Protein 3DMS (pdb70)

Radius of gyration: 22.32 Å; Cα contacts (8 Å, |Δi|>4): 918; chains: 1; bounding box: 60×63×53 Å

CATH classification: 3.40.718.10

InterPro domains:
  IPR004439 Isocitrate dehydrogenase NADP-dependent, dimeric, prokaryotic [PTHR43504] (3-419)
  IPR004439 Isocitrate dehydrogenase NADP-dependent, dimeric, prokaryotic [TIGR00183] (3-419)
  IPR019818 Isocitrate/isopropylmalate dehydrogenase, conserved site [PS00470] (305-324)
  IPR024084 Isopropylmalate dehydrogenase-like domain [PF00180] (31-412)
  IPR024084 Isopropylmalate dehydrogenase-like domain [SM01329] (30-414)

Secondary structure (DSSP, 8-state):
--S----TTSB--EE-TTS-EE--SSBEEEEE--STTHHHHHHHHHHHHHHHHHHHHTTS---EEEEE--THHHHHHH-TT-SS-HHHHHHHHHT-EEEE---------HHHHHHHHTT--EEEEEE---TT---SSS-GGG--EEEEEE-SSGGGG--EE-TT-HHHHHHHHHHHHTS-----S-GGG--EE-----HHHHHHHHHHHHHHHHHTT-SEEEEEE-TTTSTTTHHHHHHHHHHHHHHHH--EESTTSS-EEEE-TTT--EEEEEEEEHHHHHHHHHH-GGG--EEEE-HHHHHHHHHHHHHHTT-TTT-EEEEE-SS-EEEEE-S---GGGTTSS-S--HHHHHHHHHHHHHTT-HHHHHHHHHHHHHHHHHTEE-HHHHTTSSS-EE--HHHHHHHHHHTT-

Organism: Burkholderia pseudomallei (strain 1710b) (NCBI:txid320372)

Structure (mmCIF, N/CA/C/O backbone):
data_3DMS
#
_entry.id   3DMS
#
_cell.length_a   103.993
_cell.length_b   62.238
_cell.length_c   70.998
_cell.angle_alpha   90.000
_cell.angle_beta   118.520
_cell.angle_gamma   90.000
#
_symmetry.space_group_name_H-M   'C 1 2 1'
#
loop_
_entity.id
_entity.type
_entity.pdbx_description
1 polymer 'Isocitrate dehydrogenase [NADP]'
2 water water
#
loop_
_atom_site.group_PDB
_atom_site.id
_atom_site.type_symbol
_atom_site.label_atom_id
_atom_site.label_alt_id
_atom_site.label_comp_id
_atom_site.label_asym_id
_atom_site.label_entity_id
_atom_site.label_seq_id
_atom_site.pdbx_PDB_ins_code
_atom_site.Cartn_x
_atom_site.Cartn_y
_atom_site.Cartn_z
_atom_site.occupancy
_atom_site.B_iso_or_equiv
_atom_site.auth_seq_id
_atom_site.auth_comp_id
_atom_site.auth_asym_id
_atom_site.auth_atom_id
_atom_site.pdbx_PDB_model_num
ATOM 1 N N . TYR A 1 11 ? 32.489 -0.069 25.611 1.00 40.58 3 TYR A N 1
ATOM 2 C CA . TYR A 1 11 ? 32.084 -0.094 24.176 1.00 40.53 3 TYR A CA 1
ATOM 3 C C . TYR A 1 11 ? 33.301 -0.101 23.255 1.00 40.49 3 TYR A C 1
ATOM 4 O O . TYR A 1 11 ? 34.421 0.193 23.686 1.00 40.68 3 TYR A O 1
ATOM 13 N N . GLN A 1 12 ? 33.072 -0.433 21.985 1.00 40.29 4 GLN A N 1
ATOM 14 C CA . GLN A 1 12 ? 34.132 -0.450 20.977 1.00 40.13 4 GLN A CA 1
ATOM 15 C C . GLN A 1 12 ? 34.697 0.943 20.700 1.00 39.67 4 GLN A C 1
ATOM 16 O O . GLN A 1 12 ? 35.913 1.140 20.732 1.00 39.62 4 GLN A O 1
ATOM 22 N N . HIS A 1 13 ? 33.815 1.905 20.432 1.00 38.98 5 HIS A N 1
ATOM 23 C CA . HIS A 1 13 ? 34.248 3.233 19.992 1.00 38.36 5 HIS A CA 1
ATOM 24 C C . HIS A 1 13 ? 33.490 4.399 20.632 1.00 37.72 5 HIS A C 1
ATOM 25 O O . HIS A 1 13 ? 33.589 5.536 20.164 1.00 37.72 5 HIS A O 1
ATOM 32 N N . ILE A 1 14 ? 32.748 4.113 21.700 1.00 37.00 6 ILE A N 1
ATOM 33 C CA . ILE A 1 14 ? 32.003 5.140 22.433 1.00 36.61 6 ILE A CA 1
ATOM 34 C C . ILE A 1 14 ? 32.687 5.461 23.764 1.00 36.30 6 ILE A C 1
ATOM 35 O O . ILE A 1 14 ? 33.043 4.558 24.520 1.00 36.20 6 ILE A O 1
ATOM 40 N N . LYS A 1 15 ? 32.870 6.752 24.032 1.00 36.11 7 LYS A N 1
ATOM 41 C CA . LYS A 1 15 ? 33.466 7.215 25.284 1.00 36.16 7 LYS A CA 1
ATOM 42 C C . LYS A 1 15 ? 32.395 7.804 26.199 1.00 35.86 7 LYS A C 1
ATOM 43 O O . LYS A 1 15 ? 31.842 8.870 25.916 1.00 35.75 7 LYS A O 1
ATOM 49 N N . VAL A 1 16 ? 32.108 7.098 27.291 1.00 35.67 8 VAL A N 1
ATOM 50 C CA . VAL A 1 16 ? 31.103 7.531 28.264 1.00 35.27 8 VAL A CA 1
ATOM 51 C C . VAL A 1 16 ? 31.681 8.635 29.148 1.00 35.07 8 VAL A C 1
ATOM 52 O O . VAL A 1 16 ? 32.671 8.402 29.845 1.00 35.12 8 VAL A O 1
ATOM 56 N N . PRO A 1 17 ? 31.063 9.837 29.130 1.00 34.68 9 PRO A N 1
ATOM 57 C CA . PRO A 1 17 ? 31.518 10.935 29.985 1.00 34.56 9 PRO A CA 1
ATOM 58 C C . PRO A 1 17 ? 31.375 10.565 31.464 1.00 34.33 9 PRO A C 1
ATOM 59 O O . PRO A 1 17 ? 30.264 10.316 31.937 1.00 34.23 9 PRO A O 1
ATOM 63 N N . GLU A 1 18 ? 32.500 10.512 32.175 1.00 34.22 10 GLU A N 1
ATOM 64 C CA . GLU A 1 18 ? 32.510 10.072 33.578 1.00 33.90 10 GLU A CA 1
ATOM 65 C C . GLU A 1 18 ? 31.964 11.112 34.557 1.00 33.18 10 GLU A C 1
ATOM 66 O O . GLU A 1 18 ? 31.576 10.766 35.678 1.00 33.39 10 GLU A O 1
ATOM 72 N N . GLY A 1 19 ? 31.944 12.377 34.134 1.00 32.29 11 GLY A N 1
ATOM 73 C CA . GLY A 1 19 ? 31.375 13.468 34.931 1.00 31.05 11 GLY A CA 1
ATOM 74 C C . GLY A 1 19 ? 29.875 13.647 34.733 1.00 30.14 11 GLY A C 1
ATOM 75 O O . GLY A 1 19 ? 29.256 14.511 35.358 1.00 30.29 11 GLY A O 1
ATOM 76 N N . GLY A 1 20 ? 29.293 12.832 33.855 1.00 29.08 12 GLY A N 1
ATOM 77 C CA . GLY A 1 20 ? 27.857 12.879 33.587 1.00 27.27 12 GLY A CA 1
ATOM 78 C C . GLY A 1 20 ? 27.080 11.769 34.271 1.00 26.18 12 GLY A C 1
ATOM 79 O O . GLY A 1 20 ? 27.661 10.792 34.755 1.00 25.99 12 GLY A O 1
ATOM 80 N N . ASP A 1 21 ? 25.757 11.925 34.303 1.00 24.68 13 ASP A N 1
ATOM 81 C CA . ASP A 1 21 ? 24.853 10.926 34.865 1.00 23.90 13 ASP A CA 1
ATOM 82 C C . ASP A 1 21 ? 23.898 10.417 33.793 1.00 23.16 13 ASP A C 1
ATOM 83 O O . ASP A 1 21 ? 23.286 11.213 33.076 1.00 22.93 13 ASP A O 1
ATOM 88 N N . LYS A 1 22 ? 23.784 9.095 33.692 1.00 22.56 14 LYS A N 1
ATOM 89 C CA . LYS A 1 22 ? 22.830 8.446 32.792 1.00 21.92 14 LYS A CA 1
ATOM 90 C C . LYS A 1 22 ? 21.398 8.778 33.214 1.00 21.22 14 LYS A C 1
ATOM 91 O O . LYS A 1 22 ? 21.026 8.588 34.377 1.00 20.86 14 LYS A O 1
ATOM 97 N N . ILE A 1 23 ? 20.604 9.276 32.269 1.00 19.93 15 ILE A N 1
ATOM 98 C CA . ILE A 1 23 ? 19.171 9.476 32.497 1.00 18.76 15 ILE A CA 1
ATOM 99 C C . ILE A 1 23 ? 18.492 8.122 32.742 1.00 18.61 15 ILE A C 1
ATOM 100 O O . ILE A 1 23 ? 18.797 7.134 32.073 1.00 18.90 15 ILE A O 1
ATOM 105 N N . THR A 1 24 ? 17.595 8.073 33.726 1.00 18.70 16 THR A N 1
ATOM 106 C CA . THR A 1 24 ? 16.832 6.857 33.997 1.00 18.73 16 THR A CA 1
ATOM 107 C C . THR A 1 24 ? 15.323 7.100 33.893 1.00 18.80 16 THR A C 1
ATOM 108 O O . THR A 1 24 ? 14.844 8.219 34.100 1.00 18.73 16 THR A O 1
ATOM 112 N N . VAL A 1 25 ? 14.598 6.035 33.565 1.00 18.51 17 VAL A N 1
ATOM 113 C CA . VAL A 1 25 ? 13.157 6.084 33.353 1.00 18.38 17 VAL A CA 1
ATOM 114 C C . VAL A 1 25 ? 12.450 5.485 34.567 1.00 18.60 17 VAL A C 1
ATOM 115 O O . VAL A 1 25 ? 12.691 4.332 34.925 1.00 18.85 17 VAL A O 1
ATOM 119 N N . ASN A 1 26 ? 11.593 6.276 35.203 1.00 18.79 18 ASN A N 1
ATOM 120 C CA . ASN A 1 26 ? 10.761 5.791 36.306 1.00 18.99 18 ASN A CA 1
ATOM 121 C C . ASN A 1 26 ? 9.689 4.817 35.817 1.00 18.72 18 ASN A C 1
ATOM 122 O O . ASN A 1 26 ? 9.429 4.717 34.616 1.00 18.35 18 ASN A O 1
ATOM 127 N N . LYS A 1 27 ? 9.066 4.097 36.745 1.00 18.82 19 LYS A N 1
ATOM 128 C CA . LYS A 1 27 ? 8.054 3.112 36.375 1.00 19.35 19 LYS A CA 1
ATOM 129 C C . LYS A 1 27 ? 6.855 3.718 35.637 1.00 19.20 19 LYS A C 1
ATOM 130 O O . LYS A 1 27 ? 6.223 3.036 34.836 1.00 19.91 19 LYS A O 1
ATOM 136 N N . ASP A 1 28 ? 6.564 4.995 35.898 1.00 19.16 20 ASP A N 1
ATOM 137 C CA . ASP A 1 28 ? 5.479 5.707 35.219 1.00 19.08 20 ASP A CA 1
ATOM 138 C C . ASP A 1 28 ? 5.951 6.433 33.945 1.00 18.95 20 ASP A C 1
ATOM 139 O O . ASP A 1 28 ? 5.213 7.237 33.373 1.00 19.04 20 ASP A O 1
ATOM 144 N N . PHE A 1 29 ? 7.175 6.127 33.515 1.00 18.89 21 PHE A N 1
ATOM 145 C CA . PHE A 1 29 ? 7.795 6.696 32.310 1.00 19.08 21 PHE A CA 1
ATOM 146 C C . PHE A 1 29 ? 8.336 8.117 32.453 1.00 19.35 21 PHE A C 1
ATOM 147 O O . PHE A 1 29 ? 8.966 8.640 31.522 1.00 19.32 21 PHE A O 1
ATOM 155 N N . SER A 1 30 ? 8.105 8.745 33.602 1.00 19.11 22 SER A N 1
ATOM 156 C CA . SER A 1 30 ? 8.753 10.029 33.877 1.00 19.53 22 SER A CA 1
ATOM 157 C C . SER A 1 30 ? 10.272 9.816 33.964 1.00 19.56 22 SER A C 1
ATOM 158 O O . SER A 1 30 ? 10.744 8.711 34.229 1.00 19.64 22 SER A O 1
ATOM 161 N N . LEU A 1 31 ? 11.034 10.875 33.720 1.00 19.92 23 LEU A N 1
ATOM 162 C CA . LEU A 1 31 ? 12.488 10.766 33.672 1.00 19.84 23 LEU A CA 1
ATOM 163 C C . LEU A 1 31 ? 13.178 11.299 34.922 1.00 19.90 23 LEU A C 1
ATOM 164 O O . LEU A 1 31 ? 12.735 12.283 35.517 1.00 20.01 23 LEU A O 1
ATOM 169 N N . ASN A 1 32 ? 14.260 10.629 35.309 1.00 19.94 24 ASN A N 1
ATOM 170 C CA . ASN A 1 32 ? 15.183 11.150 36.315 1.00 20.32 24 ASN A CA 1
ATOM 171 C C . ASN A 1 32 ? 16.376 11.775 35.608 1.00 20.08 24 ASN A C 1
ATOM 172 O O . ASN A 1 32 ? 17.253 11.058 35.117 1.00 19.89 24 ASN A O 1
ATOM 177 N N . VAL A 1 33 ? 16.386 13.104 35.540 1.00 19.98 25 VAL A N 1
ATOM 178 C CA . VAL A 1 33 ? 17.444 13.848 34.867 1.00 20.00 25 VAL A CA 1
ATOM 179 C C . VAL A 1 33 ? 18.202 14.658 35.915 1.00 20.26 25 VAL A C 1
ATOM 180 O O . VAL A 1 33 ? 17.607 15.481 36.605 1.00 20.84 25 VAL A O 1
ATOM 184 N N . SER A 1 34 ? 19.505 14.428 36.030 1.00 20.86 26 SER A N 1
ATOM 185 C CA . SER A 1 34 ? 20.329 15.187 36.977 1.00 21.12 26 SER A CA 1
ATOM 186 C C . SER A 1 34 ? 20.685 16.562 36.406 1.00 21.47 26 SER A C 1
ATOM 187 O O . SER A 1 34 ? 20.194 16.945 35.339 1.00 21.09 26 SER A O 1
ATOM 190 N N . ASP A 1 35 ? 21.536 17.297 37.126 1.00 22.03 27 ASP A N 1
ATOM 191 C CA . ASP A 1 35 ? 22.064 18.574 36.661 1.00 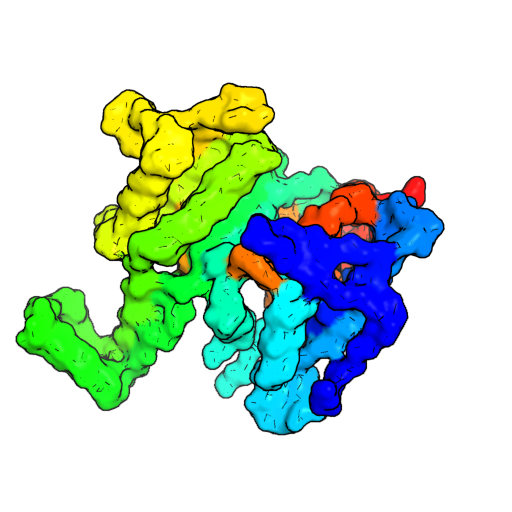22.74 27 ASP A CA 1
ATOM 192 C C . ASP A 1 35 ? 23.174 18.394 35.646 1.00 22.46 27 ASP A C 1
ATOM 193 O O . ASP A 1 35 ? 23.635 19.367 35.044 1.00 22.85 27 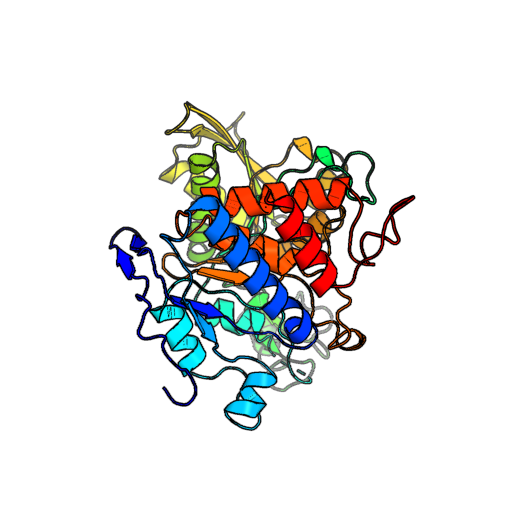ASP A O 1
ATOM 198 N N . GLN A 1 36 ? 23.618 17.152 35.486 1.00 22.14 28 GLN A N 1
ATOM 199 C CA . GLN A 1 36 ? 24.748 16.822 34.619 1.00 22.10 28 GLN A CA 1
ATOM 200 C C . GLN A 1 36 ? 24.414 15.588 33.770 1.00 21.23 28 GLN A C 1
ATOM 201 O O . GLN A 1 36 ? 25.112 14.577 33.840 1.00 21.39 28 GLN A O 1
ATOM 207 N N . PRO A 1 37 ? 23.338 15.665 32.959 1.00 20.46 29 PRO A N 1
ATOM 208 C CA . PRO A 1 37 ? 22.928 14.473 32.213 1.00 19.79 29 PRO A CA 1
ATOM 209 C C . PRO A 1 37 ? 23.826 14.196 31.009 1.00 19.26 29 PRO A C 1
ATOM 210 O O . PRO A 1 37 ? 24.357 15.133 30.406 1.00 19.48 29 PRO A O 1
ATOM 214 N N . ILE A 1 38 ? 24.000 12.915 30.693 1.00 18.65 30 ILE A N 1
ATOM 215 C CA . ILE A 1 38 ? 24.666 12.481 29.468 1.00 18.58 30 ILE A CA 1
ATOM 216 C C . ILE A 1 38 ? 23.643 12.461 28.331 1.00 18.21 30 ILE A C 1
ATOM 217 O O . ILE A 1 38 ? 22.557 11.900 28.481 1.00 18.21 30 ILE A O 1
ATOM 222 N N . ILE A 1 39 ? 23.996 13.079 27.207 1.00 17.64 31 ILE A N 1
ATOM 223 C CA . ILE A 1 39 ? 23.132 13.098 26.020 1.00 17.09 31 ILE A CA 1
ATOM 224 C C . ILE A 1 39 ? 23.929 12.609 24.816 1.00 17.37 31 ILE A C 1
ATOM 225 O O . ILE A 1 39 ? 24.854 13.298 24.371 1.00 17.05 31 ILE A O 1
ATOM 230 N N . PRO A 1 40 ? 23.586 11.410 24.305 1.00 17.55 32 PRO A N 1
ATOM 231 C CA . PRO A 1 40 ? 24.213 10.903 23.084 1.00 18.00 32 PRO A CA 1
ATOM 232 C C . PRO A 1 40 ? 23.808 11.730 21.875 1.00 18.03 32 PRO A C 1
ATOM 233 O O . PRO A 1 40 ? 22.672 12.198 21.787 1.00 17.93 32 PRO A O 1
ATOM 237 N N . TYR A 1 41 ? 24.736 11.910 20.946 1.00 18.33 33 TYR A N 1
ATOM 238 C CA . TYR A 1 41 ? 24.406 12.588 19.697 1.00 18.56 33 TYR A CA 1
ATOM 239 C C . TYR A 1 41 ? 25.068 11.906 18.511 1.00 18.87 33 TYR A C 1
ATOM 240 O O . TYR A 1 41 ? 26.143 11.322 18.642 1.00 19.10 33 TYR A O 1
ATOM 249 N N . ILE A 1 42 ? 24.391 11.975 17.372 1.00 18.86 34 ILE A N 1
ATOM 250 C CA . ILE A 1 42 ? 24.897 11.461 16.100 1.00 18.72 34 ILE A CA 1
ATOM 251 C C . ILE A 1 42 ? 25.132 12.665 15.198 1.00 19.18 34 ILE A C 1
ATOM 252 O O . ILE A 1 42 ? 24.213 13.452 14.954 1.00 18.22 34 ILE A O 1
ATOM 257 N N . GLU A 1 43 ? 26.364 12.814 14.715 1.00 19.34 35 GLU A N 1
ATOM 258 C CA . GLU A 1 43 ? 26.736 13.974 13.896 1.00 20.62 35 GLU A CA 1
ATOM 259 C C . GLU A 1 43 ? 25.815 14.158 12.684 1.00 20.61 35 GLU A C 1
ATOM 260 O O . GLU A 1 43 ? 25.368 15.276 12.403 1.00 20.22 35 GLU A O 1
ATOM 266 N N . GLY A 1 44 ? 25.544 13.057 11.981 1.00 20.89 36 GLY A N 1
ATOM 267 C CA . GLY A 1 44 ? 24.757 13.089 10.748 1.00 21.48 36 GLY A CA 1
ATOM 268 C C . GLY A 1 44 ? 25.645 13.132 9.515 1.00 21.84 36 GLY A C 1
ATOM 269 O O . GLY A 1 44 ? 26.779 13.609 9.578 1.00 22.14 36 GLY A O 1
ATOM 270 N N . ASP A 1 45 ? 25.125 12.627 8.397 1.00 22.25 37 ASP A N 1
ATOM 271 C CA . ASP A 1 45 ? 25.836 12.662 7.115 1.00 22.65 37 ASP A CA 1
ATOM 272 C C . ASP A 1 45 ? 25.856 14.077 6.556 1.00 22.38 37 ASP A C 1
ATOM 273 O O . ASP A 1 45 ? 25.067 14.922 6.974 1.00 22.43 37 ASP A O 1
ATOM 278 N N . GLY A 1 46 ? 26.747 14.328 5.598 1.00 22.02 38 GLY A N 1
ATOM 279 C CA . GLY A 1 46 ? 26.759 15.596 4.867 1.00 21.30 38 GLY A CA 1
ATOM 280 C C . GLY A 1 46 ? 26.836 16.829 5.745 1.00 21.03 38 GLY A C 1
ATOM 281 O O . GLY A 1 46 ? 27.816 17.029 6.464 1.00 20.73 38 GLY A O 1
ATOM 282 N N . THR A 1 47 ? 25.787 17.649 5.676 1.00 21.21 39 THR A N 1
ATOM 283 C CA . THR A 1 47 ? 25.704 18.915 6.414 1.00 21.37 39 THR A CA 1
ATOM 284 C C . THR A 1 47 ? 25.613 18.748 7.937 1.00 21.12 39 THR A C 1
ATOM 285 O O . THR A 1 47 ? 25.694 19.731 8.674 1.00 21.01 39 THR A O 1
ATOM 289 N N . GLY A 1 48 ? 25.462 17.506 8.400 1.00 21.17 40 GLY A N 1
ATOM 290 C CA . GLY A 1 48 ? 25.569 17.188 9.831 1.00 20.97 40 GLY A CA 1
ATOM 291 C C . GLY A 1 48 ? 26.905 17.635 10.408 1.00 21.25 40 GLY A C 1
ATOM 292 O O . GLY A 1 48 ? 27.001 18.000 11.584 1.00 20.84 40 GLY A O 1
ATOM 293 N N . PHE A 1 49 ? 27.939 17.616 9.563 1.00 21.61 41 PHE A N 1
ATOM 294 C CA . PHE A 1 49 ? 29.269 18.097 9.925 1.00 22.20 41 PHE A CA 1
ATOM 295 C C . PHE A 1 49 ? 29.251 19.577 10.308 1.00 21.83 41 PHE A C 1
ATOM 296 O O . PHE A 1 49 ? 29.908 19.982 11.267 1.00 22.03 41 PHE A O 1
ATOM 304 N N . ASP A 1 50 ? 28.503 20.369 9.538 1.00 21.35 42 ASP A N 1
ATOM 305 C CA . ASP A 1 50 ? 28.394 21.814 9.729 1.00 21.26 42 ASP A CA 1
ATOM 306 C C . ASP A 1 50 ? 27.483 22.162 10.901 1.00 20.90 42 ASP A C 1
ATOM 307 O O . ASP A 1 50 ? 27.798 23.050 11.694 1.00 20.93 42 ASP A O 1
ATOM 312 N N . ILE A 1 51 ? 26.357 21.455 10.993 1.00 20.20 43 ILE A N 1
ATOM 313 C CA . ILE A 1 51 ? 25.266 21.806 11.920 1.00 20.13 43 ILE A CA 1
ATOM 314 C C . ILE A 1 51 ? 25.518 21.397 13.375 1.00 20.31 43 ILE A C 1
ATOM 315 O O . ILE A 1 51 ? 25.290 22.185 14.296 1.00 20.29 43 ILE A O 1
ATOM 320 N N . THR A 1 52 ? 25.972 20.160 13.567 1.00 20.49 44 THR A N 1
ATOM 321 C CA . THR A 1 52 ? 26.193 19.579 14.900 1.00 21.09 44 THR A CA 1
ATOM 322 C C . THR A 1 52 ? 26.985 20.443 15.898 1.00 20.71 44 THR A C 1
ATOM 323 O O . THR A 1 52 ? 26.502 20.682 17.011 1.00 20.14 44 THR A O 1
ATOM 327 N N . PRO A 1 53 ? 28.191 20.924 15.516 1.00 20.81 45 PRO A N 1
ATOM 328 C CA . PRO A 1 53 ? 28.939 21.759 16.470 1.00 20.63 45 PRO A CA 1
ATOM 329 C C . PRO A 1 53 ? 28.204 23.045 16.836 1.00 20.20 45 PRO A C 1
ATOM 330 O O . PRO A 1 53 ? 28.317 23.524 17.965 1.00 20.33 45 PRO A O 1
ATOM 334 N N . VAL A 1 54 ? 27.461 23.594 15.880 1.00 19.47 46 VAL A N 1
ATOM 335 C CA . VAL A 1 54 ? 26.740 24.849 16.081 1.00 19.16 46 VAL A CA 1
ATOM 336 C C . VAL A 1 54 ? 25.567 24.607 17.032 1.00 18.85 46 VAL A C 1
ATOM 337 O O . VAL A 1 54 ? 25.333 25.400 17.948 1.00 18.99 46 VAL A O 1
ATOM 341 N N . MET A 1 55 ? 24.851 23.504 16.820 1.00 18.52 47 MET A N 1
ATOM 342 C CA . MET A 1 55 ? 23.763 23.114 17.724 1.00 18.11 47 MET A CA 1
ATOM 343 C C . MET A 1 55 ? 24.272 22.962 19.161 1.00 17.99 47 MET A C 1
ATOM 344 O O . MET A 1 55 ? 23.693 23.529 20.095 1.00 17.47 47 MET A O 1
ATOM 349 N N . ILE A 1 56 ? 25.360 22.218 19.325 1.00 18.36 48 ILE A N 1
ATOM 350 C CA . ILE A 1 56 ? 25.936 21.986 20.652 1.00 18.50 48 ILE A CA 1
ATOM 351 C C . ILE A 1 56 ? 26.313 23.312 21.317 1.00 18.48 48 ILE A C 1
ATOM 352 O O . ILE A 1 56 ? 25.995 23.538 22.483 1.00 18.28 48 ILE A O 1
ATOM 357 N N . LYS A 1 57 ? 26.964 24.196 20.564 1.00 18.68 49 LYS A N 1
ATOM 358 C CA . LYS A 1 57 ? 27.384 25.486 21.107 1.00 19.21 49 LYS A CA 1
ATOM 359 C C . LYS A 1 57 ? 26.183 26.324 21.566 1.00 18.60 49 LYS A C 1
ATOM 360 O O . LYS A 1 57 ? 26.187 26.886 22.668 1.00 19.16 49 LYS A O 1
ATOM 366 N N . VAL A 1 58 ? 25.156 26.387 20.719 1.00 18.09 50 VAL A N 1
ATOM 367 C CA . VAL A 1 58 ? 23.921 27.113 21.010 1.00 17.24 50 VAL A CA 1
ATOM 368 C C . VAL A 1 58 ? 23.205 26.538 22.244 1.00 17.33 50 VAL A C 1
ATOM 369 O O . VAL A 1 58 ? 22.823 27.277 23.153 1.00 17.15 50 VAL A O 1
ATOM 373 N N . VAL A 1 59 ? 23.050 25.217 22.283 1.00 17.38 51 VAL A N 1
ATOM 374 C CA . VAL A 1 59 ? 22.398 24.562 23.423 1.00 17.37 51 VAL A CA 1
ATOM 375 C C . VAL A 1 59 ? 23.156 24.802 24.740 1.00 17.83 51 VAL A C 1
ATOM 376 O O . VAL A 1 59 ? 22.542 25.143 25.754 1.00 17.92 51 VAL A O 1
ATOM 380 N N . ASP A 1 60 ? 24.476 24.629 24.715 1.00 18.43 52 ASP A N 1
ATOM 381 C CA . ASP A 1 60 ? 25.316 24.893 25.894 1.00 19.37 52 ASP A CA 1
ATOM 382 C C . ASP A 1 60 ? 25.114 26.333 26.392 1.00 19.47 52 ASP A C 1
ATOM 383 O O . ASP A 1 60 ? 24.957 26.568 27.597 1.00 19.71 52 ASP A O 1
ATOM 388 N N . ALA A 1 61 ? 25.102 27.290 25.463 1.00 19.50 53 ALA A N 1
ATOM 389 C CA . ALA A 1 61 ? 24.873 28.701 25.806 1.00 19.68 53 ALA A CA 1
ATOM 390 C C . ALA A 1 61 ? 23.505 28.935 26.444 1.00 19.92 53 ALA A C 1
ATOM 391 O O . ALA A 1 61 ? 23.394 29.675 27.421 1.00 19.94 53 ALA A O 1
ATOM 393 N N . ALA A 1 62 ? 22.472 28.292 25.898 1.00 19.55 54 ALA A N 1
ATOM 394 C CA . ALA A 1 62 ? 21.123 28.403 26.452 1.00 19.98 54 ALA A CA 1
ATOM 395 C C . ALA A 1 62 ? 21.022 27.800 27.855 1.00 20.10 54 ALA A C 1
ATOM 396 O O . ALA A 1 62 ? 20.361 28.362 28.725 1.00 20.14 54 ALA A O 1
ATOM 398 N N . VAL A 1 63 ? 21.677 26.659 28.061 1.00 20.72 55 VAL A N 1
ATOM 399 C CA . VAL A 1 63 ? 21.702 25.979 29.364 1.00 21.90 55 VAL A CA 1
ATOM 400 C C . VAL A 1 63 ? 22.439 26.831 30.404 1.00 23.01 55 VAL A C 1
ATOM 401 O O . VAL A 1 63 ? 22.011 26.929 31.561 1.00 23.20 55 VAL A O 1
ATOM 405 N N . GLU A 1 64 ? 23.528 27.460 29.972 1.00 24.17 56 GLU A N 1
ATOM 406 C CA . GLU A 1 64 ? 24.277 28.401 30.808 1.00 25.50 56 GLU A CA 1
ATOM 407 C C . GLU A 1 64 ? 23.434 29.613 31.214 1.00 26.10 56 GLU A C 1
ATOM 408 O O . GLU A 1 64 ? 23.420 29.999 32.388 1.00 26.31 56 GLU A O 1
ATOM 414 N N . LYS A 1 65 ? 22.743 30.206 30.241 1.00 26.46 57 LYS A N 1
ATOM 415 C CA . LYS A 1 65 ? 21.912 31.392 30.463 1.00 27.07 57 LYS A CA 1
ATOM 416 C C . LYS A 1 65 ? 20.780 31.111 31.458 1.00 27.24 57 LYS A C 1
ATOM 417 O O . LYS A 1 65 ? 20.579 31.871 32.406 1.00 27.49 57 LYS A O 1
ATOM 423 N N . ALA A 1 66 ? 20.060 30.010 31.250 1.00 27.11 58 ALA A N 1
ATOM 424 C CA . ALA A 1 66 ? 18.910 29.670 32.086 1.00 27.14 58 ALA A CA 1
ATOM 425 C C . ALA A 1 66 ? 19.261 29.257 33.520 1.00 27.17 58 ALA A C 1
ATOM 426 O O . ALA A 1 66 ? 18.507 29.563 34.448 1.00 27.60 58 ALA A O 1
ATOM 428 N N . TYR A 1 67 ? 20.390 28.576 33.706 1.00 27.08 59 TYR A N 1
ATOM 429 C CA . TYR A 1 67 ? 20.695 27.958 35.008 1.00 27.45 59 TYR A CA 1
ATOM 430 C C . TYR A 1 67 ? 22.011 28.396 35.663 1.00 27.79 59 TYR A C 1
ATOM 431 O O . TYR A 1 67 ? 22.458 27.796 36.651 1.00 28.26 59 TYR A O 1
ATOM 440 N N . GLY A 1 68 ? 22.622 29.446 35.116 1.00 28.09 60 GLY A N 1
ATOM 441 C CA . GLY A 1 68 ? 23.815 30.063 35.705 1.00 28.32 60 GLY A CA 1
ATOM 442 C C . GLY A 1 68 ? 24.985 29.149 36.037 1.00 28.46 60 GLY A C 1
ATOM 443 O O . GLY A 1 68 ? 25.760 29.439 36.955 1.00 28.86 60 GLY A O 1
ATOM 444 N N . GLY A 1 69 ? 25.116 28.047 35.298 1.00 28.35 61 GLY A N 1
ATOM 445 C CA . GLY A 1 69 ? 26.250 27.137 35.448 1.00 28.19 61 GLY A CA 1
ATOM 446 C C . GLY A 1 69 ? 25.989 25.904 36.299 1.00 27.89 61 GLY A C 1
ATOM 447 O O . GLY A 1 69 ? 26.831 25.005 36.364 1.00 28.18 61 GLY A O 1
ATOM 448 N N . LYS A 1 70 ? 24.828 25.860 36.950 1.00 27.69 62 LYS A N 1
ATOM 449 C CA . LYS A 1 70 ? 24.451 24.720 37.787 1.00 27.53 62 LYS A CA 1
ATOM 450 C C . LYS A 1 70 ? 24.185 23.454 36.966 1.00 26.95 62 LYS A C 1
ATOM 451 O O . LYS A 1 70 ? 24.516 22.345 37.396 1.00 26.94 62 LYS A O 1
ATOM 457 N N . LYS A 1 71 ? 23.580 23.630 35.793 1.00 26.22 63 LYS A N 1
ATOM 458 C CA . LYS A 1 71 ? 23.338 22.516 34.872 1.00 25.33 63 LYS A CA 1
ATOM 459 C C . LYS A 1 71 ? 24.279 22.573 33.681 1.00 24.78 63 LYS A C 1
ATOM 460 O O . LYS A 1 71 ? 24.668 23.655 33.231 1.00 24.37 63 LYS A O 1
ATOM 466 N N . LYS A 1 72 ? 24.651 21.396 33.189 1.00 24.07 64 LYS A N 1
ATOM 467 C CA . LYS A 1 72 ? 25.496 21.268 32.009 1.00 23.99 64 LYS A CA 1
ATOM 468 C C . LYS A 1 72 ? 25.254 19.920 31.345 1.00 22.92 64 LYS A C 1
ATOM 469 O O . LYS A 1 72 ? 25.184 18.897 32.025 1.00 23.06 64 LYS A O 1
ATOM 475 N N . ILE A 1 73 ? 25.120 19.927 30.018 1.00 22.31 65 ILE A N 1
ATOM 476 C CA A ILE A 1 73 ? 24.968 18.688 29.263 0.50 21.96 65 ILE A CA 1
ATOM 477 C CA B ILE A 1 73 ? 24.967 18.697 29.243 0.50 22.16 65 ILE A CA 1
ATOM 478 C C . ILE A 1 73 ? 26.334 18.068 28.969 1.00 21.97 65 ILE A C 1
ATOM 479 O O . ILE A 1 73 ? 27.265 18.759 28.531 1.00 22.70 65 ILE A O 1
ATOM 488 N N . HIS A 1 74 ? 26.443 16.767 29.231 1.00 21.78 66 HIS A N 1
ATOM 489 C CA . HIS A 1 74 ? 27.638 15.995 28.904 1.00 21.93 66 HIS A CA 1
ATOM 490 C C . HIS A 1 74 ? 27.379 15.218 27.624 1.00 21.68 66 HIS A C 1
ATOM 491 O O . HIS A 1 74 ? 26.784 14.136 27.649 1.00 21.18 66 HIS A O 1
ATOM 498 N N . TRP A 1 75 ? 27.820 15.800 26.510 1.00 21.44 67 TRP A N 1
ATOM 499 C CA . TRP A 1 75 ? 27.581 15.244 25.177 1.00 21.42 67 TRP A CA 1
ATOM 500 C C . TRP A 1 75 ? 28.429 14.002 24.941 1.00 21.66 67 TRP A C 1
ATOM 501 O O . TRP A 1 75 ? 29.624 13.984 25.258 1.00 22.20 67 TRP A O 1
ATOM 512 N N . MET A 1 76 ? 27.810 12.967 24.388 1.00 21.45 68 MET A N 1
ATOM 513 C CA . MET A 1 76 ? 28.497 11.711 24.107 1.00 22.04 68 MET A CA 1
ATOM 514 C C . MET A 1 76 ? 28.296 11.328 22.646 1.00 21.71 68 MET A C 1
ATOM 515 O O . MET A 1 76 ? 27.190 10.979 22.244 1.00 21.21 68 MET A O 1
ATOM 520 N N . GLU A 1 77 ? 29.365 11.378 21.852 1.00 21.67 69 GLU A N 1
ATOM 521 C CA . GLU A 1 77 ? 29.233 11.043 20.437 1.00 21.48 69 GLU A CA 1
ATOM 522 C C . GLU A 1 77 ? 29.043 9.547 20.208 1.00 21.50 69 GLU A C 1
ATOM 523 O O . GLU A 1 77 ? 29.787 8.715 20.743 1.00 21.93 69 GLU A O 1
ATOM 529 N N . ILE A 1 78 ? 28.017 9.217 19.430 1.00 21.00 70 ILE A N 1
ATOM 530 C CA . ILE A 1 78 ? 27.802 7.854 18.944 1.00 20.84 70 ILE A CA 1
ATOM 531 C C . ILE A 1 78 ? 27.625 7.922 17.418 1.00 21.04 70 ILE A C 1
ATOM 532 O O . ILE A 1 78 ? 27.446 9.008 16.872 1.00 20.78 70 ILE A O 1
ATOM 537 N N . TYR A 1 79 ? 27.670 6.777 16.739 1.00 21.38 71 TYR A N 1
ATOM 538 C CA . TYR A 1 79 ? 27.892 6.774 15.284 1.00 21.90 71 TYR A CA 1
ATOM 539 C C . TYR A 1 79 ? 26.807 6.079 14.461 1.00 21.50 71 TYR A C 1
ATOM 540 O O . TYR A 1 79 ? 26.323 5.016 14.833 1.00 21.41 71 TYR A O 1
ATOM 549 N N . ALA A 1 80 ? 26.428 6.704 13.346 1.00 21.32 72 ALA A N 1
ATOM 550 C CA . ALA A 1 80 ? 25.515 6.108 12.361 1.00 21.59 72 ALA A CA 1
ATOM 551 C C . ALA A 1 80 ? 25.809 6.694 10.980 1.00 21.85 72 ALA A C 1
ATOM 552 O O . ALA A 1 80 ? 26.261 7.836 10.874 1.00 21.80 72 ALA A O 1
ATOM 554 N N . GLY A 1 81 ? 25.552 5.917 9.927 1.00 22.23 73 GLY A N 1
ATOM 555 C CA . GLY A 1 81 ? 25.769 6.390 8.558 1.00 22.78 73 GLY A CA 1
ATOM 556 C C . GLY A 1 81 ? 27.228 6.318 8.145 1.00 23.43 73 GLY A C 1
ATOM 557 O O . GLY A 1 81 ? 27.973 5.470 8.639 1.00 23.29 73 GLY A O 1
ATOM 558 N N . GLU A 1 82 ? 27.642 7.222 7.253 1.00 23.96 74 GLU A N 1
ATOM 559 C CA . GLU A 1 82 ? 28.994 7.181 6.690 1.00 25.10 74 GLU A CA 1
ATOM 560 C C . GLU A 1 82 ? 30.074 7.212 7.766 1.00 24.57 74 GLU A C 1
ATOM 561 O O . GLU A 1 82 ? 31.025 6.433 7.708 1.00 24.53 74 GLU A O 1
ATOM 567 N N . LYS A 1 83 ? 29.920 8.093 8.755 1.00 24.16 75 LYS A N 1
ATOM 568 C CA . LYS A 1 83 ? 30.918 8.207 9.822 1.00 24.02 75 LYS A CA 1
ATOM 569 C C . LYS A 1 83 ? 31.054 6.915 10.627 1.00 24.07 75 LYS A C 1
ATOM 570 O O . LYS A 1 83 ? 32.149 6.589 11.093 1.00 24.01 75 LYS A O 1
ATOM 576 N N . ALA A 1 84 ? 29.950 6.182 10.777 1.00 24.12 76 ALA A N 1
ATOM 577 C CA . ALA A 1 84 ? 29.974 4.871 11.427 1.00 24.56 76 ALA A CA 1
ATOM 578 C C . ALA A 1 84 ? 30.805 3.859 10.632 1.00 24.99 76 ALA A C 1
ATOM 579 O O . ALA A 1 84 ? 31.557 3.083 11.222 1.00 24.74 76 ALA A O 1
ATOM 581 N N . THR A 1 85 ? 30.675 3.871 9.302 1.00 25.42 77 THR A N 1
ATOM 582 C CA . THR A 1 85 ? 31.484 2.973 8.457 1.00 26.09 77 THR A CA 1
ATOM 583 C C . THR A 1 85 ? 32.982 3.274 8.583 1.00 26.79 77 THR A C 1
ATOM 584 O O . THR A 1 85 ? 33.811 2.367 8.496 1.00 27.31 77 THR A O 1
ATOM 588 N N . LYS A 1 86 ? 33.318 4.544 8.784 1.00 27.54 78 LYS A N 1
ATOM 589 C CA . LYS A 1 86 ? 34.710 4.972 8.929 1.00 28.51 78 LYS A CA 1
ATOM 590 C C . LYS A 1 86 ? 35.303 4.568 10.276 1.00 28.92 78 LYS A C 1
ATOM 591 O O . LYS A 1 86 ? 36.491 4.244 10.367 1.00 29.37 78 LYS A O 1
ATOM 597 N N . VAL A 1 87 ? 34.473 4.589 11.316 1.00 29.11 79 VAL A N 1
ATOM 598 C CA . VAL A 1 87 ? 34.924 4.278 12.671 1.00 29.25 79 VAL A CA 1
ATOM 599 C C . VAL A 1 87 ? 34.898 2.770 12.938 1.00 29.28 79 VAL A C 1
ATOM 600 O O . VAL A 1 87 ? 35.832 2.229 13.537 1.00 29.47 79 VAL A O 1
ATOM 604 N N . TYR A 1 88 ? 33.841 2.099 12.480 1.00 29.30 80 TYR A N 1
ATOM 605 C CA . TYR A 1 88 ? 33.629 0.675 12.757 1.00 29.37 80 TYR A CA 1
ATOM 606 C C . TYR A 1 88 ? 34.087 -0.261 11.636 1.00 29.59 80 TYR A C 1
ATOM 607 O O . TYR A 1 88 ? 34.459 -1.406 11.899 1.00 29.80 80 TYR A O 1
ATOM 616 N N . GLY A 1 89 ? 34.045 0.216 10.397 1.00 29.56 81 GLY A N 1
ATOM 617 C CA . GLY A 1 89 ? 34.441 -0.598 9.251 1.00 29.62 81 GLY A CA 1
ATOM 61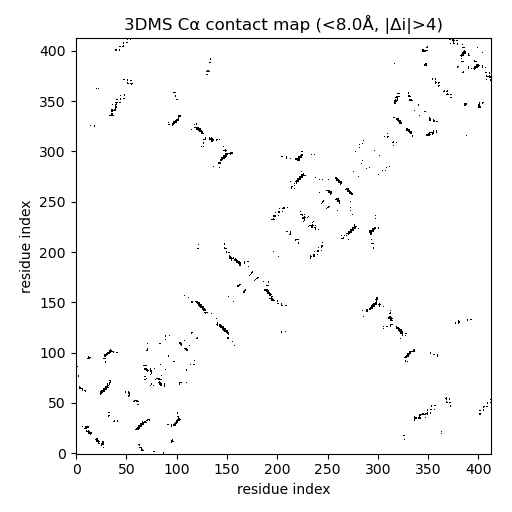8 C C . GLY A 1 89 ? 33.404 -0.621 8.144 1.00 29.64 81 GLY A C 1
ATOM 619 O O . GLY A 1 89 ? 32.253 -0.230 8.363 1.00 29.58 81 GLY A O 1
ATOM 620 N N . PRO A 1 90 ? 33.801 -1.100 6.946 1.00 29.57 82 PRO A N 1
ATOM 621 C CA . PRO A 1 90 ? 32.961 -1.074 5.746 1.00 29.51 82 PRO A CA 1
ATOM 622 C C . PRO A 1 90 ? 31.564 -1.640 5.988 1.00 29.39 82 PRO A C 1
ATOM 623 O O . PRO A 1 90 ? 31.418 -2.684 6.635 1.00 29.64 82 PRO A O 1
ATOM 627 N N . ASP A 1 91 ? 30.552 -0.935 5.487 1.00 29.22 83 ASP A N 1
ATOM 628 C CA . ASP A 1 91 ? 29.143 -1.361 5.568 1.00 29.05 83 ASP A CA 1
ATOM 629 C C . ASP A 1 91 ? 28.549 -1.548 6.979 1.00 28.63 83 ASP A C 1
ATOM 630 O O . ASP A 1 91 ? 27.473 -2.139 7.131 1.00 28.66 83 ASP A O 1
ATOM 635 N N . VAL A 1 92 ? 29.238 -1.046 8.000 1.00 28.10 84 VAL A N 1
ATOM 636 C CA . VAL A 1 92 ? 28.652 -0.974 9.341 1.00 27.71 84 VAL A CA 1
ATOM 637 C C . VAL A 1 92 ? 27.985 0.400 9.470 1.00 27.28 84 VAL A C 1
ATOM 638 O O . VAL A 1 92 ? 28.555 1.339 10.030 1.00 27.31 84 VAL A O 1
ATOM 642 N N . TRP A 1 93 ? 26.782 0.492 8.907 1.00 26.99 85 TRP A N 1
ATOM 643 C CA . TRP A 1 93 ? 26.027 1.741 8.808 1.00 26.77 85 TRP A CA 1
ATOM 644 C C . TRP A 1 93 ? 25.284 2.050 10.098 1.00 26.79 85 TRP A C 1
ATOM 645 O O . TRP A 1 93 ? 25.040 3.212 10.417 1.00 26.64 85 TRP A O 1
ATOM 656 N N . LEU A 1 94 ? 24.920 0.997 10.824 1.00 26.76 86 LEU A N 1
ATOM 657 C CA . LEU A 1 94 ? 24.226 1.137 12.098 1.00 26.88 86 LEU A CA 1
ATOM 658 C C . LEU A 1 94 ? 24.809 0.130 13.093 1.00 26.65 86 LEU A C 1
ATOM 659 O O . LEU A 1 94 ? 24.338 -1.007 13.177 1.00 26.83 86 LEU A O 1
ATOM 664 N N . PRO A 1 95 ? 25.865 0.537 13.823 1.00 26.65 87 PRO A N 1
ATOM 665 C CA . PRO A 1 95 ? 26.479 -0.340 14.816 1.00 26.74 87 PRO A CA 1
ATOM 666 C C . PRO A 1 95 ? 25.482 -0.795 15.878 1.00 27.15 87 PRO A C 1
ATOM 667 O O . PRO A 1 95 ? 24.603 -0.023 16.277 1.00 27.04 87 PRO A O 1
ATOM 671 N N . GLU A 1 96 ? 25.618 -2.047 16.313 1.00 27.50 88 GLU A N 1
ATOM 672 C CA . GLU A 1 96 ? 24.759 -2.611 17.354 1.00 27.97 88 GLU A CA 1
ATOM 673 C C . GLU A 1 96 ? 24.815 -1.771 18.626 1.00 27.43 88 GLU A C 1
ATOM 674 O O . GLU A 1 96 ? 23.783 -1.525 19.253 1.00 27.74 88 GLU A O 1
ATOM 680 N N . GLU A 1 97 ? 26.013 -1.315 18.989 1.00 26.98 89 GLU A N 1
ATOM 681 C CA . GLU A 1 97 ? 26.184 -0.546 20.225 1.00 26.83 89 GLU A CA 1
ATOM 682 C C . GLU A 1 97 ? 25.580 0.854 20.164 1.00 26.15 89 GLU A C 1
ATOM 683 O O . GLU A 1 97 ? 25.233 1.422 21.200 1.00 26.19 89 GLU A O 1
ATOM 689 N N . THR A 1 98 ? 25.446 1.403 18.956 1.00 25.43 90 THR A N 1
ATOM 690 C CA . THR A 1 98 ? 24.700 2.653 18.760 1.00 25.17 90 THR A CA 1
ATOM 691 C C . THR A 1 98 ? 23.238 2.482 19.181 1.00 24.78 90 THR A C 1
ATOM 692 O O . THR A 1 98 ? 22.685 3.330 19.889 1.00 24.90 90 THR A O 1
ATOM 696 N N . LEU A 1 99 ? 22.630 1.377 18.754 1.00 24.65 91 LEU A N 1
ATOM 697 C CA . LEU A 1 99 ? 21.252 1.046 19.109 1.00 24.47 91 LEU A CA 1
ATOM 698 C C . LEU A 1 99 ? 21.082 0.805 20.611 1.00 24.62 91 LEU A C 1
ATOM 699 O O . LEU A 1 99 ? 20.093 1.238 21.213 1.00 24.65 91 LEU A O 1
ATOM 704 N N . GLN A 1 100 ? 22.055 0.122 21.207 1.00 24.70 92 GLN A N 1
ATOM 705 C CA . GLN A 1 100 ? 22.028 -0.172 22.640 1.00 24.93 92 GLN A CA 1
ATOM 706 C C . GLN A 1 100 ? 22.123 1.099 23.482 1.00 23.82 92 GLN A C 1
ATOM 707 O O . GLN A 1 100 ? 21.374 1.263 24.445 1.00 23.66 92 GLN A O 1
ATOM 713 N N . VAL A 1 101 ? 23.033 1.997 23.104 1.00 22.75 93 VAL A N 1
ATOM 714 C CA . VAL A 1 101 ? 23.238 3.259 23.816 1.00 22.13 93 VAL A CA 1
ATOM 715 C C . VAL A 1 101 ? 22.017 4.176 23.694 1.00 21.75 93 VAL A C 1
ATOM 716 O O . VAL A 1 101 ? 21.629 4.828 24.666 1.00 21.67 93 VAL A O 1
ATOM 720 N N . LEU A 1 102 ? 21.403 4.212 22.510 1.00 21.18 94 LEU A N 1
ATOM 721 C CA . LEU A 1 102 ? 20.207 5.042 22.296 1.00 20.82 94 LEU A CA 1
ATOM 722 C C . LEU A 1 102 ? 19.085 4.648 23.252 1.00 20.91 94 LEU A C 1
ATOM 723 O O . LEU A 1 102 ? 18.397 5.510 23.806 1.00 21.06 94 LEU A O 1
ATOM 728 N N . LYS A 1 103 ? 18.928 3.342 23.458 1.00 20.82 95 LYS A N 1
ATOM 729 C CA . LYS A 1 103 ? 17.937 2.812 24.386 1.00 21.35 95 LYS A CA 1
ATOM 730 C C . LYS A 1 103 ? 18.343 3.082 25.836 1.00 21.29 95 LYS A C 1
ATOM 731 O O . LYS A 1 103 ? 17.534 3.565 26.629 1.00 20.95 95 LYS A O 1
ATOM 737 N N . GLU A 1 104 ? 19.595 2.775 26.170 1.00 21.26 96 GLU A N 1
ATOM 738 C CA . GLU A 1 104 ? 20.060 2.825 27.564 1.00 22.18 96 GLU A CA 1
ATOM 739 C C . GLU A 1 104 ? 20.200 4.240 28.131 1.00 20.91 96 GLU A C 1
ATOM 740 O O . GLU A 1 104 ? 19.933 4.478 29.319 1.00 21.35 96 GLU A O 1
ATOM 746 N N . TYR A 1 105 ? 20.581 5.187 27.279 1.00 19.74 97 TYR A N 1
ATOM 747 C CA . TYR A 1 105 ? 20.761 6.585 27.703 1.00 18.93 97 TYR A CA 1
ATOM 748 C C . TYR A 1 105 ? 19.544 7.486 27.478 1.00 17.94 97 TYR A C 1
ATOM 749 O O . TYR A 1 105 ? 19.578 8.676 27.802 1.00 17.23 97 TYR A O 1
ATOM 758 N N . VAL A 1 106 ? 18.495 6.887 26.907 1.00 16.94 98 VAL A N 1
ATOM 759 C CA . VAL A 1 106 ? 17.117 7.411 26.871 1.00 16.56 98 VAL A CA 1
ATOM 760 C C . VAL A 1 106 ? 16.849 8.560 25.886 1.00 16.03 98 VAL A C 1
ATOM 761 O O . VAL A 1 106 ? 16.000 8.423 25.001 1.00 15.99 98 VAL A O 1
ATOM 765 N N . VAL A 1 107 ? 17.557 9.676 26.057 1.00 15.59 99 VAL A N 1
ATOM 766 C CA . VAL A 1 107 ? 17.310 10.901 25.280 1.00 15.65 99 VAL A CA 1
ATOM 767 C C . VAL A 1 107 ? 18.520 11.264 24.423 1.00 15.63 99 VAL A C 1
ATOM 768 O O . VAL A 1 107 ? 19.622 11.423 24.948 1.00 16.02 99 VAL A O 1
ATOM 772 N N . SER A 1 108 ? 18.299 11.436 23.118 1.00 15.18 100 SER A N 1
ATOM 773 C CA A SER A 1 108 ? 19.390 11.683 22.175 0.50 14.87 100 SER A CA 1
ATOM 774 C CA B SER A 1 108 ? 19.392 11.676 22.175 0.50 15.23 100 SER A CA 1
ATOM 775 C C . SER A 1 108 ? 18.991 12.631 21.052 1.00 15.15 100 SER A C 1
ATOM 776 O O . SER A 1 108 ? 17.813 12.941 20.874 1.00 15.11 100 SER A O 1
ATOM 781 N N . ILE A 1 109 ? 19.986 13.076 20.287 1.00 15.45 101 ILE A N 1
ATOM 782 C CA . ILE A 1 109 ? 19.749 13.966 19.153 1.00 15.62 101 ILE A CA 1
ATOM 783 C C . ILE A 1 109 ? 20.634 13.568 17.963 1.00 16.44 101 ILE A C 1
ATOM 784 O O . ILE A 1 109 ? 21.790 13.185 18.150 1.00 16.59 101 ILE A O 1
ATOM 789 N N . LYS A 1 110 ? 20.071 13.643 16.758 1.00 17.01 102 LYS A N 1
ATOM 790 C CA . LYS A 1 110 ? 20.788 13.237 15.539 1.00 18.68 102 LYS A CA 1
ATOM 791 C C . LYS A 1 110 ? 20.675 14.254 14.401 1.00 19.13 102 LYS A C 1
ATOM 792 O O . LYS A 1 110 ? 19.655 14.937 14.246 1.00 19.08 102 LYS A O 1
ATOM 798 N N . GLY A 1 111 ? 21.738 14.338 13.606 1.00 19.95 103 GLY A N 1
ATOM 799 C CA . GLY A 1 111 ? 21.696 15.071 12.350 1.00 21.51 103 GLY A CA 1
ATOM 800 C C . GLY A 1 111 ? 21.065 14.218 11.262 1.00 22.45 103 GLY A C 1
ATOM 801 O O . GLY A 1 111 ? 20.590 13.109 11.537 1.00 22.61 103 GLY A O 1
ATOM 802 N N . PRO A 1 112 ? 21.073 14.718 10.010 1.00 23.29 104 PRO A N 1
ATOM 803 C CA . PRO A 1 112 ? 20.450 13.998 8.902 1.00 23.98 104 PRO A CA 1
ATOM 804 C C . PRO A 1 112 ? 21.268 12.771 8.514 1.00 24.57 104 PRO A C 1
ATOM 805 O O . PRO A 1 112 ? 22.494 12.773 8.669 1.00 24.43 104 PRO A O 1
ATOM 809 N N A LEU A 1 113 ? 20.590 11.735 8.028 0.50 25.11 105 LEU A N 1
ATOM 810 N N B LEU A 1 113 ? 20.597 11.732 8.026 0.50 24.91 105 LEU A N 1
ATOM 811 C CA A LEU A 1 113 ? 21.251 10.525 7.539 0.50 25.88 105 LEU A CA 1
ATOM 812 C CA B LEU A 1 113 ? 21.285 10.537 7.537 0.50 25.48 105 LEU A CA 1
ATOM 813 C C A LEU A 1 113 ? 20.809 10.191 6.115 0.50 26.40 105 LEU A C 1
ATOM 814 C C B LEU A 1 113 ? 20.802 10.131 6.146 0.50 26.18 105 LEU A C 1
ATOM 815 O O A LEU A 1 113 ? 19.658 10.443 5.738 0.50 26.45 105 LEU A O 1
ATOM 816 O O B LEU A 1 113 ? 19.616 10.270 5.823 0.50 26.27 105 LEU A O 1
ATOM 825 N N . THR A 1 114 ? 21.734 9.639 5.333 1.00 26.81 106 THR A N 1
ATOM 826 C CA . THR A 1 114 ? 21.425 9.079 4.013 1.00 28.04 106 THR A CA 1
ATOM 827 C C . THR A 1 114 ? 21.554 7.556 4.087 1.00 28.35 106 THR A C 1
ATOM 828 O O . THR A 1 114 ? 21.670 6.982 5.171 1.00 28.97 106 THR A O 1
ATOM 832 N N . THR A 1 115 ? 21.527 6.912 2.924 1.00 28.40 107 THR A N 1
ATOM 833 C CA . THR A 1 115 ? 21.693 5.468 2.800 1.00 28.44 107 THR A CA 1
ATOM 834 C C . THR A 1 115 ? 22.475 5.244 1.498 1.00 28.39 107 THR A C 1
ATOM 835 O O . THR A 1 115 ? 22.321 6.023 0.556 1.00 28.25 107 THR A O 1
ATOM 839 N N . PRO A 1 116 ? 23.342 4.208 1.446 1.00 28.57 108 PRO A N 1
ATOM 840 C CA . PRO A 1 116 ? 23.987 3.864 0.172 1.00 28.68 108 PRO A CA 1
ATOM 841 C C . PRO A 1 116 ? 22.971 3.431 -0.891 1.00 28.78 108 PRO A C 1
ATOM 842 O O . PRO A 1 116 ? 21.858 3.019 -0.549 1.00 28.73 108 PRO A O 1
ATOM 846 N N . VAL A 1 117 ? 23.362 3.530 -2.161 1.00 28.88 109 VAL A N 1
ATOM 847 C CA . VAL A 1 117 ? 22.515 3.145 -3.292 1.00 29.25 109 VAL A CA 1
ATOM 848 C C . VAL A 1 117 ? 22.540 1.628 -3.493 1.00 29.19 109 VAL A C 1
ATOM 849 O O . VAL A 1 117 ? 23.598 1.002 -3.374 1.00 29.28 109 VAL A O 1
ATOM 853 N N . ARG A 1 122 ? 17.761 -0.168 2.984 1.00 35.08 114 ARG A N 1
ATOM 854 C CA . ARG A 1 122 ? 16.604 0.643 3.373 1.00 35.01 114 ARG A CA 1
ATOM 855 C C . ARG A 1 122 ? 16.997 1.767 4.339 1.00 34.48 114 ARG A C 1
ATOM 856 O O . ARG A 1 122 ? 17.986 1.649 5.071 1.00 34.45 114 ARG A O 1
ATOM 864 N N . SER A 1 123 ? 16.209 2.844 4.326 1.00 33.79 115 SER A N 1
ATOM 865 C CA . SER A 1 123 ? 16.467 4.070 5.094 1.00 33.25 115 SER A CA 1
ATOM 866 C C . SER A 1 123 ? 16.996 3.828 6.510 1.00 32.96 115 SER A C 1
ATOM 867 O O . SER A 1 123 ? 16.343 3.169 7.321 1.00 32.64 115 SER A O 1
ATOM 870 N N . LEU A 1 124 ? 18.182 4.367 6.793 1.00 32.66 116 LEU A N 1
ATOM 871 C CA . LEU A 1 124 ? 18.771 4.287 8.133 1.00 32.38 116 LEU A CA 1
ATOM 872 C C . LEU A 1 124 ? 17.904 5.010 9.155 1.00 32.11 116 LEU A C 1
ATOM 873 O O . LEU A 1 124 ? 17.785 4.565 10.303 1.00 31.88 116 LEU A O 1
ATOM 878 N N . ASN A 1 125 ? 17.309 6.126 8.725 1.00 31.77 117 ASN A N 1
ATOM 879 C CA . ASN A 1 125 ? 16.338 6.880 9.514 1.00 31.54 117 ASN A CA 1
ATOM 880 C C . ASN A 1 125 ? 15.149 6.028 9.930 1.00 31.20 117 ASN A C 1
ATOM 881 O O . ASN A 1 125 ? 14.790 5.989 11.105 1.00 31.41 117 ASN A O 1
ATOM 886 N N . VAL A 1 126 ? 14.539 5.350 8.958 1.00 30.53 118 VAL A N 1
ATOM 887 C CA . VAL A 1 126 ? 13.412 4.454 9.229 1.00 30.01 118 VAL A CA 1
ATOM 888 C C . VAL A 1 126 ? 13.862 3.263 10.091 1.00 29.46 118 VAL A C 1
ATOM 889 O O . VAL A 1 126 ? 13.153 2.869 11.024 1.00 29.53 118 VAL A O 1
ATOM 893 N N . ALA A 1 127 ? 15.046 2.725 9.788 1.00 28.86 119 ALA A N 1
ATOM 894 C CA . ALA A 1 127 ? 15.651 1.627 10.559 1.00 28.38 119 ALA A CA 1
ATOM 895 C C . ALA A 1 127 ? 15.768 1.957 12.050 1.00 28.15 119 ALA A C 1
ATOM 896 O O . ALA A 1 127 ? 15.441 1.128 12.899 1.00 28.02 119 ALA A O 1
ATOM 898 N N . LEU A 1 128 ? 16.214 3.174 12.360 1.00 27.85 120 LEU A N 1
ATOM 899 C CA . LEU A 1 128 ? 16.298 3.628 13.752 1.00 27.46 120 LEU A CA 1
ATOM 900 C C . LEU A 1 128 ? 14.933 3.661 14.438 1.00 27.40 120 LEU A C 1
ATOM 901 O O . LEU A 1 128 ? 14.782 3.164 15.557 1.00 27.31 120 LEU A O 1
ATOM 906 N N . ARG A 1 129 ? 13.939 4.237 13.762 1.00 27.12 121 ARG A N 1
ATOM 907 C CA . ARG A 1 129 ? 12.588 4.349 14.312 1.00 26.75 121 ARG A CA 1
ATOM 908 C C . ARG A 1 129 ? 11.958 2.984 14.566 1.00 26.53 121 ARG A C 1
ATOM 909 O O . ARG A 1 129 ? 11.259 2.791 15.565 1.00 25.92 121 ARG A O 1
ATOM 917 N N . GLN A 1 130 ? 12.201 2.046 13.654 1.00 25.86 122 GLN A N 1
ATOM 918 C CA . GLN A 1 130 ? 11.594 0.724 13.743 1.00 25.81 122 GLN A CA 1
ATOM 919 C C . GLN A 1 130 ? 12.299 -0.200 14.733 1.00 25.37 122 GLN A C 1
ATOM 920 O O . GLN A 1 130 ? 11.633 -0.874 15.521 1.00 25.45 122 GLN A O 1
ATOM 926 N N . GLU A 1 131 ? 13.632 -0.221 14.694 1.00 24.69 123 GLU A N 1
ATOM 927 C CA . GLU A 1 131 ? 14.435 -1.046 15.614 1.00 24.37 123 GLU A CA 1
ATOM 928 C C . GLU A 1 131 ? 14.215 -0.650 17.072 1.00 23.30 123 GLU A C 1
ATOM 929 O O . GLU A 1 131 ? 14.159 -1.510 17.954 1.00 23.15 123 GLU A O 1
ATOM 935 N N . LEU A 1 132 ? 14.088 0.650 17.319 1.00 21.93 124 LEU A N 1
ATOM 936 C CA . LEU A 1 132 ? 13.858 1.154 18.675 1.00 20.78 124 LEU A CA 1
ATOM 937 C C . LEU A 1 132 ? 12.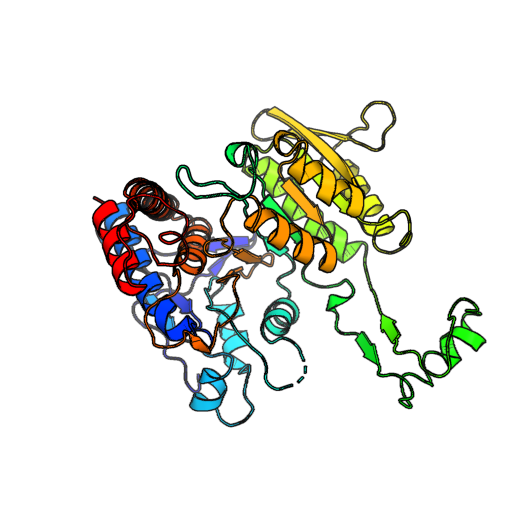368 1.324 19.009 1.00 20.21 124 LEU A C 1
ATOM 938 O O . LEU A 1 132 ? 12.015 1.763 20.106 1.00 19.41 124 LEU A O 1
ATOM 943 N N . ASP A 1 133 ? 11.499 0.963 18.059 1.00 19.45 125 ASP A N 1
ATOM 944 C CA . ASP A 1 133 ? 10.042 1.032 18.232 1.00 19.42 125 ASP A CA 1
ATOM 945 C C . ASP A 1 133 ? 9.571 2.432 18.650 1.00 18.79 125 ASP A C 1
ATOM 946 O O . ASP A 1 133 ? 8.696 2.585 19.504 1.00 19.15 125 ASP A O 1
ATOM 951 N N . LEU A 1 134 ? 10.165 3.450 18.031 1.00 18.96 126 LEU A N 1
ATOM 952 C CA . LEU A 1 134 ? 9.813 4.838 18.328 1.00 18.79 126 LEU A CA 1
ATOM 953 C C . LEU A 1 134 ? 8.573 5.202 17.526 1.00 18.92 126 LEU A C 1
ATOM 954 O O . LEU A 1 134 ? 8.664 5.808 16.451 1.00 19.69 126 LEU A O 1
ATOM 959 N N . TYR A 1 135 ? 7.418 4.836 18.070 1.00 18.41 127 TYR A N 1
ATOM 960 C CA . TYR A 1 135 ? 6.178 4.779 17.291 1.00 18.21 127 TYR A CA 1
ATOM 961 C C . TYR A 1 135 ? 5.505 6.121 17.021 1.00 17.91 127 TYR A C 1
ATOM 962 O O . TYR A 1 135 ? 4.596 6.204 16.182 1.00 17.17 127 TYR A O 1
ATOM 971 N N . VAL A 1 136 ? 5.942 7.161 17.728 1.00 17.72 128 VAL A N 1
ATOM 972 C CA . VAL A 1 136 ? 5.462 8.518 17.461 1.00 17.68 128 VAL A CA 1
ATOM 973 C C . VAL A 1 136 ? 6.521 9.313 16.695 1.00 17.83 128 VAL A C 1
ATOM 974 O O . VAL A 1 136 ? 7.667 9.430 17.144 1.00 17.86 128 VAL A O 1
ATOM 978 N N . CYS A 1 137 ? 6.139 9.846 15.536 1.00 17.38 129 CYS A N 1
ATOM 979 C CA . CYS A 1 137 ? 6.923 10.890 14.886 1.00 17.08 129 CYS A CA 1
ATOM 980 C C . CYS A 1 137 ? 6.213 12.202 15.197 1.00 16.76 129 CYS A C 1
ATOM 981 O O . CYS A 1 137 ? 5.060 12.405 14.796 1.00 16.28 129 CYS A O 1
ATOM 984 N N . LEU A 1 138 ? 6.892 13.060 15.957 1.00 16.40 130 LEU A N 1
ATOM 985 C CA . LEU A 1 138 ? 6.293 14.287 16.470 1.00 16.75 130 LEU A CA 1
ATOM 986 C C . LEU A 1 138 ? 6.844 15.495 15.718 1.00 16.36 130 LEU A C 1
ATOM 987 O O . LEU A 1 138 ? 8.043 15.760 15.768 1.00 15.96 130 LEU A O 1
ATOM 992 N N . ARG A 1 139 ? 5.951 16.217 15.039 1.00 16.22 131 ARG A N 1
ATOM 993 C CA A ARG A 1 139 ? 6.344 17.360 14.218 0.50 16.25 131 ARG A CA 1
ATOM 994 C CA B ARG A 1 139 ? 6.335 17.354 14.209 0.50 16.41 131 ARG A CA 1
ATOM 995 C C . ARG A 1 139 ? 5.500 18.601 14.533 1.00 16.42 131 ARG A C 1
ATOM 996 O O . ARG A 1 139 ? 4.382 18.753 14.024 1.00 16.24 131 ARG A O 1
ATOM 1011 N N . PRO A 1 140 ? 6.030 19.493 15.396 1.00 16.63 132 PRO A N 1
ATOM 1012 C CA . PRO A 1 140 ? 5.367 20.777 15.650 1.00 16.81 132 PRO A CA 1
ATOM 1013 C C . PRO A 1 140 ? 5.481 21.717 14.452 1.00 17.05 132 PRO A C 1
ATOM 1014 O O . PRO A 1 140 ? 6.548 21.807 13.836 1.00 16.98 132 PRO A O 1
ATOM 1018 N N . ILE A 1 141 ? 4.379 22.400 14.133 1.00 16.80 133 ILE A N 1
ATOM 1019 C CA . ILE A 1 141 ? 4.314 23.339 13.019 1.00 17.45 133 ILE A CA 1
ATOM 1020 C C . ILE A 1 141 ? 3.906 24.712 13.538 1.00 17.65 133 ILE A C 1
ATOM 1021 O O . ILE A 1 141 ? 2.749 24.937 13.893 1.00 17.38 133 ILE A O 1
ATOM 1026 N N . GLN A 1 142 ? 4.870 25.623 13.594 1.00 18.15 134 GLN A N 1
ATOM 1027 C CA . GLN A 1 142 ? 4.620 26.972 14.087 1.00 18.82 134 GLN A CA 1
ATOM 1028 C C . GLN A 1 142 ? 5.196 27.981 13.121 1.00 18.16 134 GLN A C 1
ATOM 1029 O O . GLN A 1 142 ? 6.120 27.676 12.369 1.00 18.32 134 GLN A O 1
ATOM 1035 N N . TYR A 1 143 ? 4.627 29.180 13.131 1.00 18.15 135 TYR A N 1
ATOM 1036 C CA . TYR A 1 143 ? 5.129 30.248 12.291 1.00 17.71 135 TYR A CA 1
ATOM 1037 C C . TYR A 1 143 ? 5.906 31.249 13.133 1.00 17.75 135 TYR A C 1
ATOM 1038 O O . TYR A 1 143 ? 5.381 31.768 14.119 1.00 17.84 135 TYR A O 1
ATOM 1047 N N . PHE A 1 144 ? 7.151 31.511 12.741 1.00 17.84 136 PHE A N 1
ATOM 1048 C CA . PHE A 1 144 ? 7.957 32.554 13.393 1.00 18.14 136 PHE A CA 1
ATOM 1049 C C . PHE A 1 144 ? 7.736 33.882 12.669 1.00 18.69 136 PHE A C 1
ATOM 1050 O O . PHE A 1 144 ? 7.927 33.958 11.453 1.00 18.18 136 PHE A O 1
ATOM 1058 N N . LYS A 1 145 ? 7.325 34.916 13.411 1.00 19.09 137 LYS A N 1
ATOM 1059 C CA . LYS A 1 145 ? 7.151 36.258 12.844 1.00 20.03 137 LYS A CA 1
ATOM 1060 C C . LYS A 1 145 ? 8.391 36.688 12.064 1.00 19.25 137 LYS A C 1
ATOM 1061 O O . LYS A 1 145 ? 9.512 36.551 12.554 1.00 19.31 137 LYS A O 1
ATOM 1067 N N . GLY A 1 146 ? 8.187 37.197 10.852 1.00 19.18 138 GLY A N 1
ATOM 1068 C CA . GLY A 1 146 ? 9.301 37.675 10.033 1.00 18.92 138 GLY A CA 1
ATOM 1069 C C . GLY A 1 146 ? 9.857 36.686 9.023 1.00 19.02 138 GLY A C 1
ATOM 1070 O O . GLY A 1 146 ? 10.663 37.055 8.168 1.00 19.15 138 GLY A O 1
ATOM 1071 N N . VAL A 1 147 ? 9.434 35.427 9.119 1.00 18.60 139 VAL A N 1
ATOM 1072 C CA . VAL A 1 147 ? 9.853 34.393 8.166 1.00 18.05 139 VAL A CA 1
ATOM 1073 C C . VAL A 1 147 ? 9.068 34.534 6.851 1.00 17.89 139 VAL A C 1
ATOM 1074 O O . VAL A 1 147 ? 7.837 34.607 6.873 1.00 17.72 139 VAL A O 1
ATOM 1078 N N . PRO A 1 148 ? 9.776 34.587 5.704 1.00 17.95 140 PRO A N 1
ATOM 1079 C CA . PRO A 1 148 ? 9.054 34.644 4.426 1.00 17.38 140 PRO A CA 1
ATOM 1080 C C . PRO A 1 148 ? 8.353 33.320 4.114 1.00 16.89 140 PRO A C 1
ATOM 1081 O O . PRO A 1 148 ? 8.989 32.260 4.117 1.00 16.78 140 PRO A O 1
ATOM 1085 N N . SER A 1 149 ? 7.057 33.419 3.847 1.00 16.45 141 SER A N 1
ATOM 1086 C CA . SER A 1 149 ? 6.183 32.274 3.598 1.00 16.23 141 SER A CA 1
ATOM 1087 C C . SER A 1 149 ? 5.570 32.400 2.199 1.00 15.91 141 SER A C 1
ATOM 1088 O O . SER A 1 149 ? 5.372 33.522 1.717 1.00 16.39 141 SER A O 1
ATOM 1091 N N . PRO A 1 150 ? 5.287 31.260 1.527 1.00 15.26 142 PRO A N 1
ATOM 1092 C CA . PRO A 1 150 ? 4.597 31.284 0.224 1.00 15.49 142 PRO A CA 1
ATOM 1093 C C . PRO A 1 150 ? 3.094 31.576 0.312 1.00 15.43 142 PRO A C 1
ATOM 1094 O O . PRO A 1 150 ? 2.442 31.793 -0.719 1.00 15.81 142 PRO A O 1
ATOM 1098 N N . VAL A 1 151 ? 2.542 31.549 1.525 1.00 15.71 143 VAL A N 1
ATOM 1099 C CA . VAL A 1 151 ? 1.100 31.732 1.726 1.00 16.17 143 VAL A CA 1
ATOM 1100 C C . VAL A 1 151 ? 0.759 33.100 2.338 1.00 16.59 143 VAL A C 1
ATOM 1101 O O . VAL A 1 151 ? 1.615 33.750 2.957 1.00 16.41 143 VAL A O 1
ATOM 1105 N N . ARG A 1 152 ? -0.493 33.517 2.164 1.00 17.18 144 ARG A N 1
ATOM 1106 C CA . ARG A 1 152 ? -0.937 34.851 2.581 1.00 18.15 144 ARG A CA 1
ATOM 1107 C C . ARG A 1 152 ? -1.039 35.034 4.101 1.00 18.51 144 ARG A C 1
ATOM 1108 O O . ARG A 1 152 ? -0.742 36.114 4.625 1.00 18.68 144 ARG A O 1
ATOM 1116 N N . GLU A 1 153 ? -1.449 33.982 4.806 1.00 18.72 145 GLU A N 1
ATOM 1117 C CA . GLU A 1 153 ? -1.704 34.078 6.243 1.00 19.60 145 GLU A CA 1
ATOM 1118 C C . GLU A 1 153 ? -1.027 32.957 7.036 1.00 18.71 145 GLU A C 1
ATOM 1119 O O . GLU A 1 153 ? -1.713 32.145 7.665 1.00 18.32 145 GLU A O 1
ATOM 1125 N N . PRO A 1 154 ? 0.319 32.919 7.024 1.00 18.90 146 PRO A N 1
ATOM 1126 C CA . PRO A 1 154 ? 1.027 31.816 7.687 1.00 18.60 146 PRO A CA 1
ATOM 1127 C C . PRO A 1 154 ? 0.834 31.798 9.210 1.00 18.75 146 PRO A C 1
ATOM 1128 O O . PRO A 1 154 ? 0.957 30.736 9.831 1.00 18.89 146 PRO A O 1
ATOM 1132 N N . GLU A 1 155 ? 0.516 32.954 9.800 1.00 18.74 147 GLU A N 1
ATOM 1133 C CA . GLU A 1 155 ? 0.327 33.057 11.257 1.00 19.20 147 GLU A CA 1
ATOM 1134 C C . GLU A 1 155 ? -0.873 32.247 11.773 1.00 18.56 147 GLU A C 1
ATOM 1135 O O . GLU A 1 155 ? -0.980 31.970 12.973 1.00 18.35 147 GLU A O 1
ATOM 1141 N N . LYS A 1 156 ? -1.765 31.868 10.860 1.00 17.94 148 LYS A N 1
ATOM 1142 C CA . LYS A 1 156 ? -2.956 31.090 11.210 1.00 18.15 148 LYS A CA 1
ATOM 1143 C C . LYS A 1 156 ? -2.662 29.597 11.360 1.00 18.14 148 LYS A C 1
ATOM 1144 O O . LYS A 1 156 ? -3.525 28.824 11.784 1.00 18.50 148 LYS A O 1
ATOM 1150 N N . THR A 1 157 ? -1.440 29.206 11.017 1.00 17.65 149 THR A N 1
ATOM 1151 C CA . THR A 1 157 ? -1.021 27.819 11.152 1.00 17.46 149 THR A CA 1
ATOM 1152 C C . THR A 1 157 ? -0.265 27.594 12.463 1.00 17.28 149 THR A C 1
ATOM 1153 O O . THR A 1 157 ? 0.848 28.079 12.642 1.00 17.17 149 THR A O 1
ATOM 1157 N N . ASN A 1 158 ? -0.891 26.853 13.377 1.00 17.59 150 ASN A N 1
ATOM 1158 C CA . ASN A 1 158 ? -0.201 26.361 14.563 1.00 17.70 150 ASN A CA 1
ATOM 1159 C C . ASN A 1 158 ? -0.718 24.974 14.890 1.00 17.17 150 ASN A C 1
ATOM 1160 O O . ASN A 1 158 ? -1.827 24.811 15.427 1.00 17.15 150 ASN A O 1
ATOM 1165 N N . MET A 1 159 ? 0.085 23.978 14.534 1.00 16.43 151 MET A N 1
ATOM 1166 C CA . MET A 1 159 ? -0.336 22.582 14.601 1.00 16.27 151 MET A CA 1
ATOM 1167 C C . MET A 1 159 ? 0.748 21.704 15.211 1.00 15.60 151 MET A C 1
ATOM 1168 O O . MET A 1 159 ? 1.912 22.101 15.320 1.00 15.40 151 MET A O 1
ATOM 1173 N N . VAL A 1 160 ? 0.356 20.503 15.619 1.00 14.98 152 VAL A N 1
ATOM 1174 C CA . VAL A 1 160 ? 1.297 19.509 16.106 1.00 15.01 152 VAL A CA 1
ATOM 1175 C C . VAL A 1 160 ? 0.911 18.179 15.466 1.00 14.73 152 VAL A C 1
ATOM 1176 O O . VAL A 1 160 ? -0.199 17.695 15.676 1.00 15.35 152 VAL A O 1
ATOM 1180 N N . ILE A 1 161 ? 1.811 17.624 14.658 1.00 14.32 153 ILE A N 1
ATOM 1181 C CA . ILE A 1 161 ? 1.532 16.387 13.931 1.00 14.44 153 ILE A CA 1
ATOM 1182 C C . ILE A 1 161 ? 2.031 15.171 14.712 1.00 14.19 153 ILE A C 1
ATOM 1183 O O . ILE A 1 161 ? 3.215 15.087 15.047 1.00 14.17 153 ILE A O 1
ATOM 1188 N N . PHE A 1 162 ? 1.113 14.252 15.003 1.00 14.12 154 PHE A N 1
ATOM 1189 C CA . PHE A 1 162 ? 1.454 12.934 15.513 1.00 14.28 154 PHE A CA 1
ATOM 1190 C C . PHE A 1 162 ? 1.352 11.953 14.358 1.00 13.96 154 PHE A C 1
ATOM 1191 O O . PHE A 1 162 ? 0.257 11.606 13.914 1.00 14.29 154 PHE A O 1
ATOM 1199 N N . ARG A 1 163 ? 2.508 11.546 13.859 1.00 14.02 155 ARG A N 1
ATOM 1200 C CA . ARG A 1 163 ? 2.595 10.624 12.743 1.00 14.17 155 ARG A CA 1
ATOM 1201 C C . ARG A 1 163 ? 2.981 9.235 13.244 1.00 14.65 155 ARG A C 1
ATOM 1202 O O . ARG A 1 163 ? 3.991 9.078 13.927 1.00 14.51 155 ARG A O 1
ATOM 1210 N N . GLU A 1 164 ? 2.170 8.238 12.892 1.00 15.02 156 GLU A N 1
ATOM 1211 C CA . GLU A 1 164 ? 2.444 6.841 13.236 1.00 15.48 156 GLU A CA 1
ATOM 1212 C C . GLU A 1 164 ? 3.726 6.392 12.547 1.00 16.19 156 GLU A C 1
ATOM 1213 O O . GLU A 1 164 ? 3.906 6.599 11.351 1.00 15.52 156 GLU A O 1
ATOM 1219 N N . ASN A 1 165 ? 4.605 5.746 13.304 1.00 17.10 157 ASN A N 1
ATOM 1220 C CA . ASN A 1 165 ? 5.985 5.563 12.886 1.00 18.60 157 ASN A CA 1
ATOM 1221 C C . ASN A 1 165 ? 6.425 4.102 12.742 1.00 19.29 157 ASN A C 1
ATOM 1222 O O . ASN A 1 165 ? 7.573 3.843 12.369 1.00 20.73 157 ASN A O 1
ATOM 1227 N N . SER A 1 166 ? 5.535 3.156 13.045 1.00 19.16 158 SER A N 1
ATOM 1228 C CA . SER A 1 166 ? 5.937 1.743 13.161 1.00 19.23 158 SER A CA 1
ATOM 1229 C C . SER A 1 166 ? 5.299 0.787 12.146 1.00 19.13 158 SER A C 1
ATOM 1230 O O . SER A 1 166 ? 5.720 -0.375 12.038 1.00 19.70 158 SER A O 1
ATOM 1233 N N . GLU A 1 167 ? 4.284 1.254 11.420 1.00 18.76 159 GLU A N 1
ATOM 1234 C CA . GLU A 1 167 ? 3.621 0.413 10.413 1.00 18.87 159 GLU A CA 1
ATOM 1235 C C . GLU A 1 167 ? 3.298 1.169 9.116 1.00 18.73 159 GLU A C 1
ATOM 1236 O O . GLU A 1 167 ? 4.094 2.008 8.691 1.00 18.65 159 GLU A O 1
ATOM 1242 N N . ASP A 1 168 ? 2.159 0.860 8.487 1.00 18.52 160 ASP A N 1
ATOM 1243 C CA . ASP A 1 168 ? 1.808 1.402 7.166 1.00 19.21 160 ASP A CA 1
ATOM 1244 C C . ASP A 1 168 ? 2.770 0.854 6.099 1.00 19.70 160 ASP A C 1
ATOM 1245 O O . ASP A 1 168 ? 3.588 -0.030 6.379 1.00 19.85 160 ASP A O 1
ATOM 1250 N N . ILE A 1 169 ? 2.670 1.376 4.878 1.00 20.95 161 ILE A N 1
ATOM 1251 C CA . ILE A 1 169 ? 3.528 0.967 3.758 1.00 22.35 161 ILE A CA 1
ATOM 1252 C C . ILE A 1 169 ? 5.044 1.193 4.019 1.00 23.01 161 ILE A C 1
ATOM 1253 O O . ILE A 1 169 ? 5.892 0.698 3.272 1.00 23.57 161 ILE A O 1
ATOM 1258 N N . TYR A 1 170 ? 5.370 1.918 5.096 1.00 23.69 162 TYR A N 1
ATOM 1259 C CA . TYR A 1 170 ? 6.756 2.091 5.578 1.00 23.92 162 TYR A CA 1
ATOM 1260 C C . TYR A 1 170 ? 7.404 0.844 6.189 1.00 24.22 162 TYR A C 1
ATOM 1261 O O . TYR A 1 170 ? 8.600 0.852 6.511 1.00 24.39 162 TYR A O 1
ATOM 1270 N N . ALA A 1 171 ? 6.624 -0.217 6.364 1.00 23.84 163 ALA A N 1
ATOM 1271 C CA . ALA A 1 171 ? 7.147 -1.479 6.883 1.00 23.83 163 ALA A CA 1
ATOM 1272 C C . ALA A 1 171 ? 8.247 -2.055 5.981 1.00 23.54 163 ALA A C 1
ATOM 1273 O O . ALA A 1 171 ? 9.088 -2.837 6.437 1.00 23.63 163 ALA A O 1
ATOM 1275 N N . GLY A 1 172 ? 8.246 -1.645 4.712 1.00 23.21 164 GLY A N 1
ATOM 1276 C CA . GLY A 1 172 ? 9.253 -2.083 3.746 1.00 22.69 164 GLY A CA 1
ATOM 1277 C C . GLY A 1 172 ? 9.026 -3.501 3.252 1.00 22.58 164 GLY A C 1
ATOM 1278 O O . GLY A 1 172 ? 9.984 -4.249 3.028 1.00 22.70 164 GLY A O 1
ATOM 1279 N N . ILE A 1 173 ? 7.756 -3.866 3.092 1.00 21.86 165 ILE A N 1
ATOM 1280 C CA . ILE A 1 173 ? 7.371 -5.197 2.635 1.00 21.90 165 ILE A CA 1
ATOM 1281 C C . ILE A 1 173 ? 6.947 -5.108 1.171 1.00 21.95 165 ILE A C 1
ATOM 1282 O O . ILE A 1 173 ? 5.840 -4.654 0.858 1.00 22.02 165 ILE A O 1
ATOM 1287 N N . GLU A 1 174 ? 7.841 -5.532 0.284 1.00 21.63 166 GLU A N 1
ATOM 1288 C CA . GLU A 1 174 ? 7.642 -5.353 -1.156 1.00 21.65 166 GLU A CA 1
ATOM 1289 C C . GLU A 1 174 ? 8.580 -6.212 -1.995 1.00 21.71 166 GLU A C 1
ATOM 1290 O O . GLU A 1 174 ? 9.675 -6.575 -1.550 1.00 21.45 166 GLU A O 1
ATOM 1296 N N . TRP A 1 175 ? 8.137 -6.536 -3.209 1.00 21.66 167 TRP A N 1
ATOM 1297 C CA . TRP A 1 175 ? 8.951 -7.298 -4.159 1.00 22.01 167 TRP A CA 1
ATOM 1298 C C . TRP A 1 175 ? 8.881 -6.715 -5.571 1.00 22.37 167 TRP A C 1
ATOM 1299 O O . TRP A 1 175 ? 7.831 -6.213 -5.996 1.00 21.67 167 TRP A O 1
ATOM 1310 N N . ALA A 1 176 ? 10.009 -6.807 -6.280 1.00 22.94 168 ALA A N 1
ATOM 1311 C CA . ALA A 1 176 ? 10.188 -6.239 -7.622 1.00 23.64 168 ALA A CA 1
ATOM 1312 C C . ALA A 1 176 ? 9.418 -6.996 -8.701 1.00 24.26 168 ALA A C 1
ATOM 1313 O O . ALA A 1 176 ? 9.268 -8.216 -8.624 1.00 24.44 168 ALA A O 1
ATOM 1315 N N . ALA A 1 177 ? 8.953 -6.267 -9.715 1.00 24.96 169 ALA A N 1
ATOM 1316 C CA . ALA A 1 177 ? 8.241 -6.858 -10.851 1.00 25.48 169 ALA A CA 1
ATOM 1317 C C . ALA A 1 177 ? 9.027 -8.015 -11.465 1.00 26.07 169 ALA A C 1
ATOM 1318 O O . ALA A 1 177 ? 10.251 -7.941 -11.603 1.00 26.00 169 ALA A O 1
ATOM 1320 N N . GLU A 1 178 ? 8.307 -9.083 -11.800 1.00 26.87 170 GLU A N 1
ATOM 1321 C CA . GLU A 1 178 ? 8.859 -10.253 -12.502 1.00 27.88 170 GLU A CA 1
ATOM 1322 C C . GLU A 1 178 ? 9.892 -11.071 -11.707 1.00 27.80 170 GLU A C 1
ATOM 1323 O O . GLU A 1 178 ? 10.458 -12.033 -12.237 1.00 27.93 170 GLU A O 1
ATOM 1329 N N . SER A 1 179 ? 10.128 -10.697 -10.447 1.00 27.50 171 SER A N 1
ATOM 1330 C CA . SER A 1 179 ? 10.954 -11.506 -9.543 1.00 27.18 171 SER A CA 1
ATOM 1331 C C . SER A 1 179 ? 10.190 -12.766 -9.138 1.00 27.16 171 SER A C 1
ATOM 1332 O O . SER A 1 179 ? 8.956 -12.776 -9.137 1.00 26.89 171 SER A O 1
ATOM 1335 N N . GLU A 1 180 ? 10.913 -13.829 -8.787 1.00 27.20 172 GLU A N 1
ATOM 1336 C CA . GLU A 1 180 ? 10.254 -15.066 -8.367 1.00 27.38 172 GLU A CA 1
ATOM 1337 C C . GLU A 1 180 ? 9.355 -14.855 -7.148 1.00 26.62 172 GLU A C 1
ATOM 1338 O O . GLU A 1 180 ? 8.284 -15.454 -7.045 1.00 26.56 172 GLU A O 1
ATOM 1344 N N . GLN A 1 181 ? 9.786 -13.967 -6.254 1.00 26.30 173 GLN A N 1
ATOM 1345 C CA A GLN A 1 181 ? 9.003 -13.637 -5.066 0.50 25.93 173 GLN A CA 1
ATOM 1346 C CA B GLN A 1 181 ? 9.025 -13.609 -5.058 0.50 25.72 173 GLN A CA 1
ATOM 1347 C C . GLN A 1 181 ? 7.712 -12.898 -5.412 1.00 25.54 173 GLN A C 1
ATOM 1348 O O . GLN A 1 181 ? 6.649 -13.218 -4.871 1.00 25.17 173 GLN A O 1
ATOM 1359 N N . ALA A 1 182 ? 7.792 -11.925 -6.319 1.00 25.09 174 ALA A N 1
ATOM 1360 C CA . ALA A 1 182 ? 6.592 -11.207 -6.763 1.00 24.70 174 ALA A CA 1
ATOM 1361 C C . ALA A 1 182 ? 5.631 -12.138 -7.513 1.00 24.65 174 ALA A C 1
ATOM 1362 O O . ALA A 1 182 ? 4.421 -12.074 -7.313 1.00 24.01 174 ALA A O 1
ATOM 1364 N N . LYS A 1 183 ? 6.181 -13.019 -8.353 1.00 25.00 175 LYS A N 1
ATOM 1365 C CA . LYS A 1 183 ? 5.378 -14.009 -9.074 1.00 25.37 175 LYS A CA 1
ATOM 1366 C C . LYS A 1 183 ? 4.608 -14.907 -8.109 1.00 24.85 175 LYS A C 1
ATOM 1367 O O . LYS A 1 183 ? 3.445 -15.229 -8.347 1.00 24.87 175 LYS A O 1
ATOM 1373 N N . LYS A 1 184 ? 5.262 -15.291 -7.010 1.00 24.60 176 LYS A N 1
ATOM 1374 C CA . LYS A 1 184 ? 4.656 -16.161 -6.003 1.00 24.32 176 LYS A CA 1
ATOM 1375 C C . LYS A 1 184 ? 3.514 -15.494 -5.233 1.00 23.84 176 LYS A C 1
ATOM 1376 O O . LYS A 1 184 ? 2.475 -16.117 -5.002 1.00 24.04 176 LYS A O 1
ATOM 1382 N N . VAL A 1 185 ? 3.707 -14.233 -4.835 1.00 23.45 177 VAL A N 1
ATOM 1383 C CA A VAL A 1 185 ? 2.687 -13.474 -4.108 0.50 23.12 177 VAL A CA 1
ATOM 1384 C CA B VAL A 1 185 ? 2.671 -13.516 -4.095 0.50 23.28 177 VAL A CA 1
ATOM 1385 C C . VAL A 1 185 ? 1.450 -13.246 -4.983 1.00 23.02 177 VAL A C 1
ATOM 1386 O O . VAL A 1 185 ? 0.315 -13.431 -4.542 1.00 22.81 177 VAL A O 1
ATOM 1393 N N . ILE A 1 186 ? 1.683 -12.852 -6.233 1.00 23.32 178 ILE A N 1
ATOM 1394 C CA . ILE A 1 186 ? 0.587 -12.603 -7.174 1.00 23.59 178 ILE A CA 1
ATOM 1395 C C . ILE A 1 186 ? -0.206 -13.889 -7.418 1.00 24.09 178 ILE A C 1
ATOM 1396 O O . ILE A 1 186 ? -1.438 -13.868 -7.410 1.00 23.56 178 ILE A O 1
ATOM 1401 N N . LYS A 1 187 ? 0.511 -15.003 -7.588 1.00 25.03 179 LYS A N 1
ATOM 1402 C CA . LYS A 1 187 ? -0.106 -16.330 -7.717 1.00 25.89 179 LYS A CA 1
ATOM 1403 C C . LYS A 1 187 ? -0.981 -16.652 -6.506 1.00 25.80 179 LYS A C 1
ATOM 1404 O O . LYS A 1 187 ? -2.120 -17.096 -6.659 1.00 25.83 179 LYS A O 1
ATOM 1410 N N . PHE A 1 188 ? -0.448 -16.419 -5.304 1.00 25.78 180 PHE A N 1
ATOM 1411 C CA . PHE A 1 188 ? -1.220 -16.593 -4.074 1.00 25.92 180 PHE A CA 1
ATOM 1412 C C . PHE A 1 188 ? -2.474 -15.726 -4.067 1.00 25.86 180 PHE A C 1
ATOM 1413 O O . PHE A 1 188 ? -3.562 -16.212 -3.783 1.00 25.98 180 PHE A O 1
ATOM 1421 N N . LEU A 1 189 ? -2.314 -14.441 -4.376 1.00 25.75 181 LEU A N 1
ATOM 1422 C CA . LEU A 1 189 ? -3.440 -13.511 -4.365 1.00 25.93 181 LEU A CA 1
ATOM 1423 C C . LEU A 1 189 ? -4.522 -13.914 -5.365 1.00 25.97 181 LEU A C 1
ATOM 1424 O O . LEU A 1 189 ? -5.703 -13.912 -5.030 1.00 25.79 181 LEU A O 1
ATOM 1429 N N . GLN A 1 190 ? -4.107 -14.279 -6.575 1.00 26.99 182 GLN A N 1
ATOM 1430 C CA . GLN A 1 190 ? -5.045 -14.666 -7.638 1.00 27.96 182 GLN A CA 1
ATOM 1431 C C . GLN A 1 190 ? -5.798 -15.966 -7.336 1.00 28.59 182 GLN A C 1
ATOM 1432 O O . GLN A 1 190 ? -7.020 -16.028 -7.474 1.00 28.85 182 GLN A O 1
ATOM 1438 N N . GLU A 1 191 ? -5.063 -16.990 -6.913 1.00 29.15 183 GLU A N 1
ATOM 1439 C CA . GLU A 1 191 ? -5.610 -18.341 -6.795 1.00 30.06 183 GLU A CA 1
ATOM 1440 C C . GLU A 1 191 ? -6.207 -18.660 -5.428 1.00 30.11 183 GLU A C 1
ATOM 1441 O O . GLU A 1 191 ? -7.237 -19.332 -5.341 1.00 30.46 183 GLU A O 1
ATOM 1447 N N . GLU A 1 192 ? -5.560 -18.182 -4.369 1.00 30.19 184 GLU A N 1
ATOM 1448 C CA . GLU A 1 192 ? -5.993 -18.483 -3.005 1.00 30.47 184 GLU A CA 1
ATOM 1449 C C . GLU A 1 192 ? -6.964 -17.455 -2.451 1.00 30.44 184 GLU A C 1
ATOM 1450 O O . GLU A 1 192 ? -7.920 -17.811 -1.759 1.00 30.70 184 GLU A O 1
ATOM 1456 N N . MET A 1 193 ? -6.716 -16.181 -2.752 1.00 30.13 185 MET A N 1
ATOM 1457 C CA . MET A 1 193 ? -7.541 -15.096 -2.231 1.00 30.09 185 MET A CA 1
ATOM 1458 C C . MET A 1 193 ? -8.600 -14.639 -3.228 1.00 29.71 185 MET A C 1
ATOM 1459 O O . MET A 1 193 ? -9.473 -13.838 -2.883 1.00 30.06 185 MET A O 1
ATOM 1464 N N . GLY A 1 194 ? -8.507 -15.145 -4.458 1.00 29.38 186 GLY A N 1
ATOM 1465 C CA . GLY A 1 194 ? -9.480 -14.846 -5.508 1.00 28.98 186 GLY A CA 1
ATOM 1466 C C . GLY A 1 194 ? -9.391 -13.429 -6.050 1.00 28.87 186 GLY A C 1
ATOM 1467 O O . GLY A 1 194 ? -10.363 -12.909 -6.601 1.00 28.94 186 GLY A O 1
ATOM 1468 N N . VAL A 1 195 ? -8.224 -12.807 -5.897 1.00 28.46 187 VAL A N 1
ATOM 1469 C CA . VAL A 1 195 ? -8.021 -11.428 -6.343 1.00 28.20 187 VAL A CA 1
ATOM 1470 C C . VAL A 1 195 ? -8.052 -11.338 -7.874 1.00 28.21 187 VAL A C 1
ATOM 1471 O O . VAL A 1 195 ? -7.301 -12.032 -8.563 1.00 28.17 187 VAL A O 1
ATOM 1475 N N . LYS A 1 196 ? -8.933 -10.479 -8.386 1.00 28.36 188 LYS A N 1
ATOM 1476 C CA . LYS A 1 196 ? -9.075 -10.253 -9.826 1.00 28.36 188 LYS A CA 1
ATOM 1477 C C . LYS A 1 196 ? -8.681 -8.824 -10.228 1.00 27.86 188 LYS A C 1
ATOM 1478 O O . LYS A 1 196 ? -8.584 -8.509 -11.421 1.00 27.95 188 LYS A O 1
ATOM 1484 N N . LYS A 1 197 ? -8.411 -7.983 -9.227 1.00 27.18 189 LYS A N 1
ATOM 1485 C CA . LYS A 1 197 ? -8.235 -6.533 -9.411 1.00 26.56 189 LYS A CA 1
ATOM 1486 C C . LYS A 1 197 ? -6.832 -6.057 -9.822 1.00 25.58 189 LYS A C 1
ATOM 1487 O O . LYS A 1 197 ? -6.616 -4.855 -10.012 1.00 25.63 189 LYS A O 1
ATOM 1493 N N . ILE A 1 198 ? -5.881 -6.981 -9.948 1.00 24.30 190 ILE A N 1
ATOM 1494 C CA . ILE A 1 198 ? -4.534 -6.631 -10.408 1.00 23.23 190 ILE A CA 1
ATOM 1495 C C . ILE A 1 198 ? -4.571 -6.476 -11.927 1.00 22.73 190 ILE A C 1
ATOM 1496 O O . ILE A 1 198 ? -4.710 -7.463 -12.656 1.00 22.39 190 ILE A O 1
ATOM 1501 N N . ARG A 1 199 ? -4.451 -5.233 -12.389 1.00 22.08 191 ARG A N 1
ATOM 1502 C CA . ARG A 1 199 ? -4.658 -4.899 -13.797 1.00 21.82 191 ARG A CA 1
ATOM 1503 C C . ARG A 1 199 ? -3.614 -5.524 -14.733 1.00 21.93 191 ARG A C 1
ATOM 1504 O O . ARG A 1 199 ? -3.960 -6.017 -15.816 1.00 22.17 191 ARG A O 1
ATOM 1512 N N . PHE A 1 200 ? -2.352 -5.508 -14.304 1.00 21.61 192 PHE A N 1
ATOM 1513 C CA . PHE A 1 200 ? -1.238 -6.020 -15.104 1.00 21.59 192 PHE A CA 1
ATOM 1514 C C . PHE A 1 200 ? -0.344 -6.978 -14.293 1.00 21.77 192 PHE A C 1
ATOM 1515 O O . PHE A 1 200 ? 0.793 -6.633 -13.953 1.00 21.19 192 PHE A O 1
ATOM 1523 N N . PRO A 1 201 ? -0.844 -8.197 -14.015 1.00 22.17 193 PRO A N 1
ATOM 1524 C CA . PRO A 1 201 ? -0.134 -9.131 -13.122 1.00 22.41 193 PRO A CA 1
ATOM 1525 C C . PRO A 1 201 ? 1.240 -9.573 -13.640 1.00 22.83 193 PRO A C 1
ATOM 1526 O O . PRO A 1 201 ? 2.113 -9.936 -12.842 1.00 22.93 193 PRO A O 1
ATOM 1530 N N . GLN A 1 202 ? 1.434 -9.528 -14.956 1.00 23.30 194 GLN A N 1
ATOM 1531 C CA . GLN A 1 202 ? 2.703 -9.947 -15.574 1.00 23.92 194 GLN A CA 1
ATOM 1532 C C . GLN A 1 202 ? 3.900 -9.052 -15.242 1.00 23.46 194 GLN A C 1
ATOM 1533 O O . GLN A 1 202 ? 5.039 -9.520 -15.220 1.00 23.80 194 GLN A O 1
ATOM 1539 N N . THR A 1 203 ? 3.646 -7.767 -14.991 1.00 22.62 195 THR A N 1
ATOM 1540 C CA . THR A 1 203 ? 4.729 -6.802 -14.805 1.00 22.00 195 THR A CA 1
ATOM 1541 C C . THR A 1 203 ? 4.574 -5.970 -13.523 1.00 21.65 195 THR A C 1
ATOM 1542 O O . THR A 1 203 ? 5.161 -4.893 -13.409 1.00 21.70 195 THR A O 1
ATOM 1546 N N . SER A 1 204 ? 3.797 -6.484 -12.568 1.00 21.23 196 SER A N 1
ATOM 1547 C CA . SER A 1 204 ? 3.500 -5.774 -11.313 1.00 20.62 196 SER A CA 1
ATOM 1548 C C . SER A 1 204 ? 4.513 -6.019 -10.194 1.00 20.56 196 SER A C 1
ATOM 1549 O O . SER A 1 204 ? 4.822 -7.169 -9.850 1.00 20.18 196 SER A O 1
ATOM 1552 N N . GLY A 1 205 ? 5.014 -4.925 -9.625 1.00 20.09 197 GLY A N 1
ATOM 1553 C CA . GLY A 1 205 ? 5.645 -4.957 -8.310 1.00 19.42 197 GLY A CA 1
ATOM 1554 C C . GLY A 1 205 ? 4.529 -4.956 -7.281 1.00 19.41 197 GLY A C 1
ATOM 1555 O O . GLY A 1 205 ? 3.423 -4.467 -7.548 1.00 19.13 197 GLY A O 1
ATOM 1556 N N . ILE A 1 206 ? 4.806 -5.515 -6.107 1.00 18.84 198 ILE A N 1
ATOM 1557 C CA . ILE A 1 206 ? 3.800 -5.621 -5.059 1.00 18.68 198 ILE A CA 1
ATOM 1558 C C . ILE A 1 206 ? 4.333 -5.082 -3.740 1.00 18.74 198 ILE A C 1
ATOM 1559 O O . ILE A 1 206 ? 5.418 -5.465 -3.305 1.00 19.12 198 ILE A O 1
ATOM 1564 N N . GLY A 1 207 ? 3.565 -4.186 -3.122 1.00 18.48 199 GLY A N 1
ATOM 1565 C CA . GLY A 1 207 ? 3.851 -3.727 -1.765 1.00 17.65 199 GLY A CA 1
ATOM 1566 C C . GLY A 1 207 ? 2.723 -4.099 -0.818 1.00 17.20 199 GLY A C 1
ATOM 1567 O O . GLY A 1 207 ? 1.558 -4.182 -1.223 1.00 17.07 199 GLY A O 1
ATOM 1568 N N . ILE A 1 208 ? 3.075 -4.320 0.448 1.00 16.52 200 ILE A N 1
ATOM 1569 C CA . ILE A 1 208 ? 2.105 -4.664 1.491 1.00 16.52 200 ILE A CA 1
ATOM 1570 C C . ILE A 1 208 ? 1.918 -3.512 2.478 1.00 16.56 200 ILE A C 1
ATOM 1571 O O . ILE A 1 208 ? 2.897 -2.961 2.985 1.00 16.08 200 ILE A O 1
ATOM 1576 N N . LYS A 1 209 ? 0.659 -3.191 2.768 1.00 16.51 201 LYS A N 1
ATOM 1577 C CA . LYS A 1 209 ? 0.300 -2.113 3.689 1.00 17.08 201 LYS A CA 1
ATOM 1578 C C . LYS A 1 209 ? -0.436 -2.658 4.923 1.00 16.90 201 LYS A C 1
ATOM 1579 O O . LYS A 1 209 ? -1.641 -2.908 4.869 1.00 16.64 201 LYS A O 1
ATOM 1585 N N . PRO A 1 210 ? 0.301 -2.872 6.035 1.00 17.42 202 PRO A N 1
ATOM 1586 C CA . PRO A 1 210 ? -0.307 -3.265 7.304 1.00 17.44 202 PRO A CA 1
ATOM 1587 C C . PRO A 1 210 ? -0.661 -2.066 8.185 1.00 17.51 202 PRO A C 1
ATOM 1588 O O . PRO A 1 210 ? 0.180 -1.186 8.398 1.00 17.50 202 PRO A O 1
ATOM 1592 N N . VAL A 1 211 ? -1.896 -2.040 8.680 1.00 17.52 203 VAL A N 1
ATOM 1593 C CA . VAL A 1 211 ? -2.357 -1.014 9.622 1.00 17.73 203 VAL A CA 1
ATOM 1594 C C . VAL A 1 211 ? -3.203 -1.693 10.696 1.00 18.26 203 VAL A C 1
ATOM 1595 O O . VAL A 1 211 ? -4.200 -2.347 10.384 1.00 18.42 203 VAL A O 1
ATOM 1599 N N . SER A 1 212 ? -2.805 -1.529 11.956 1.00 18.23 204 SER A N 1
ATOM 1600 C CA . SER A 1 212 ? -3.406 -2.299 13.047 1.00 18.43 204 SER A CA 1
ATOM 1601 C C . SER A 1 212 ? -4.183 -1.478 14.071 1.00 18.79 204 SER A C 1
ATOM 1602 O O . SER A 1 212 ? -3.950 -0.279 14.226 1.00 18.16 204 SER A O 1
ATOM 1605 N N . LYS A 1 213 ? -5.084 -2.139 14.795 1.00 18.89 205 LYS A N 1
ATOM 1606 C CA . LYS A 1 213 ? -5.793 -1.501 15.902 1.00 20.03 205 LYS A CA 1
ATOM 1607 C C . LYS A 1 213 ? -4.770 -1.099 16.962 1.00 19.38 205 LYS A C 1
ATOM 1608 O O . LYS A 1 213 ? -4.807 0.010 17.478 1.00 19.34 205 LYS A O 1
ATOM 1614 N N . GLU A 1 214 ? -3.846 -2.008 17.257 1.00 19.32 206 GLU A N 1
ATOM 1615 C CA . GLU A 1 214 ? -2.815 -1.772 18.272 1.00 19.45 206 GLU A CA 1
ATOM 1616 C C . GLU A 1 214 ? -1.910 -0.588 17.943 1.00 18.96 206 GLU A C 1
ATOM 1617 O O . GLU A 1 214 ? -1.616 0.231 18.824 1.00 19.33 206 GLU A O 1
ATOM 1623 N N . GLY A 1 215 ? -1.464 -0.501 16.688 1.00 18.33 207 GLY A N 1
ATOM 1624 C CA . GLY A 1 215 ? -0.588 0.600 16.249 1.00 17.38 207 GLY A CA 1
ATOM 1625 C C . GLY A 1 215 ? -1.316 1.930 16.242 1.00 17.10 207 GLY A C 1
ATOM 1626 O O . GLY A 1 215 ? -0.782 2.955 16.685 1.00 16.37 207 GLY A O 1
ATOM 1627 N N . THR A 1 216 ? -2.542 1.913 15.729 1.00 17.27 208 THR A N 1
ATOM 1628 C CA . THR A 1 216 ? -3.408 3.081 15.760 1.00 17.29 208 THR A CA 1
ATOM 1629 C C . THR A 1 216 ? -3.621 3.582 17.189 1.00 17.68 208 THR A C 1
ATOM 1630 O O . THR A 1 216 ? -3.438 4.764 17.471 1.00 17.23 208 THR A O 1
ATOM 1634 N N . GLU A 1 217 ? -3.988 2.674 18.090 1.00 17.53 209 GLU A N 1
ATOM 1635 C CA . GLU A 1 217 ? -4.434 3.082 19.417 1.00 18.39 209 GLU A CA 1
ATOM 1636 C C . GLU A 1 217 ? -3.335 3.780 20.212 1.00 17.77 209 GLU A C 1
ATOM 1637 O O . GLU A 1 217 ? -3.590 4.820 20.820 1.00 17.64 209 GLU A O 1
ATOM 1643 N N . ARG A 1 218 ? -2.117 3.231 20.181 1.00 17.27 210 ARG A N 1
ATOM 1644 C CA . ARG A 1 218 ? -1.007 3.807 20.956 1.00 17.57 210 ARG A CA 1
ATOM 1645 C C . ARG A 1 218 ? -0.603 5.182 20.431 1.00 17.40 210 ARG A C 1
ATOM 1646 O O . ARG A 1 218 ? -0.222 6.059 21.203 1.00 18.26 210 ARG A O 1
ATOM 1654 N N . LEU A 1 219 ? -0.726 5.368 19.121 1.00 17.13 211 LEU A N 1
ATOM 1655 C CA . LEU A 1 219 ? -0.409 6.654 18.493 1.00 16.97 211 LEU A CA 1
ATOM 1656 C C . LEU A 1 219 ? -1.466 7.713 18.826 1.00 17.17 211 LEU A C 1
ATOM 1657 O O . LEU A 1 219 ? -1.130 8.815 19.285 1.00 17.40 211 LEU A O 1
ATOM 1662 N N . VAL A 1 220 ? -2.736 7.373 18.605 1.00 17.07 212 VAL A N 1
ATOM 1663 C CA . VAL A 1 220 ? -3.851 8.274 18.878 1.00 17.43 212 VAL A CA 1
ATOM 1664 C C . VAL A 1 220 ? -3.935 8.643 20.366 1.00 17.74 212 VAL A C 1
ATOM 1665 O O . VAL A 1 220 ? -4.212 9.800 20.707 1.00 17.84 212 VAL A O 1
ATOM 1669 N N . ARG A 1 221 ? -3.679 7.670 21.244 1.00 18.74 213 ARG A N 1
ATOM 1670 C CA . ARG A 1 221 ? -3.625 7.932 22.683 1.00 19.70 213 ARG A CA 1
ATOM 1671 C C . ARG A 1 221 ? -2.641 9.050 23.002 1.00 19.64 213 ARG A C 1
ATOM 1672 O O . ARG A 1 221 ? -2.976 9.978 23.745 1.00 19.91 213 ARG A O 1
ATOM 1680 N N . LYS A 1 222 ? -1.435 8.953 22.443 1.00 19.78 214 LYS A N 1
ATOM 1681 C CA . LYS A 1 222 ? -0.398 9.965 22.657 1.00 20.10 214 LYS A CA 1
ATOM 1682 C C . LYS A 1 222 ? -0.855 11.336 22.146 1.00 19.77 214 LYS A C 1
ATOM 1683 O O . LYS A 1 222 ? -0.642 12.347 22.813 1.00 19.30 214 LYS A O 1
ATOM 1689 N N . ALA A 1 223 ? -1.514 11.359 20.988 1.00 19.34 215 ALA A N 1
ATOM 1690 C CA . ALA A 1 223 ? -2.001 12.617 20.406 1.00 19.15 215 ALA A CA 1
ATOM 1691 C C . ALA A 1 223 ? -3.054 13.290 21.286 1.00 19.40 215 ALA A C 1
ATOM 1692 O O . ALA A 1 223 ? -2.983 14.497 21.539 1.00 18.90 215 ALA A O 1
ATOM 1694 N N . ILE A 1 224 ? -4.022 12.506 21.756 1.00 19.48 216 ILE A N 1
ATOM 1695 C CA . ILE A 1 224 ? -5.099 13.039 22.588 1.00 20.08 216 ILE A CA 1
ATOM 1696 C C . ILE A 1 224 ? -4.550 13.498 23.946 1.00 20.50 216 ILE A C 1
ATOM 1697 O O . ILE A 1 224 ? -4.907 14.579 24.424 1.00 20.82 216 ILE A O 1
ATOM 1702 N N . GLN A 1 225 ? -3.670 12.696 24.546 1.00 21.31 217 GLN A N 1
ATOM 1703 C CA . GLN A 1 225 ? -3.036 13.067 25.821 1.00 22.07 217 GLN A CA 1
ATOM 1704 C C . GLN A 1 225 ? -2.213 14.350 25.681 1.00 22.18 217 GLN A C 1
ATOM 1705 O O . GLN A 1 225 ? -2.193 15.185 26.596 1.00 22.41 217 GLN A O 1
ATOM 1711 N N . TYR A 1 226 ? -1.558 14.515 24.531 1.00 22.13 218 TYR A N 1
ATOM 1712 C CA . TYR A 1 226 ? -0.833 15.751 24.231 1.00 22.10 218 TYR A CA 1
ATOM 1713 C C . TYR A 1 226 ? -1.773 16.960 24.177 1.00 22.17 218 TYR A C 1
ATOM 1714 O O . TYR A 1 226 ? -1.434 18.031 24.682 1.00 22.14 218 TYR A O 1
ATOM 1723 N N . ALA A 1 227 ? -2.941 16.789 23.558 1.00 22.07 219 ALA A N 1
ATOM 1724 C CA . ALA A 1 227 ? -3.958 17.840 23.497 1.00 22.86 219 ALA A CA 1
ATOM 1725 C C . ALA A 1 227 ? -4.419 18.235 24.899 1.00 23.43 219 ALA A C 1
ATOM 1726 O O . ALA A 1 227 ? -4.627 19.415 25.182 1.00 23.58 219 ALA A O 1
ATOM 1728 N N . ILE A 1 228 ? -4.569 17.241 25.773 1.00 24.25 220 ILE A N 1
ATOM 1729 C CA . ILE A 1 228 ? -4.926 17.499 27.170 1.00 24.86 220 ILE A CA 1
ATOM 1730 C C . ILE A 1 228 ? -3.809 18.245 27.908 1.00 25.23 220 ILE A C 1
ATOM 1731 O O . ILE A 1 228 ? -4.057 19.305 28.499 1.00 25.64 220 ILE A O 1
ATOM 1736 N N . ASP A 1 229 ? -2.592 17.702 27.853 1.00 25.60 221 ASP A N 1
ATOM 1737 C CA . ASP A 1 229 ? -1.450 18.224 28.611 1.00 26.01 221 ASP A CA 1
ATOM 1738 C C . ASP A 1 229 ? -1.046 19.639 28.204 1.00 26.29 221 ASP A C 1
ATOM 1739 O O . ASP A 1 229 ? -0.527 20.398 29.024 1.00 26.38 221 ASP A O 1
ATOM 1744 N N . ASN A 1 230 ? -1.288 19.981 26.941 1.00 26.43 222 ASN A N 1
ATOM 1745 C CA . ASN A 1 230 ? -0.894 21.277 26.390 1.00 26.61 222 ASN A CA 1
ATOM 1746 C C . ASN A 1 230 ? -2.079 22.191 26.078 1.00 26.62 222 ASN A C 1
ATOM 1747 O O . ASN A 1 230 ? -1.923 23.227 25.419 1.00 26.66 222 ASN A O 1
ATOM 1752 N N . ASP A 1 231 ? -3.261 21.797 26.559 1.00 26.50 223 ASP A N 1
ATOM 1753 C CA . ASP A 1 231 ? -4.486 22.592 26.431 1.00 26.62 223 ASP A CA 1
ATOM 1754 C C . ASP A 1 231 ? -4.767 22.975 24.971 1.00 26.24 223 ASP A C 1
ATOM 1755 O O . ASP A 1 231 ? -5.004 24.142 24.651 1.00 26.18 223 ASP A O 1
ATOM 1760 N N . ARG A 1 232 ? -4.723 21.983 24.083 1.00 25.59 224 ARG A N 1
ATOM 1761 C CA . ARG A 1 232 ? -5.006 22.214 22.663 1.00 25.30 224 ARG A CA 1
ATOM 1762 C C . ARG A 1 232 ? -6.499 22.054 22.389 1.00 25.04 224 ARG A C 1
ATOM 1763 O O . ARG A 1 232 ? -7.230 21.496 23.216 1.00 25.43 224 ARG A O 1
ATOM 1771 N N . LYS A 1 233 ? -6.946 22.544 21.233 1.00 24.43 225 LYS A N 1
ATOM 1772 C CA . LYS A 1 233 ? -8.374 22.677 20.937 1.00 24.00 225 LYS A CA 1
ATOM 1773 C C . LYS A 1 233 ? -9.028 21.450 20.309 1.00 23.34 225 LYS A C 1
ATOM 1774 O O . LYS A 1 233 ? -10.220 21.201 20.520 1.00 23.43 225 LYS A O 1
ATOM 1780 N N . SER A 1 234 ? -8.262 20.700 19.518 1.00 21.79 226 SER A N 1
ATOM 1781 C CA . SER A 1 234 ? -8.825 19.589 18.767 1.00 20.87 226 SER A CA 1
ATOM 1782 C C . SER A 1 234 ? -7.777 18.577 18.326 1.00 20.00 226 SER A C 1
ATOM 1783 O O . SER A 1 234 ? -6.592 18.895 18.236 1.00 19.88 226 SER A O 1
ATOM 1786 N N . VAL A 1 235 ? -8.243 17.361 18.055 1.00 19.05 227 VAL A N 1
ATOM 1787 C CA . VAL A 1 235 ? -7.433 16.313 17.450 1.00 18.26 227 VAL A CA 1
ATOM 1788 C C . VAL A 1 235 ? -8.136 15.850 16.173 1.00 17.94 227 VAL A C 1
ATOM 1789 O O . VAL A 1 235 ? -9.280 15.397 16.215 1.00 17.48 227 VAL A O 1
ATOM 1793 N N . THR A 1 236 ? -7.449 15.969 15.038 1.00 16.90 228 THR A N 1
ATOM 1794 C CA . THR A 1 236 ? -8.014 15.558 13.759 1.00 16.23 228 THR A CA 1
ATOM 1795 C C . THR A 1 236 ? -7.351 14.270 13.273 1.00 16.45 228 THR A C 1
ATOM 1796 O O . THR A 1 236 ? -6.133 14.225 13.072 1.00 16.16 228 THR A O 1
ATOM 1800 N N . LEU A 1 237 ? -8.162 13.230 13.100 1.00 15.98 229 LEU A N 1
ATOM 1801 C CA . LEU A 1 237 ? -7.709 11.973 12.507 1.00 16.01 229 LEU A CA 1
ATOM 1802 C C . LEU A 1 237 ? -7.718 12.123 10.988 1.00 15.83 229 LEU A C 1
ATOM 1803 O O . LEU A 1 237 ? -8.777 12.342 10.392 1.00 15.59 229 LEU A O 1
ATOM 1808 N N . VAL A 1 238 ? -6.545 12.021 10.365 1.00 15.59 230 VAL A N 1
ATOM 1809 C CA . VAL A 1 238 ? -6.420 12.204 8.914 1.00 15.69 230 VAL A CA 1
ATOM 1810 C C . VAL A 1 238 ? -6.118 10.873 8.219 1.00 15.62 230 VAL A C 1
ATOM 1811 O O . VAL A 1 238 ? -5.152 10.193 8.547 1.00 15.48 230 VAL A O 1
ATOM 1815 N N . HIS A 1 239 ? -6.955 10.526 7.243 1.00 15.61 231 HIS A N 1
ATOM 1816 C CA . HIS A 1 239 ? -6.955 9.189 6.647 1.00 15.91 231 HIS A CA 1
ATOM 1817 C C . HIS A 1 239 ? -7.540 9.228 5.236 1.00 16.13 231 HIS A C 1
ATOM 1818 O O . HIS A 1 239 ? -8.249 10.168 4.879 1.00 16.15 231 HIS A O 1
ATOM 1825 N N . LYS A 1 240 ? -7.280 8.190 4.449 1.00 16.11 232 LYS A N 1
ATOM 1826 C CA . LYS A 1 240 ? -7.908 8.046 3.133 1.00 16.90 232 LYS A CA 1
ATOM 1827 C C . LYS A 1 240 ? -8.797 6.792 3.149 1.00 17.50 232 LYS A C 1
ATOM 1828 O O . LYS A 1 240 ? -8.673 5.886 2.315 1.00 17.69 232 LYS A O 1
ATOM 1834 N N . GLY A 1 241 ? -9.700 6.776 4.124 1.00 18.26 233 GLY A N 1
ATOM 1835 C CA . GLY A 1 241 ? -10.487 5.595 4.464 1.00 19.93 233 GLY A CA 1
ATOM 1836 C C . GLY A 1 241 ? -11.654 5.294 3.550 1.00 20.89 233 GLY A C 1
ATOM 1837 O O . GLY A 1 241 ? -12.296 4.254 3.706 1.00 21.61 233 GLY A O 1
ATOM 1838 N N . ASN A 1 242 ? -11.946 6.203 2.617 1.00 21.65 234 ASN A N 1
ATOM 1839 C CA . ASN A 1 242 ? -12.986 5.972 1.607 1.00 22.65 234 ASN A CA 1
ATOM 1840 C C . ASN A 1 242 ? -12.519 5.109 0.426 1.00 22.75 234 ASN A C 1
ATOM 1841 O O . ASN A 1 242 ? -13.346 4.569 -0.317 1.00 24.09 234 ASN A O 1
ATOM 1846 N N . ILE A 1 243 ? -11.203 4.989 0.256 1.00 22.22 235 ILE A N 1
ATOM 1847 C CA . ILE A 1 243 ? -10.616 4.098 -0.748 1.00 21.79 235 ILE A CA 1
ATOM 1848 C C . ILE A 1 243 ? -9.912 2.909 -0.086 1.00 21.87 235 ILE A C 1
ATOM 1849 O O . ILE A 1 243 ? -9.958 1.791 -0.600 1.00 21.91 235 ILE A O 1
ATOM 1854 N N . MET A 1 244 ? -9.268 3.162 1.050 1.00 21.51 236 MET A N 1
ATOM 1855 C CA . MET A 1 244 ? -8.574 2.119 1.804 1.00 21.65 236 MET A CA 1
ATOM 1856 C C . MET A 1 244 ? -9.346 1.864 3.096 1.00 21.69 236 MET A C 1
ATOM 1857 O O . MET A 1 244 ? -8.988 2.356 4.172 1.00 21.58 236 MET A O 1
ATOM 1862 N N . LYS A 1 245 ? -10.419 1.086 2.966 1.00 21.53 237 LYS A N 1
ATOM 1863 C CA . LYS A 1 245 ? -11.410 0.917 4.023 1.00 21.85 237 LYS A CA 1
ATOM 1864 C C . LYS A 1 245 ? -10.875 0.199 5.267 1.00 21.38 237 LYS A C 1
ATOM 1865 O O . LYS A 1 245 ? -11.224 0.556 6.397 1.00 20.97 237 LYS A O 1
ATOM 1871 N N . PHE A 1 246 ? -10.019 -0.793 5.046 1.00 21.10 238 PHE A N 1
ATOM 1872 C CA . PHE A 1 246 ? -9.624 -1.714 6.111 1.00 20.70 238 PHE A CA 1
ATOM 1873 C C . PHE A 1 246 ? -8.257 -1.410 6.708 1.00 20.47 238 PHE A C 1
ATOM 1874 O O . PHE A 1 246 ? -7.787 -2.118 7.605 1.00 20.58 238 PHE A O 1
ATOM 1882 N N . THR A 1 247 ? -7.620 -0.360 6.200 1.00 19.65 239 THR A N 1
ATOM 1883 C CA . THR A 1 247 ? -6.347 0.099 6.738 1.00 18.96 239 THR A CA 1
ATOM 1884 C C . THR A 1 247 ? -6.518 1.536 7.226 1.00 18.97 239 THR A C 1
ATOM 1885 O O . THR A 1 247 ? -6.645 1.774 8.423 1.00 19.01 239 THR A O 1
ATOM 1889 N N . GLU A 1 248 ? -6.576 2.482 6.289 1.00 18.68 240 GLU A N 1
ATOM 1890 C CA . GLU A 1 248 ? -6.749 3.890 6.635 1.00 18.52 240 GLU A CA 1
ATOM 1891 C C . GLU A 1 248 ? -8.084 4.116 7.347 1.00 18.38 240 GLU A C 1
ATOM 1892 O O . GLU A 1 248 ? -8.142 4.819 8.356 1.00 18.28 240 GLU A O 1
ATOM 1898 N N . GLY A 1 249 ? -9.147 3.486 6.840 1.00 18.49 241 GLY A N 1
ATOM 1899 C CA . GLY A 1 249 ? -10.469 3.543 7.474 1.00 18.85 241 GLY A CA 1
ATOM 1900 C C . GLY A 1 249 ? -10.493 2.952 8.876 1.00 19.13 241 GLY A C 1
ATOM 1901 O O . GLY A 1 249 ? -11.162 3.489 9.763 1.00 19.04 241 GLY A O 1
ATOM 1902 N N . ALA A 1 250 ? -9.758 1.854 9.062 1.00 19.00 242 ALA A N 1
ATOM 1903 C CA . ALA A 1 250 ? -9.590 1.208 10.367 1.00 19.08 242 ALA A CA 1
ATOM 1904 C C . ALA A 1 250 ? -8.848 2.090 11.376 1.00 18.96 242 ALA A C 1
ATOM 1905 O O . ALA A 1 250 ? -9.146 2.052 12.571 1.00 18.74 242 ALA A O 1
ATOM 1907 N N . PHE A 1 251 ? -7.883 2.876 10.890 1.00 18.67 243 PHE A N 1
ATOM 1908 C CA . PHE A 1 251 ? -7.191 3.876 11.715 1.00 18.57 243 PHE A CA 1
ATOM 1909 C C . PHE A 1 251 ? -8.226 4.867 12.246 1.00 18.51 243 PHE A C 1
ATOM 1910 O O . PHE A 1 251 ? -8.261 5.173 13.442 1.00 18.46 243 PHE A O 1
ATOM 1918 N N . ARG A 1 252 ? -9.082 5.355 11.349 1.00 19.00 244 ARG A N 1
ATOM 1919 C CA . ARG A 1 252 ? -10.151 6.276 11.726 1.00 19.89 244 ARG A CA 1
ATOM 1920 C C . ARG A 1 252 ? -11.082 5.650 12.769 1.00 20.26 244 ARG A C 1
ATOM 1921 O O . ARG A 1 252 ? -11.354 6.257 13.806 1.00 20.04 244 ARG A O 1
ATOM 1929 N N . ASP A 1 253 ? -11.551 4.434 12.482 1.00 20.94 245 ASP A N 1
ATOM 1930 C CA . ASP A 1 253 ? -12.497 3.726 13.353 1.00 21.58 245 ASP A CA 1
ATOM 1931 C C . ASP A 1 253 ? -11.939 3.489 14.759 1.00 21.61 245 ASP A C 1
ATOM 1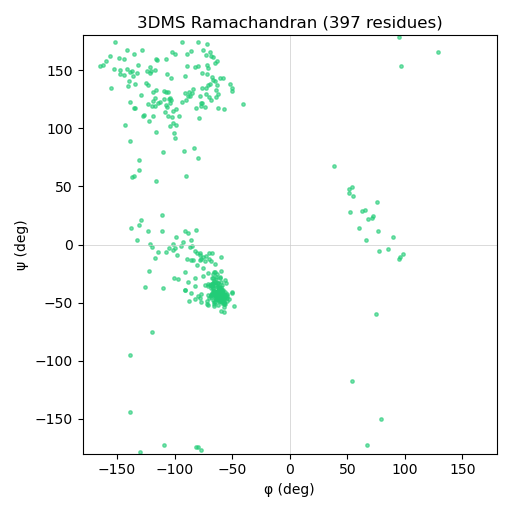932 O O . ASP A 1 253 ? -12.606 3.785 15.751 1.00 22.13 245 ASP A O 1
ATOM 1937 N N . ALA A 1 254 ? -10.718 2.969 14.838 1.00 21.61 246 ALA A N 1
ATOM 1938 C CA . ALA A 1 254 ? -10.078 2.677 16.125 1.00 21.58 246 ALA A CA 1
ATOM 1939 C C . ALA A 1 254 ? -9.723 3.940 16.907 1.00 21.73 246 ALA A C 1
ATOM 1940 O O . ALA A 1 254 ? -9.764 3.945 18.141 1.00 21.33 246 ALA A O 1
ATOM 1942 N N . GLY A 1 255 ? -9.362 5.002 16.186 1.00 21.37 247 GLY A N 1
ATOM 1943 C CA . GLY A 1 255 ? -9.059 6.285 16.816 1.00 21.45 247 GLY A CA 1
ATOM 1944 C C . GLY A 1 255 ? -10.264 6.881 17.521 1.00 21.70 247 GLY A C 1
ATOM 1945 O O . GLY A 1 255 ? -10.163 7.335 18.664 1.00 21.65 247 GLY A O 1
ATOM 1946 N N . TYR A 1 256 ? -11.406 6.876 16.834 1.00 21.85 248 TYR A N 1
ATOM 1947 C CA . TYR A 1 256 ? -12.664 7.348 17.409 1.00 22.36 248 TYR A CA 1
ATOM 1948 C C . TYR A 1 256 ? -13.099 6.470 18.593 1.00 22.85 248 TYR A C 1
ATOM 1949 O O . TYR A 1 256 ? -13.526 6.982 19.633 1.00 23.11 248 TYR A O 1
ATOM 1958 N N . ALA A 1 257 ? -12.968 5.153 18.437 1.00 23.53 249 ALA A N 1
ATOM 1959 C CA . ALA A 1 257 ? -13.342 4.207 19.498 1.00 24.10 249 ALA A CA 1
ATOM 1960 C C . ALA A 1 257 ? -12.545 4.442 20.784 1.00 24.71 249 ALA A C 1
ATOM 1961 O O . ALA A 1 257 ? -13.106 4.400 21.882 1.00 24.59 249 ALA A O 1
ATOM 1963 N N . LEU A 1 258 ? -11.244 4.697 20.637 1.00 25.14 250 LEU A N 1
ATOM 1964 C CA . LEU A 1 258 ? -10.367 4.993 21.770 1.00 25.94 250 LEU A CA 1
ATOM 1965 C C . LEU A 1 258 ? -10.732 6.308 22.453 1.00 26.62 250 LEU A C 1
ATOM 1966 O O . LEU A 1 258 ? -10.684 6.401 23.678 1.00 26.65 250 LEU A O 1
ATOM 1971 N N . ALA A 1 259 ? -11.085 7.316 21.656 1.00 27.20 251 ALA A N 1
ATOM 1972 C CA . ALA A 1 259 ? -11.531 8.606 22.181 1.00 28.00 251 ALA A CA 1
ATOM 1973 C C . ALA A 1 259 ? -12.746 8.427 23.091 1.00 28.78 251 ALA A C 1
ATOM 1974 O O . ALA A 1 259 ? -12.810 8.997 24.183 1.00 28.82 251 ALA A O 1
ATOM 1976 N N . GLN A 1 260 ? -13.688 7.609 22.629 1.00 29.62 252 GLN A N 1
ATOM 1977 C CA . GLN A 1 260 ? -14.913 7.305 23.358 1.00 30.85 252 GLN A CA 1
ATOM 1978 C C . GLN A 1 260 ? -14.610 6.553 24.656 1.00 30.78 252 GLN A C 1
ATOM 1979 O O . GLN A 1 260 ? -15.083 6.941 25.728 1.00 30.81 252 GLN A O 1
ATOM 1985 N N . LYS A 1 261 ? -13.797 5.504 24.550 1.00 30.97 253 LYS A N 1
ATOM 1986 C CA . LYS A 1 261 ? -13.516 4.599 25.667 1.00 31.28 253 LYS A CA 1
ATOM 1987 C C . LYS A 1 261 ? -12.641 5.209 26.760 1.00 31.34 253 LYS A C 1
ATOM 1988 O O . LYS A 1 261 ? -12.992 5.158 27.943 1.00 31.40 253 LYS A O 1
ATOM 1994 N N . GLU A 1 262 ? -11.502 5.772 26.360 1.00 31.25 254 GLU A N 1
ATOM 1995 C CA . GLU A 1 262 ? -10.469 6.197 27.304 1.00 31.32 254 GLU A CA 1
ATOM 1996 C C . GLU A 1 262 ? -10.625 7.640 27.769 1.00 31.32 254 GLU A C 1
ATOM 1997 O O . GLU A 1 262 ? -10.139 8.004 28.840 1.00 31.44 254 GLU A O 1
ATOM 2003 N N . PHE A 1 263 ? -11.302 8.456 26.966 1.00 31.41 255 PHE A N 1
ATOM 2004 C CA . PHE A 1 263 ? -11.415 9.887 27.243 1.00 31.56 255 PHE A CA 1
ATOM 2005 C C . PHE A 1 263 ? -12.864 10.377 27.398 1.00 31.99 255 PHE A C 1
ATOM 2006 O O . PHE A 1 263 ? -13.106 11.566 27.636 1.00 32.28 255 PHE A O 1
ATOM 2014 N N . GLY A 1 264 ? -13.817 9.455 27.274 1.00 32.34 256 GLY A N 1
ATOM 2015 C CA . GLY A 1 264 ? -15.235 9.753 27.479 1.00 33.06 256 GLY A CA 1
ATOM 2016 C C . GLY A 1 264 ? -15.838 10.715 26.475 1.00 33.40 256 GLY A C 1
ATOM 2017 O O . GLY A 1 264 ? -16.769 11.458 26.801 1.00 33.48 256 GLY A O 1
ATOM 2018 N N . ALA A 1 265 ? -15.307 10.703 25.253 1.00 33.75 257 ALA A N 1
ATOM 2019 C CA . ALA A 1 265 ? -15.817 11.539 24.171 1.00 34.27 257 ALA A CA 1
ATOM 2020 C C . ALA A 1 265 ? -17.227 11.126 23.757 1.00 34.69 257 ALA A C 1
ATOM 2021 O O . ALA A 1 265 ? -17.554 9.937 23.721 1.00 34.75 257 ALA A O 1
ATOM 2023 N N . GLU A 1 266 ? -18.063 12.116 23.457 1.00 35.23 258 GLU A N 1
ATOM 2024 C CA . GLU A 1 266 ? -19.410 11.852 22.955 1.00 35.99 258 GLU A CA 1
ATOM 2025 C C . GLU A 1 266 ? -19.674 12.537 21.622 1.00 36.01 258 GLU A C 1
ATOM 2026 O O . GLU A 1 266 ? -19.121 13.603 21.344 1.00 35.88 258 GLU A O 1
ATOM 2032 N N . LEU A 1 267 ? -20.519 11.904 20.809 1.00 36.17 259 LEU A N 1
ATOM 2033 C CA . LEU A 1 267 ? -20.788 12.330 19.436 1.00 36.44 259 LEU A CA 1
ATOM 2034 C C . LEU A 1 267 ? -21.362 13.736 19.342 1.00 36.64 259 LEU A C 1
ATOM 2035 O O . LEU A 1 267 ? -22.148 14.157 20.194 1.00 36.68 259 LEU A O 1
ATOM 2040 N N . ILE A 1 268 ? -20.953 14.450 18.296 1.00 36.87 260 ILE A N 1
ATOM 2041 C CA . ILE A 1 268 ? -21.521 15.749 17.958 1.00 37.04 260 ILE A CA 1
ATOM 2042 C C . ILE A 1 268 ? -22.544 15.544 16.842 1.00 37.19 260 ILE A C 1
ATOM 2043 O O . ILE A 1 268 ? -22.192 15.108 15.739 1.00 37.25 260 ILE A O 1
ATOM 2048 N N . ASP A 1 269 ? -23.808 15.842 17.149 1.00 37.36 261 ASP A N 1
ATOM 2049 C CA . ASP A 1 269 ? -24.929 15.719 16.203 1.00 37.36 261 ASP A CA 1
ATOM 2050 C C . ASP A 1 269 ? -25.018 14.345 15.524 1.00 37.01 261 ASP A C 1
ATOM 2051 O O . ASP A 1 269 ? -25.228 14.253 14.310 1.00 37.15 261 ASP A O 1
ATOM 2056 N N . GLY A 1 270 ? -24.853 13.285 16.313 1.00 36.55 262 GLY A N 1
ATOM 2057 C CA . GLY A 1 270 ? -24.929 11.917 15.800 1.00 36.14 262 GLY A CA 1
ATOM 2058 C C . GLY A 1 270 ? -23.697 11.458 15.037 1.00 35.70 262 GLY A C 1
ATOM 2059 O O . GLY A 1 270 ? -23.722 10.415 14.379 1.00 35.75 262 GLY A O 1
ATOM 2060 N N . GLY A 1 271 ? -22.622 12.239 15.118 1.00 35.36 263 GLY A N 1
ATOM 2061 C CA . GLY A 1 271 ? -21.331 11.849 14.548 1.00 34.48 263 GLY A CA 1
ATOM 2062 C C . GLY A 1 271 ? -21.048 12.375 13.150 1.00 33.92 263 GLY A C 1
ATOM 2063 O O . GLY A 1 271 ? -21.900 13.032 12.546 1.00 34.11 263 GLY A O 1
ATOM 2064 N N . PRO A 1 272 ? -19.854 12.060 12.609 1.00 33.27 264 PRO A N 1
ATOM 2065 C CA . PRO A 1 272 ? -18.878 11.160 13.226 1.00 32.73 264 PRO A CA 1
ATOM 2066 C C . PRO A 1 272 ? -17.969 11.826 14.265 1.00 32.08 264 PRO A C 1
ATOM 2067 O O . PRO A 1 272 ? -17.298 11.125 15.020 1.00 31.91 264 PRO A O 1
ATOM 2071 N N . TRP A 1 273 ? -17.964 13.159 14.308 1.00 31.47 265 TRP A N 1
ATOM 2072 C CA . TRP A 1 273 ? -17.100 13.909 15.227 1.00 31.00 265 TRP A CA 1
ATOM 2073 C C . TRP A 1 273 ? -17.523 13.717 16.683 1.00 31.45 265 TRP A C 1
ATOM 2074 O O . TRP A 1 273 ? -18.642 13.285 16.962 1.00 31.35 265 TRP A O 1
ATOM 2085 N N . MET A 1 274 ? -16.615 14.035 17.601 1.00 31.79 266 MET A N 1
ATOM 2086 C CA . MET A 1 274 ? -16.848 13.866 19.033 1.00 32.56 266 MET A CA 1
ATOM 2087 C C . MET A 1 274 ? -16.258 15.025 19.822 1.00 32.65 266 MET A C 1
ATOM 2088 O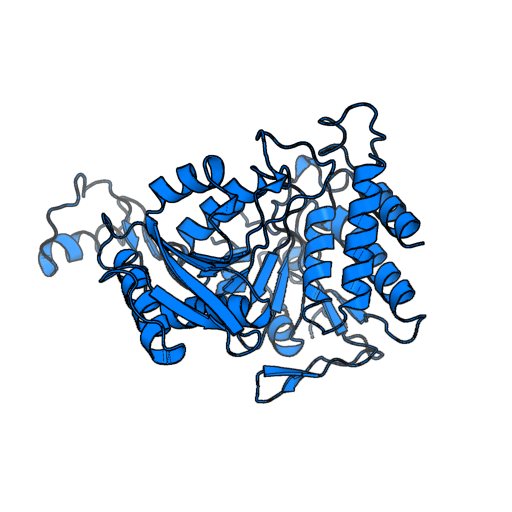 O . MET A 1 274 ? -15.472 15.812 19.293 1.00 32.37 266 MET A O 1
ATOM 2093 N N . LYS A 1 275 ? -16.633 15.116 21.095 1.00 33.02 267 LYS A N 1
ATOM 2094 C CA . LYS A 1 275 ? -16.047 16.099 22.002 1.00 33.54 267 LYS A CA 1
ATOM 2095 C C . LYS A 1 275 ? -15.967 15.594 23.439 1.00 33.60 267 LYS A C 1
ATOM 2096 O O . LYS A 1 275 ? -16.776 14.768 23.860 1.00 33.75 267 LYS A O 1
ATOM 2102 N N . PHE A 1 276 ? -14.969 16.080 24.173 1.00 33.64 268 PHE A N 1
ATOM 2103 C CA . PHE A 1 276 ? -14.840 15.809 25.606 1.00 33.86 268 PHE A CA 1
ATOM 2104 C C . PHE A 1 276 ? -14.190 16.989 26.334 1.00 34.18 268 PHE A C 1
ATOM 2105 O O . PHE A 1 276 ? -13.549 17.834 25.707 1.00 34.03 268 PHE A O 1
ATOM 2113 N N . LYS A 1 277 ? -14.371 17.040 27.652 1.00 34.57 269 LYS A N 1
ATOM 2114 C CA . LYS A 1 277 ? -13.793 18.089 28.488 1.00 35.12 269 LYS A CA 1
ATOM 2115 C C . LYS A 1 277 ? -12.378 17.727 28.931 1.00 35.23 269 LYS A C 1
ATOM 2116 O O . LYS A 1 277 ? -12.146 16.641 29.471 1.00 35.17 269 LYS A O 1
ATOM 2122 N N . ASN A 1 278 ? -11.443 18.644 28.691 1.00 35.29 270 ASN A N 1
ATOM 2123 C CA . ASN A 1 278 ? -10.084 18.537 29.205 1.00 35.75 270 ASN A CA 1
ATOM 2124 C C . ASN A 1 278 ? -10.131 18.431 30.732 1.00 36.21 270 ASN A C 1
ATOM 2125 O O . ASN A 1 278 ? -10.596 19.357 31.398 1.00 36.27 270 ASN A O 1
ATOM 2130 N N . PRO A 1 279 ? -9.665 17.296 31.291 1.00 36.65 271 PRO A N 1
ATOM 2131 C CA . PRO A 1 279 ? -9.739 17.098 32.744 1.00 36.94 271 PRO A CA 1
ATOM 2132 C C . PRO A 1 279 ? -8.787 17.992 33.548 1.00 37.20 271 PRO A C 1
ATOM 2133 O O . PRO A 1 279 ? -8.927 18.091 34.771 1.00 37.32 271 PRO A O 1
ATOM 2137 N N . LYS A 1 280 ? -7.844 18.640 32.866 1.00 37.28 272 LYS A N 1
ATOM 2138 C CA . LYS A 1 280 ? -6.829 19.467 33.525 1.00 37.53 272 LYS A CA 1
ATOM 2139 C C . LYS A 1 280 ? -7.123 20.966 33.467 1.00 37.74 272 LYS A C 1
ATOM 2140 O O . LYS A 1 280 ? -6.703 21.714 34.355 1.00 37.81 272 LYS A O 1
ATOM 2146 N N . THR A 1 281 ? -7.832 21.402 32.426 1.00 37.71 273 THR A N 1
ATOM 2147 C CA . THR A 1 281 ? -8.125 22.827 32.227 1.00 37.84 273 THR A CA 1
ATOM 2148 C C . THR A 1 281 ? -9.621 23.140 32.154 1.00 37.73 273 THR A C 1
ATOM 2149 O O . THR A 1 281 ? -10.028 24.280 32.396 1.00 38.15 273 THR A O 1
ATOM 2153 N N . GLY A 1 282 ? -10.428 22.139 31.810 1.00 37.47 274 GLY A N 1
ATOM 2154 C CA . GLY A 1 282 ? -11.878 22.313 31.696 1.00 37.21 274 GLY A CA 1
ATOM 2155 C C . GLY A 1 282 ? -12.380 22.605 30.292 1.00 36.97 274 GLY A C 1
ATOM 2156 O O . GLY A 1 282 ? -13.586 22.542 30.035 1.00 37.26 274 GLY A O 1
ATOM 2157 N N . ASN A 1 283 ? -11.457 22.918 29.381 1.00 36.54 275 ASN A N 1
ATOM 2158 C CA . ASN A 1 283 ? -11.803 23.256 27.998 1.00 35.90 275 ASN A CA 1
ATOM 2159 C C . ASN A 1 283 ? -12.290 22.068 27.168 1.00 35.30 275 ASN A C 1
ATOM 2160 O O . ASN A 1 283 ? -11.925 20.920 27.425 1.00 35.30 275 ASN A O 1
ATOM 2165 N N . GLU A 1 284 ? -13.128 22.362 26.178 1.00 34.48 276 GLU A N 1
ATOM 2166 C CA . GLU A 1 284 ? -13.642 21.362 25.251 1.00 33.65 276 GLU A CA 1
ATOM 2167 C C . GLU A 1 284 ? -12.564 20.985 24.231 1.00 32.43 276 GLU A C 1
ATOM 2168 O O . GLU A 1 284 ? -11.874 21.855 23.694 1.00 32.39 276 GLU A O 1
ATOM 2174 N N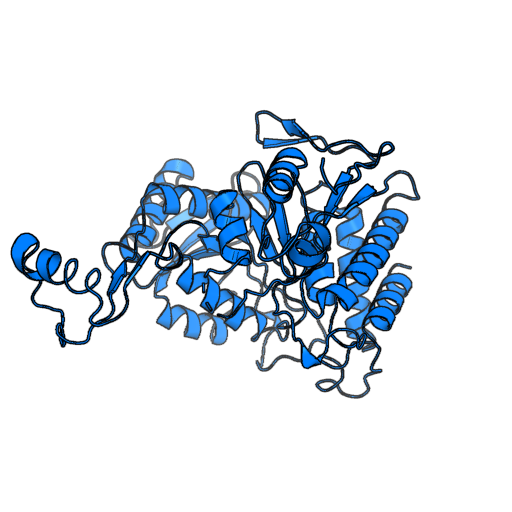 . ILE A 1 285 ? -12.419 19.684 23.987 1.00 30.94 277 ILE A N 1
ATOM 2175 C CA . ILE A 1 285 ? -11.535 19.174 22.937 1.00 29.51 277 ILE A CA 1
ATOM 2176 C C . ILE A 1 285 ? -12.364 18.373 21.936 1.00 28.67 277 ILE A C 1
ATOM 2177 O O . ILE A 1 285 ? -13.008 17.382 22.299 1.00 28.49 277 ILE A O 1
ATOM 2182 N N . VAL A 1 286 ? -12.357 18.823 20.683 1.00 27.52 278 VAL A N 1
ATOM 2183 C CA . VAL A 1 286 ? -13.070 18.145 19.604 1.00 26.49 278 VAL A CA 1
ATOM 2184 C C . VAL A 1 286 ? -12.159 17.077 19.009 1.00 25.58 278 VAL A C 1
ATOM 2185 O O . VAL A 1 286 ? -10.992 17.345 18.711 1.00 25.27 278 VAL A O 1
ATOM 2189 N N . VAL A 1 287 ? -12.687 15.868 18.860 1.00 24.22 279 VAL A N 1
ATOM 2190 C CA . VAL A 1 287 ? -12.006 14.830 18.090 1.00 23.25 279 VAL A CA 1
ATOM 2191 C C . VAL A 1 287 ? -12.773 14.638 16.783 1.00 22.42 279 VAL A C 1
ATOM 2192 O O . VAL A 1 287 ? -13.933 14.213 16.779 1.00 22.93 279 VAL A O 1
ATOM 2196 N N . LYS A 1 288 ? -12.118 14.978 15.677 1.00 21.32 280 LYS A N 1
ATOM 2197 C CA . LYS A 1 288 ? -12.749 14.949 14.362 1.00 20.39 280 LYS A CA 1
ATOM 2198 C C . LYS A 1 288 ? -11.883 14.189 13.355 1.00 19.44 280 LYS A C 1
ATOM 2199 O O . LYS A 1 288 ? -10.840 13.649 13.720 1.00 19.30 280 LYS A O 1
ATOM 2205 N N . ASP A 1 289 ? -12.339 14.118 12.107 1.00 19.12 281 ASP A N 1
ATOM 2206 C CA . ASP A 1 289 ? -11.570 13.462 11.042 1.00 18.95 281 ASP A CA 1
ATOM 2207 C C . ASP A 1 289 ? -11.669 14.194 9.703 1.00 18.58 281 ASP A C 1
ATOM 2208 O O . ASP A 1 289 ? -12.676 14.852 9.415 1.00 18.49 281 ASP A O 1
ATOM 2213 N N . SER A 1 290 ? -10.608 14.067 8.905 1.00 18.15 282 SER A N 1
ATOM 2214 C CA . SER A 1 290 ? -10.546 14.607 7.549 1.00 17.85 282 SER A CA 1
ATOM 2215 C C . SER A 1 290 ? -9.979 13.572 6.585 1.00 17.38 282 SER A C 1
ATOM 2216 O O . SER A 1 290 ? -9.018 12.867 6.912 1.00 17.04 282 SER A O 1
ATOM 2219 N N . ILE A 1 291 ? -10.580 13.473 5.401 1.00 16.91 283 ILE A N 1
ATOM 2220 C CA . ILE A 1 291 ? -10.016 12.651 4.336 1.00 17.01 283 ILE A CA 1
ATOM 2221 C C . ILE A 1 291 ? -8.735 13.343 3.876 1.00 16.66 283 ILE A C 1
ATOM 2222 O O . ILE A 1 291 ? -8.710 14.571 3.742 1.00 16.74 283 ILE A O 1
ATOM 2227 N N . ALA A 1 292 ? -7.682 12.560 3.645 1.00 16.35 284 ALA A N 1
ATOM 2228 C CA . ALA A 1 292 ? -6.334 13.113 3.457 1.00 16.30 284 ALA A CA 1
ATOM 2229 C C . ALA A 1 292 ? -6.202 14.098 2.304 1.00 16.65 284 ALA A C 1
ATOM 2230 O O . ALA A 1 292 ? -5.492 15.091 2.431 1.00 16.79 284 ALA A O 1
ATOM 2232 N N . ASP A 1 293 ? -6.878 13.832 1.188 1.00 16.59 285 ASP A N 1
ATOM 2233 C CA . ASP A 1 293 ? -6.792 14.741 0.045 1.00 17.06 285 ASP A CA 1
ATOM 2234 C C . ASP A 1 293 ? -7.474 16.080 0.354 1.00 17.02 285 ASP A C 1
ATOM 2235 O O . ASP A 1 293 ? -6.901 17.144 0.087 1.00 17.41 285 ASP A O 1
ATOM 2240 N N . ALA A 1 294 ? -8.668 16.017 0.945 1.00 16.65 286 ALA A N 1
ATOM 2241 C CA . ALA A 1 294 ? -9.367 17.221 1.411 1.00 16.45 286 ALA A CA 1
ATOM 2242 C C . ALA A 1 294 ? -8.545 17.982 2.452 1.00 16.17 286 ALA A C 1
ATOM 2243 O O . ALA A 1 294 ? -8.523 19.219 2.457 1.00 16.56 286 ALA A O 1
ATOM 2245 N N . PHE A 1 295 ? -7.863 17.246 3.329 1.00 15.68 287 PHE A N 1
ATOM 2246 C CA . PHE A 1 295 ? -7.070 17.866 4.390 1.00 15.14 287 PHE A CA 1
ATOM 2247 C C . PHE A 1 295 ? -5.955 18.751 3.825 1.00 14.79 287 PHE A C 1
ATOM 2248 O O . PHE A 1 295 ? -5.666 19.818 4.374 1.00 15.03 287 PHE A O 1
ATOM 2256 N N . LEU A 1 296 ? -5.348 18.316 2.723 1.00 14.85 288 LEU A N 1
ATOM 2257 C CA . LEU A 1 296 ? -4.285 19.097 2.083 1.00 15.13 288 LEU A CA 1
ATOM 2258 C C . LEU A 1 296 ? -4.838 20.395 1.504 1.00 15.43 288 LEU A C 1
ATOM 2259 O O . LEU A 1 296 ? -4.097 21.366 1.349 1.00 15.99 288 LEU A O 1
ATOM 2264 N N . GLN A 1 297 ? -6.132 20.400 1.182 1.00 15.16 289 GLN A N 1
ATOM 2265 C CA . GLN A 1 297 ? -6.813 21.629 0.771 1.00 15.61 289 GLN A CA 1
ATOM 2266 C C . GLN A 1 297 ? -7.116 22.512 1.984 1.00 15.91 289 GLN A C 1
ATOM 2267 O O . GLN A 1 297 ? -6.822 23.711 1.990 1.00 15.77 289 GLN A O 1
ATOM 2273 N N . GLN A 1 298 ? -7.706 21.912 3.015 1.00 16.39 290 GLN A N 1
ATOM 2274 C CA . GLN A 1 298 ? -8.157 22.670 4.169 1.00 17.30 290 GLN A CA 1
ATOM 2275 C C . GLN A 1 298 ? -7.042 23.290 5.018 1.00 16.79 290 GLN A C 1
ATOM 2276 O O . GLN A 1 298 ? -7.255 24.328 5.639 1.00 17.07 290 GLN A O 1
ATOM 2282 N N . ILE A 1 299 ? -5.859 22.673 5.047 1.00 16.85 291 ILE A N 1
ATOM 2283 C CA . ILE A 1 299 ? -4.715 23.290 5.753 1.00 17.13 291 ILE A CA 1
ATOM 2284 C C . ILE A 1 299 ? -4.292 24.619 5.117 1.00 17.20 291 ILE A C 1
ATOM 2285 O O . ILE A 1 299 ? -3.775 25.505 5.802 1.00 16.81 291 ILE A O 1
ATOM 2290 N N . LEU A 1 300 ? -4.536 24.757 3.815 1.00 17.65 292 LEU A N 1
ATOM 2291 C CA . LEU A 1 300 ? -4.283 26.018 3.113 1.00 18.92 292 LEU A CA 1
ATOM 2292 C C . LEU A 1 300 ? -5.423 27.011 3.296 1.00 19.42 292 LEU A C 1
ATOM 2293 O O . LEU A 1 300 ? -5.198 28.194 3.599 1.00 19.35 292 LEU A O 1
ATOM 2298 N N . LEU A 1 301 ? -6.648 26.527 3.113 1.00 19.69 293 LEU A N 1
ATOM 2299 C CA . LEU A 1 301 ? -7.823 27.388 3.044 1.00 20.45 293 LEU A CA 1
ATOM 2300 C C . LEU A 1 301 ? -8.374 27.785 4.414 1.00 21.07 293 LEU A C 1
ATOM 2301 O O . LEU A 1 301 ? -8.853 28.914 4.594 1.00 21.78 293 LEU A O 1
ATOM 2306 N N . ARG A 1 302 ? -8.312 26.869 5.377 1.00 21.06 294 ARG A N 1
ATOM 2307 C CA . ARG A 1 302 ? -8.830 27.139 6.723 1.00 22.01 294 ARG A CA 1
ATOM 2308 C C . ARG A 1 302 ? -7.886 26.619 7.821 1.00 21.30 294 ARG A C 1
ATOM 2309 O O . ARG A 1 302 ? -8.298 25.803 8.657 1.00 20.65 294 ARG A O 1
ATOM 2317 N N . PRO A 1 303 ? -6.618 27.097 7.829 1.00 21.19 295 PRO A N 1
ATOM 2318 C CA . PRO A 1 303 ? -5.594 26.574 8.744 1.00 21.39 295 PRO A CA 1
ATOM 2319 C C . PRO A 1 303 ? -5.929 26.740 10.228 1.00 21.43 295 PRO A C 1
ATOM 2320 O O . PRO A 1 303 ? -5.486 25.929 11.043 1.00 21.36 295 PRO A O 1
ATOM 2324 N N . ALA A 1 304 ? -6.700 27.773 10.577 1.00 21.45 296 ALA A N 1
ATOM 2325 C CA . ALA A 1 304 ? -7.035 28.023 11.982 1.00 21.75 296 ALA A CA 1
ATOM 2326 C C . ALA A 1 304 ? -7.967 26.965 12.598 1.00 21.73 296 ALA A C 1
ATOM 2327 O O . ALA A 1 304 ? -8.105 26.891 13.824 1.00 22.32 296 ALA A O 1
ATOM 2329 N N . GLU A 1 305 ? -8.591 26.144 11.750 1.00 21.68 297 GLU A N 1
ATOM 2330 C CA . GLU A 1 305 ? -9.534 25.114 12.205 1.00 22.34 297 GLU A CA 1
ATOM 2331 C C . GLU A 1 305 ? -8.862 23.821 12.684 1.00 21.23 297 GLU A C 1
ATOM 2332 O O . GLU A 1 305 ? -9.539 22.924 13.193 1.00 21.82 297 GLU A O 1
ATOM 2338 N N . TYR A 1 306 ? -7.541 23.730 12.521 1.00 19.88 298 TYR A N 1
ATOM 2339 C CA . TYR A 1 306 ? -6.790 22.507 12.846 1.00 18.57 298 TYR A CA 1
ATOM 2340 C C . TYR A 1 306 ? -5.698 22.750 13.880 1.00 18.12 298 TYR A C 1
ATOM 2341 O O . TYR A 1 306 ? -5.105 23.829 13.933 1.00 17.94 298 TYR A O 1
ATOM 2350 N N . ASP A 1 307 ? -5.442 21.734 14.700 1.00 17.52 299 ASP A N 1
ATOM 2351 C CA . ASP A 1 307 ? -4.550 21.873 15.837 1.00 17.67 299 ASP A CA 1
ATOM 2352 C C . ASP A 1 307 ? -3.650 20.641 15.971 1.00 17.08 299 ASP A C 1
ATOM 2353 O O . ASP A 1 307 ? -2.612 20.561 15.323 1.00 16.61 299 ASP A O 1
ATOM 2358 N N . VAL A 1 308 ? -4.041 19.680 16.804 1.00 16.51 300 VAL A N 1
ATOM 2359 C CA . VAL A 1 308 ? -3.297 18.422 16.878 1.00 15.89 300 VAL A CA 1
ATOM 2360 C C . VAL A 1 308 ? -3.804 17.504 15.764 1.00 15.43 300 VAL A C 1
ATOM 2361 O O . VAL A 1 308 ? -5.005 17.396 15.547 1.00 15.43 300 VAL A O 1
ATOM 2365 N N . ILE A 1 309 ? -2.871 16.883 15.049 1.00 14.89 301 ILE A N 1
ATOM 2366 C CA . ILE A 1 309 ? -3.195 15.955 13.963 1.00 14.67 301 ILE A CA 1
ATOM 2367 C C . ILE A 1 309 ? -2.698 14.566 14.346 1.00 14.65 301 ILE A C 1
ATOM 2368 O O . ILE A 1 309 ? -1.572 14.419 14.831 1.00 14.85 301 ILE A O 1
ATOM 2373 N N . ALA A 1 310 ? -3.549 13.554 14.163 1.00 13.89 302 ALA A N 1
ATOM 2374 C CA . ALA A 1 310 ? -3.137 12.160 14.338 1.00 13.94 302 ALA A CA 1
ATOM 2375 C C . ALA A 1 310 ? -3.321 11.462 13.003 1.00 13.78 302 ALA A C 1
ATOM 2376 O O . ALA A 1 310 ? -4.416 11.472 12.442 1.00 13.87 302 ALA A O 1
ATOM 2378 N N . THR A 1 311 ? -2.253 10.867 12.482 1.00 13.89 303 THR A N 1
ATOM 2379 C CA . THR A 1 311 ? -2.334 10.260 11.156 1.00 14.09 303 THR A CA 1
ATOM 2380 C C . THR A 1 311 ? -1.367 9.101 10.995 1.00 14.19 303 THR A C 1
ATOM 2381 O O . THR A 1 311 ? -0.551 8.818 11.890 1.00 14.28 303 THR A O 1
ATOM 2385 N N . LEU A 1 312 ? -1.476 8.432 9.849 1.00 13.86 304 LEU A N 1
ATOM 2386 C CA . LEU A 1 312 ? -0.651 7.281 9.533 1.00 14.18 304 LEU A CA 1
ATOM 2387 C C . LEU A 1 312 ? 0.736 7.721 9.045 1.00 14.30 304 LEU A C 1
ATOM 2388 O O . LEU A 1 312 ? 1.008 8.920 8.876 1.00 14.39 304 LEU A O 1
ATOM 2393 N N . ASN A 1 313 ? 1.607 6.740 8.837 1.00 14.71 305 ASN A N 1
ATOM 2394 C CA . ASN A 1 313 ? 3.000 6.967 8.483 1.00 14.66 305 ASN A CA 1
ATOM 2395 C C . ASN A 1 313 ? 3.153 7.749 7.177 1.00 15.03 305 ASN A C 1
ATOM 2396 O O . ASN A 1 313 ? 3.739 8.842 7.163 1.00 14.46 305 ASN A O 1
ATOM 2401 N N . LEU A 1 314 ? 2.583 7.226 6.091 1.00 14.54 306 LEU A N 1
ATOM 2402 C CA . LEU A 1 314 ? 2.732 7.896 4.796 1.00 14.77 306 LEU A CA 1
ATOM 2403 C C . LEU A 1 314 ? 2.050 9.270 4.746 1.00 14.52 306 LEU A C 1
ATOM 2404 O O . LEU A 1 314 ? 2.663 10.261 4.322 1.00 13.86 306 LEU A O 1
ATOM 2409 N N . ASN A 1 315 ? 0.790 9.335 5.172 1.00 14.10 307 ASN A N 1
ATOM 2410 C CA . ASN A 1 315 ? 0.069 10.613 5.212 1.00 14.00 307 ASN A CA 1
ATOM 2411 C C . ASN A 1 315 ? 0.827 11.650 6.028 1.00 13.84 307 ASN A C 1
ATOM 2412 O O . ASN A 1 315 ? 0.938 12.806 5.617 1.00 14.07 307 ASN A O 1
ATOM 2417 N N . GLY A 1 316 ? 1.356 11.217 7.179 1.00 13.52 308 GLY A N 1
ATOM 2418 C CA . GLY A 1 316 ? 2.103 12.098 8.077 1.00 14.21 308 GLY A CA 1
ATOM 2419 C C . GLY A 1 316 ? 3.332 12.682 7.417 1.00 14.66 308 GLY A C 1
ATOM 2420 O O . GLY A 1 316 ? 3.654 13.856 7.613 1.00 14.96 308 GLY A O 1
ATOM 2421 N N . ASP A 1 317 ? 4.020 11.857 6.637 1.00 14.58 309 ASP A N 1
ATOM 2422 C CA . ASP A 1 317 ? 5.183 12.306 5.882 1.00 15.44 309 ASP A CA 1
ATOM 2423 C C . ASP A 1 317 ? 4.813 13.478 4.961 1.00 15.17 309 ASP A C 1
ATOM 2424 O O . ASP A 1 317 ? 5.431 14.549 5.014 1.00 15.35 309 ASP A O 1
ATOM 2429 N N . TYR A 1 318 ? 3.787 13.268 4.140 1.00 14.53 310 TYR A N 1
ATOM 2430 C CA . TYR A 1 318 ? 3.325 14.272 3.181 1.00 14.48 310 TYR A CA 1
ATOM 2431 C C . TYR A 1 318 ? 2.849 15.547 3.883 1.00 14.10 310 TYR A C 1
ATOM 2432 O O . TYR A 1 318 ? 3.236 16.664 3.504 1.00 14.18 310 TYR A O 1
ATOM 2441 N N . ILE A 1 319 ? 2.041 15.369 4.925 1.00 13.36 311 ILE A N 1
ATOM 2442 C CA . ILE A 1 319 ? 1.424 16.480 5.650 1.00 13.56 311 ILE A CA 1
ATOM 2443 C C . ILE A 1 319 ? 2.480 17.339 6.349 1.00 13.65 311 ILE A C 1
ATOM 2444 O O . ILE A 1 319 ? 2.453 18.573 6.249 1.00 13.56 311 ILE A O 1
ATOM 2449 N N . SER A 1 320 ? 3.416 16.678 7.029 1.00 13.78 312 SER A N 1
ATOM 2450 C CA . SER A 1 320 ? 4.476 17.368 7.766 1.00 14.95 312 SER A CA 1
ATOM 2451 C C . SER A 1 320 ? 5.302 18.259 6.840 1.00 15.11 312 SER A C 1
ATOM 2452 O O . SER A 1 320 ? 5.635 19.393 7.194 1.00 15.56 312 SER A O 1
ATOM 2455 N N . ASP A 1 321 ? 5.628 17.740 5.657 1.00 15.22 313 ASP A N 1
ATOM 2456 C CA . ASP A 1 321 ? 6.415 18.486 4.682 1.00 15.66 313 ASP A CA 1
ATOM 2457 C C . ASP A 1 321 ? 5.630 19.650 4.081 1.00 14.70 313 ASP A C 1
ATOM 2458 O O . ASP A 1 321 ? 6.147 20.760 3.973 1.00 14.49 313 ASP A O 1
ATOM 2463 N N . ALA A 1 322 ? 4.382 19.390 3.696 1.00 14.16 314 ALA A N 1
ATOM 2464 C CA . ALA A 1 322 ? 3.510 20.433 3.156 1.00 13.87 314 ALA A CA 1
ATOM 2465 C C . ALA A 1 322 ? 3.368 21.588 4.150 1.00 14.32 314 ALA A C 1
ATOM 2466 O O . ALA A 1 322 ? 3.487 22.765 3.777 1.00 14.26 314 ALA A O 1
ATOM 2468 N N . LEU A 1 323 ? 3.141 21.248 5.416 1.00 13.64 315 LEU A N 1
ATOM 2469 C CA . LEU A 1 323 ? 2.944 22.267 6.454 1.00 14.16 315 LEU A CA 1
ATOM 2470 C C . LEU A 1 323 ? 4.216 23.069 6.739 1.00 14.38 315 LEU A C 1
ATOM 2471 O O . LEU A 1 323 ? 4.158 24.301 6.874 1.00 14.37 315 LEU A O 1
ATOM 2476 N N . ALA A 1 324 ? 5.361 22.389 6.813 1.00 14.28 316 ALA A N 1
ATOM 2477 C CA . ALA A 1 324 ? 6.640 23.093 7.006 1.00 14.54 316 ALA A CA 1
ATOM 2478 C C . ALA A 1 324 ? 6.866 24.102 5.884 1.00 14.77 316 ALA A C 1
ATOM 2479 O O . ALA A 1 324 ? 7.296 25.225 6.138 1.00 14.92 316 ALA A O 1
ATOM 2481 N N . ALA A 1 325 ? 6.551 23.705 4.649 1.00 14.63 317 ALA A N 1
ATOM 2482 C CA . ALA A 1 325 ? 6.681 24.601 3.497 1.00 15.15 317 ALA A CA 1
ATOM 2483 C C . ALA A 1 325 ? 5.778 25.832 3.645 1.00 15.40 317 ALA A C 1
ATOM 2484 O O . ALA A 1 325 ? 6.214 26.967 3.410 1.00 15.65 317 ALA A O 1
ATOM 2486 N N . GLN A 1 326 ? 4.540 25.582 4.074 1.00 14.82 318 GLN A N 1
ATOM 2487 C CA A GLN A 1 326 ? 3.488 26.592 4.218 0.50 15.49 318 GLN A CA 1
ATOM 2488 C CA B GLN A 1 326 ? 3.532 26.632 4.164 0.50 15.33 318 GLN A CA 1
ATOM 2489 C C . GLN A 1 326 ? 3.905 27.746 5.134 1.00 15.42 318 GLN A C 1
ATOM 2490 O O . GLN A 1 326 ? 3.625 28.912 4.854 1.00 15.88 318 GLN A O 1
ATOM 2501 N N . VAL A 1 327 ? 4.551 27.400 6.247 1.00 15.58 319 VAL A N 1
ATOM 2502 C CA . VAL A 1 327 ? 4.987 28.415 7.223 1.00 15.90 319 VAL A CA 1
ATOM 2503 C C . VAL A 1 327 ? 6.381 28.983 6.932 1.00 16.13 319 VAL A C 1
ATOM 2504 O O . VAL A 1 327 ? 6.955 29.691 7.765 1.00 16.16 319 VAL A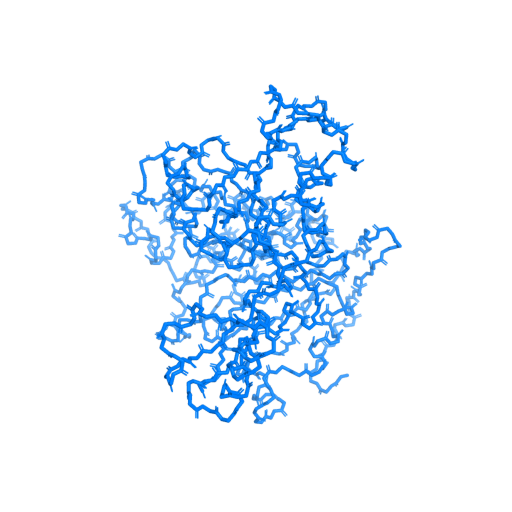 O 1
ATOM 2508 N N . GLY A 1 328 ? 6.926 28.669 5.759 1.00 16.18 320 GLY A N 1
ATOM 2509 C CA . GLY A 1 328 ? 8.275 29.102 5.395 1.00 16.75 320 GLY A CA 1
ATOM 2510 C C . GLY A 1 328 ? 9.376 28.443 6.216 1.00 17.39 320 GLY A C 1
ATOM 2511 O O . GLY A 1 328 ? 10.486 28.969 6.292 1.00 17.80 320 GLY A O 1
ATOM 2512 N N . GLY A 1 329 ? 9.075 27.280 6.803 1.00 17.77 321 GLY A N 1
ATOM 2513 C CA . GLY A 1 329 ? 9.967 26.624 7.760 1.00 18.97 321 GLY A CA 1
ATOM 2514 C C . GLY A 1 329 ? 10.621 25.331 7.311 1.00 19.89 321 GLY A C 1
ATOM 2515 O O . GLY A 1 329 ? 11.005 24.514 8.152 1.00 20.51 321 GLY A O 1
ATOM 2516 N N . ILE A 1 330 ? 10.771 25.166 5.994 1.00 20.76 322 ILE A N 1
ATOM 2517 C CA A ILE A 1 330 ? 11.387 23.980 5.398 0.50 21.45 322 ILE A CA 1
ATOM 2518 C CA B ILE A 1 330 ? 11.387 23.957 5.424 0.50 21.44 322 ILE A CA 1
ATOM 2519 C C . ILE A 1 330 ? 12.751 23.646 6.025 1.00 21.83 322 ILE A C 1
ATOM 2520 O O . ILE A 1 330 ? 13.110 22.467 6.170 1.00 22.63 322 ILE A O 1
ATOM 2529 N N . GLY A 1 331 ? 13.501 24.693 6.380 1.00 21.45 323 GLY A N 1
ATOM 2530 C CA . GLY A 1 331 ? 14.864 24.554 6.906 1.00 21.27 323 GLY A CA 1
ATOM 2531 C C . GLY A 1 331 ? 15.015 24.635 8.417 1.00 20.74 323 GLY A C 1
ATOM 2532 O O . GLY A 1 331 ? 16.125 24.478 8.941 1.00 21.34 323 GLY A O 1
ATOM 2533 N N . ILE A 1 332 ? 13.908 24.879 9.123 1.00 20.00 324 ILE A N 1
ATOM 2534 C CA . ILE A 1 332 ? 13.932 25.000 10.585 1.00 19.32 324 ILE A CA 1
ATOM 2535 C C . ILE A 1 332 ? 12.866 24.166 11.302 1.00 18.30 324 ILE A C 1
ATOM 2536 O O . ILE A 1 332 ? 12.590 24.402 12.472 1.00 18.85 324 ILE A O 1
ATOM 2541 N N . ALA A 1 333 ? 12.289 23.192 10.599 1.00 17.44 325 ALA A N 1
ATOM 2542 C CA . ALA A 1 333 ? 11.265 22.310 11.162 1.00 16.35 325 ALA A CA 1
ATOM 2543 C C . ALA A 1 333 ? 11.872 21.295 12.135 1.00 15.71 325 ALA A C 1
ATOM 2544 O O . ALA A 1 333 ? 12.700 20.495 11.728 1.00 16.23 325 ALA A O 1
ATOM 2546 N N . PRO A 1 334 ? 11.467 21.332 13.421 1.00 15.43 326 PRO A N 1
ATOM 2547 C CA . PRO A 1 334 ? 12.022 20.376 14.381 1.00 15.19 326 PRO A CA 1
ATOM 2548 C C . PRO A 1 334 ? 11.232 19.062 14.365 1.00 15.11 326 PRO A C 1
ATOM 2549 O O . PRO A 1 334 ? 10.129 19.004 13.809 1.00 14.93 326 PRO A O 1
ATOM 2553 N N . GLY A 1 335 ? 11.786 18.022 14.986 1.00 14.60 327 GLY A N 1
ATOM 2554 C CA . GLY A 1 335 ? 11.105 16.727 15.022 1.00 14.89 327 GLY A CA 1
ATOM 2555 C C . GLY A 1 335 ? 11.670 15.832 16.099 1.00 15.13 327 GLY A C 1
ATOM 2556 O O . GLY A 1 335 ? 12.828 15.989 16.497 1.00 14.94 327 GLY A O 1
ATOM 2557 N N . ALA A 1 336 ? 10.838 14.900 16.566 1.00 15.20 328 ALA A N 1
ATOM 2558 C CA . ALA A 1 336 ? 11.218 13.897 17.552 1.00 15.66 328 ALA A CA 1
ATOM 2559 C C . ALA A 1 336 ? 10.642 12.550 17.131 1.00 16.41 328 ALA A C 1
ATOM 2560 O O . ALA A 1 336 ? 9.595 12.494 16.479 1.00 16.44 328 ALA A O 1
ATOM 2562 N N . ASN A 1 337 ? 11.347 11.478 17.486 1.00 16.87 329 ASN A N 1
ATOM 2563 C CA . ASN A 1 337 ? 10.818 10.118 17.377 1.00 18.03 329 ASN A CA 1
ATOM 2564 C C . ASN A 1 337 ? 10.758 9.548 18.785 1.00 18.44 329 ASN A C 1
ATOM 2565 O O . ASN A 1 337 ? 11.787 9.468 19.466 1.00 18.52 329 ASN A O 1
ATOM 2570 N N . LEU A 1 338 ? 9.553 9.200 19.233 1.00 18.71 330 LEU A N 1
ATOM 2571 C CA . LEU A 1 338 ? 9.329 8.812 20.631 1.00 19.26 330 LEU A CA 1
ATOM 2572 C C . LEU A 1 338 ? 8.676 7.439 20.795 1.00 19.17 330 LEU A C 1
ATOM 2573 O O . LEU A 1 338 ? 7.771 7.080 20.040 1.00 19.17 330 LEU A O 1
ATOM 2578 N N . SER A 1 339 ? 9.165 6.677 21.772 1.00 19.28 331 SER A N 1
ATOM 2579 C CA . SER A 1 339 ? 8.419 5.569 22.361 1.00 19.17 331 SER A CA 1
ATOM 2580 C C . SER A 1 339 ? 8.026 5.992 23.778 1.00 19.36 331 SER A C 1
ATOM 2581 O O . SER A 1 339 ? 8.227 7.145 24.166 1.00 19.80 331 SER A O 1
ATOM 2584 N N . ASP A 1 340 ? 7.473 5.077 24.567 1.00 19.24 332 ASP A N 1
ATOM 2585 C CA . ASP A 1 340 ? 7.156 5.425 25.949 1.00 19.62 332 ASP A CA 1
ATOM 2586 C C . ASP A 1 340 ? 8.420 5.698 26.781 1.00 19.20 332 ASP A C 1
ATOM 2587 O O . ASP A 1 340 ? 8.369 6.445 27.757 1.00 19.53 332 ASP A O 1
ATOM 2592 N N . SER A 1 341 ? 9.550 5.135 26.349 1.00 19.04 333 SER A N 1
ATOM 2593 C CA . SER A 1 341 ? 10.778 5.110 27.163 1.00 18.70 333 SER A CA 1
ATOM 2594 C C . SER A 1 341 ? 12.079 5.522 26.449 1.00 18.48 333 SER A C 1
ATOM 2595 O O . SER A 1 341 ? 13.162 5.446 27.044 1.00 18.61 333 SER A O 1
ATOM 2598 N N . VAL A 1 342 ? 11.972 5.947 25.190 1.00 17.67 334 VAL A N 1
ATOM 2599 C CA . VAL A 1 342 ? 13.122 6.402 24.396 1.00 17.36 334 VAL A CA 1
ATOM 2600 C C . VAL A 1 342 ? 12.680 7.607 23.567 1.00 17.22 334 VAL A C 1
ATOM 2601 O O . VAL A 1 342 ? 11.584 7.601 22.992 1.00 16.98 334 VAL A O 1
ATOM 2605 N N . ALA A 1 343 ? 13.530 8.632 23.517 1.00 17.13 335 ALA A N 1
ATOM 2606 C CA . ALA A 1 343 ? 13.253 9.853 22.752 1.00 17.34 335 ALA A CA 1
ATOM 2607 C C . ALA A 1 343 ? 14.468 10.283 21.933 1.00 17.80 335 ALA A C 1
ATOM 2608 O O . ALA A 1 343 ? 15.518 10.606 22.498 1.00 17.56 335 ALA A O 1
ATOM 2610 N N . MET A 1 344 ? 14.314 10.286 20.608 1.00 17.79 336 MET A N 1
ATOM 2611 C CA . MET A 1 344 ? 15.371 10.686 19.678 1.00 19.05 336 MET A CA 1
ATOM 2612 C C . MET A 1 344 ? 14.952 11.891 18.838 1.00 17.95 336 MET A C 1
ATOM 2613 O O . MET A 1 344 ? 14.086 11.787 17.962 1.00 18.83 336 MET A O 1
ATOM 2618 N N . PHE A 1 345 ? 15.595 13.020 19.098 1.00 16.59 337 PHE A N 1
ATOM 2619 C CA . PHE A 1 345 ? 15.281 14.279 18.438 1.00 15.83 337 PHE A CA 1
ATOM 2620 C C . PHE A 1 345 ? 16.138 14.417 17.196 1.00 16.53 337 PHE A C 1
ATOM 2621 O O . PHE A 1 345 ? 17.267 13.947 17.189 1.00 16.24 337 PHE A O 1
ATOM 2629 N N . GLU A 1 346 ? 15.606 15.022 16.133 1.00 17.30 338 GLU A N 1
ATOM 2630 C CA . GLU A 1 346 ? 16.330 14.978 14.863 1.00 18.83 338 GLU A CA 1
ATOM 2631 C C . GLU A 1 346 ? 16.166 16.194 13.962 1.00 18.67 338 GLU A C 1
ATOM 2632 O O . GLU A 1 346 ? 15.107 16.813 13.947 1.00 18.95 338 GLU A O 1
ATOM 2638 N N . ALA A 1 347 ? 17.224 16.518 13.218 1.00 19.03 339 ALA A N 1
ATOM 2639 C CA . ALA A 1 347 ? 17.117 17.443 12.090 1.00 19.41 339 ALA A CA 1
ATOM 2640 C C . ALA A 1 347 ? 16.211 16.761 11.065 1.00 19.76 339 ALA A C 1
ATOM 2641 O O . ALA A 1 347 ? 16.314 15.552 10.856 1.00 19.91 339 ALA A O 1
ATOM 2643 N N . THR A 1 348 ? 15.335 17.533 10.426 1.00 19.70 340 THR A N 1
ATOM 2644 C CA . THR A 1 348 ? 14.273 16.948 9.591 1.00 20.29 340 THR A CA 1
ATOM 2645 C C . THR A 1 348 ? 14.524 17.062 8.090 1.00 20.98 340 THR A C 1
ATOM 2646 O O . THR A 1 348 ? 13.731 16.565 7.280 1.00 21.31 340 THR A O 1
ATOM 2650 N N . HIS A 1 349 ? 15.619 17.724 7.730 1.00 21.56 341 HIS A N 1
ATOM 2651 C CA . HIS A 1 349 ? 16.014 17.906 6.336 1.00 22.43 341 HIS A CA 1
ATOM 2652 C C . HIS A 1 349 ? 16.984 16.818 5.875 1.00 22.84 341 HIS A C 1
ATOM 2653 O O . HIS A 1 349 ? 17.436 15.993 6.672 1.00 22.90 341 HIS A O 1
ATOM 2660 N N . GLY A 1 350 ? 17.304 16.831 4.581 1.00 23.43 342 GLY A N 1
ATOM 2661 C CA . GLY A 1 350 ? 18.278 15.902 4.011 1.00 24.04 342 GLY A CA 1
ATOM 2662 C C . GLY A 1 350 ? 19.718 16.282 4.320 1.00 24.68 342 GLY A C 1
ATOM 2663 O O . GLY A 1 350 ? 19.988 17.254 5.028 1.00 24.64 342 GLY A O 1
ATOM 2664 N N . THR A 1 351 ? 20.652 15.517 3.767 1.00 25.10 343 THR A N 1
ATOM 2665 C CA . THR A 1 351 ? 22.069 15.706 4.059 1.00 25.38 343 THR A CA 1
ATOM 2666 C C . THR A 1 351 ? 22.737 16.763 3.174 1.00 25.72 343 THR A C 1
ATOM 2667 O O . THR A 1 351 ? 23.848 17.202 3.470 1.00 25.39 343 THR A O 1
ATOM 2671 N N . ALA A 1 352 ? 22.045 17.163 2.103 1.00 26.55 344 ALA A N 1
ATOM 2672 C CA . ALA A 1 352 ? 22.512 18.197 1.165 1.00 27.29 344 ALA A CA 1
ATOM 2673 C C . ALA A 1 352 ? 24.023 18.131 0.886 1.00 27.97 344 ALA A C 1
ATOM 2674 O O . ALA A 1 352 ? 24.766 19.033 1.279 1.00 28.02 344 ALA A O 1
ATOM 2676 N N . PRO A 1 353 ? 24.479 17.062 0.197 1.00 28.54 345 PRO A N 1
ATOM 2677 C CA . PRO A 1 353 ? 25.915 16.778 0.051 1.00 28.99 345 PRO A CA 1
ATOM 2678 C C . PRO A 1 353 ? 26.725 17.880 -0.633 1.00 29.40 345 PRO A C 1
ATOM 2679 O O . PRO A 1 353 ? 27.899 18.062 -0.301 1.00 29.47 345 PRO A O 1
ATOM 2683 N N . LYS A 1 354 ? 26.111 18.610 -1.565 1.00 29.96 346 LYS A N 1
ATOM 2684 C CA . LYS A 1 354 ? 26.826 19.679 -2.270 1.00 30.83 346 LYS A CA 1
ATOM 2685 C C . LYS A 1 354 ? 27.083 20.910 -1.387 1.00 30.49 346 LYS A C 1
ATOM 2686 O O . LYS A 1 354 ? 27.835 21.806 -1.769 1.00 30.71 346 LYS A O 1
ATOM 2692 N N . TYR A 1 355 ? 26.472 20.934 -0.204 1.00 30.22 347 TYR A N 1
ATOM 2693 C CA . TYR A 1 355 ? 26.692 22.014 0.762 1.00 29.90 347 TYR A CA 1
ATOM 2694 C C . TYR A 1 355 ? 27.537 21.587 1.966 1.00 29.53 347 TYR A C 1
ATOM 2695 O O . TYR A 1 355 ? 27.919 22.424 2.790 1.00 29.19 347 TYR A O 1
ATOM 2704 N N . ALA A 1 356 ? 27.835 20.289 2.048 1.00 29.17 348 ALA A N 1
ATOM 2705 C CA . ALA A 1 356 ? 28.568 19.710 3.172 1.00 28.87 348 ALA A CA 1
ATOM 2706 C C . ALA A 1 356 ? 29.977 20.275 3.311 1.00 28.79 348 ALA A C 1
ATOM 2707 O O . ALA A 1 356 ? 30.739 20.320 2.337 1.00 28.85 348 ALA A O 1
ATOM 2709 N N . GLY A 1 357 ? 30.304 20.717 4.523 1.00 28.16 349 GLY A N 1
ATOM 2710 C CA . GLY A 1 357 ? 31.618 21.277 4.827 1.00 28.00 349 GLY A CA 1
ATOM 2711 C C . GLY A 1 357 ? 31.758 22.757 4.511 1.00 27.59 349 GLY A C 1
ATOM 2712 O O . GLY A 1 357 ? 32.791 23.366 4.810 1.00 28.03 349 GLY A O 1
ATOM 2713 N N . LYS A 1 358 ? 30.717 23.345 3.927 1.00 27.16 350 LYS A N 1
ATOM 2714 C CA . LYS A 1 358 ? 30.779 24.731 3.465 1.00 26.74 350 LYS A CA 1
ATOM 2715 C C . LYS A 1 358 ? 30.159 25.735 4.440 1.00 25.97 350 LYS A C 1
ATOM 2716 O O . LYS A 1 358 ? 30.039 26.922 4.118 1.00 25.78 350 LYS A O 1
ATOM 2722 N N . ASP A 1 359 ? 29.768 25.258 5.624 1.00 24.87 351 ASP A N 1
ATOM 2723 C CA . ASP A 1 359 ? 29.313 26.140 6.714 1.00 24.07 351 ASP A CA 1
ATOM 2724 C C . ASP A 1 359 ? 28.222 27.118 6.243 1.00 23.36 351 ASP A C 1
ATOM 2725 O O . ASP A 1 359 ? 28.271 28.321 6.533 1.00 23.30 351 ASP A O 1
ATOM 2730 N N . TYR A 1 360 ? 27.221 26.584 5.542 1.00 22.40 352 TYR A N 1
ATOM 2731 C CA . TYR A 1 360 ? 26.305 27.403 4.744 1.00 21.77 352 TYR A CA 1
ATOM 2732 C C . TYR A 1 360 ? 24.820 27.201 5.059 1.00 21.20 352 TYR A C 1
ATOM 2733 O O . TYR A 1 360 ? 24.034 28.150 5.015 1.00 20.87 352 TYR A O 1
ATOM 2742 N N . VAL A 1 361 ? 24.438 25.962 5.357 1.00 20.26 353 VAL A N 1
ATOM 2743 C CA . VAL A 1 361 ? 23.032 25.633 5.556 1.00 19.91 353 VAL A CA 1
ATOM 2744 C C . VAL A 1 361 ? 22.503 26.125 6.903 1.00 19.23 353 VAL A C 1
ATOM 2745 O O . VAL A 1 361 ? 23.274 26.513 7.786 1.00 18.79 353 VAL A O 1
ATOM 2749 N N . ASN A 1 362 ? 21.182 26.099 7.042 1.00 18.69 354 ASN A N 1
ATOM 2750 C CA . ASN A 1 362 ? 20.511 26.549 8.255 1.00 17.84 354 ASN A CA 1
ATOM 2751 C C . ASN A 1 362 ? 20.637 25.481 9.346 1.00 17.29 354 ASN A C 1
ATOM 2752 O O . ASN A 1 362 ? 20.226 24.333 9.139 1.00 17.29 354 ASN A O 1
ATOM 2757 N N . PRO A 1 363 ? 21.223 25.844 10.510 1.00 16.80 355 PRO A N 1
ATOM 2758 C CA . PRO A 1 363 ? 21.286 24.878 11.612 1.00 16.23 355 PRO A CA 1
ATOM 2759 C C . PRO A 1 363 ? 20.006 24.914 12.447 1.00 15.58 355 PRO A C 1
ATOM 2760 O O . PRO A 1 363 ? 19.919 24.226 13.465 1.00 15.78 355 PRO A O 1
ATOM 2764 N N . GLY A 1 364 ? 19.035 25.713 12.014 1.00 15.17 356 GLY A N 1
ATOM 2765 C CA . GLY A 1 364 ? 17.809 25.947 12.790 1.00 14.53 356 GLY A CA 1
ATOM 2766 C C . GLY A 1 364 ? 17.001 24.697 13.089 1.00 14.56 356 GLY A C 1
ATOM 2767 O O . GLY A 1 364 ? 16.414 24.575 14.174 1.00 14.61 356 GLY A O 1
ATOM 2768 N N . SER A 1 365 ? 16.954 23.761 12.140 1.00 14.49 357 SER A N 1
ATOM 2769 C CA . SER A 1 365 ? 16.176 22.536 12.367 1.00 14.61 357 SER A CA 1
ATOM 2770 C C . SER A 1 365 ? 16.714 21.724 13.551 1.00 14.45 357 SER A C 1
ATOM 2771 O O . SER A 1 365 ? 15.957 21.382 14.462 1.00 14.50 357 SER A O 1
ATOM 2774 N N . GLU A 1 366 ? 18.012 21.429 13.560 1.00 14.71 358 GLU A N 1
ATOM 2775 C CA . GLU A 1 366 ? 18.561 20.662 14.679 1.00 14.95 358 GLU A CA 1
ATOM 2776 C C . GLU A 1 366 ? 18.504 21.469 15.983 1.00 14.32 358 GLU A C 1
ATOM 2777 O O . GLU A 1 366 ? 18.295 20.909 17.060 1.00 13.67 358 GLU A O 1
ATOM 2783 N N . ILE A 1 367 ? 18.665 22.787 15.870 1.00 13.81 359 ILE A N 1
ATOM 2784 C CA . ILE A 1 367 ? 18.591 23.655 17.053 1.00 13.61 359 ILE A CA 1
ATOM 2785 C C . ILE A 1 367 ? 17.199 23.611 17.673 1.00 13.59 359 ILE A C 1
ATOM 2786 O O . ILE A 1 367 ? 17.081 23.484 18.890 1.00 13.19 359 ILE A O 1
ATOM 2791 N N . LEU A 1 368 ? 16.154 23.667 16.840 1.00 13.13 360 LEU A N 1
ATOM 2792 C CA . LEU A 1 368 ? 14.784 23.628 17.367 1.00 13.28 360 LEU A CA 1
ATOM 2793 C C . LEU A 1 368 ? 14.387 22.224 17.813 1.00 13.18 360 LEU A C 1
ATOM 2794 O O . LEU A 1 368 ? 13.571 22.065 18.717 1.00 13.40 360 LEU A O 1
ATOM 2799 N N . SER A 1 369 ? 14.987 21.200 17.209 1.00 12.94 361 SER A N 1
ATOM 2800 C CA . SER A 1 369 ? 14.815 19.836 17.734 1.00 12.59 361 SER A CA 1
ATOM 2801 C C . SER A 1 369 ? 15.463 19.691 19.116 1.00 12.99 361 SER A C 1
ATOM 2802 O O . SER A 1 369 ? 14.944 18.983 19.994 1.00 13.07 361 SER A O 1
ATOM 2805 N N . ALA A 1 370 ? 16.584 20.385 19.312 1.00 13.31 362 ALA A N 1
ATOM 2806 C CA . ALA A 1 370 ? 17.245 20.425 20.617 1.00 13.48 362 ALA A CA 1
ATOM 2807 C C . ALA A 1 370 ? 16.384 21.179 21.627 1.00 13.77 362 ALA A C 1
ATOM 2808 O O . ALA A 1 370 ? 16.352 20.827 22.813 1.00 13.64 362 ALA A O 1
ATOM 2810 N N . GLU A 1 371 ? 15.692 22.212 21.150 1.00 14.19 363 GLU A N 1
ATOM 2811 C CA . GLU A 1 371 ? 14.706 22.933 21.969 1.00 14.56 363 GLU A CA 1
ATOM 2812 C C . GLU A 1 371 ? 13.630 21.965 22.474 1.00 14.53 363 GLU A C 1
ATOM 2813 O O . GLU A 1 371 ? 13.280 21.976 23.665 1.00 14.86 363 GLU A O 1
ATOM 2819 N N . MET A 1 372 ? 13.123 21.115 21.576 1.00 14.31 364 MET A N 1
ATOM 2820 C CA . MET A 1 372 ? 12.183 20.062 21.978 1.00 14.74 364 MET A CA 1
ATOM 2821 C C . MET A 1 372 ? 12.810 19.111 22.998 1.00 14.25 364 MET A C 1
ATOM 2822 O O . MET A 1 372 ? 12.163 18.720 23.969 1.00 14.37 364 MET A O 1
ATOM 2827 N N . MET A 1 373 ? 14.072 18.742 22.774 1.00 14.09 365 MET A N 1
ATOM 2828 C CA . MET A 1 373 ? 14.786 17.858 23.679 1.00 14.34 365 MET A CA 1
ATOM 2829 C C . MET A 1 373 ? 14.885 18.445 25.088 1.00 14.59 365 MET A C 1
ATOM 2830 O O . MET A 1 373 ? 14.655 17.748 26.069 1.00 14.47 365 MET A O 1
ATOM 2835 N N . LEU A 1 374 ? 15.220 19.729 25.176 1.00 14.95 366 LEU A N 1
ATOM 2836 C CA . LEU A 1 374 ? 15.334 20.395 26.472 1.00 15.45 366 LEU A CA 1
ATOM 2837 C C . LEU A 1 374 ? 14.003 20.382 27.220 1.00 15.57 366 LEU A C 1
ATOM 2838 O O . LEU A 1 374 ? 13.969 20.126 28.429 1.00 15.88 366 LEU A O 1
ATOM 2843 N N A ARG A 1 375 ? 12.920 20.645 26.494 0.50 15.56 367 ARG A N 1
ATOM 2844 N N B ARG A 1 375 ? 12.909 20.677 26.515 0.50 15.69 367 ARG A N 1
ATOM 2845 C CA A ARG A 1 375 ? 11.579 20.640 27.068 0.50 15.90 367 ARG A CA 1
ATOM 2846 C CA B ARG A 1 375 ? 11.579 20.622 27.131 0.50 16.13 367 ARG A CA 1
ATOM 2847 C C A ARG A 1 375 ? 11.178 19.240 27.548 0.50 16.05 367 ARG A C 1
ATOM 2848 C C B ARG A 1 375 ? 11.312 19.216 27.649 0.50 16.12 367 ARG A C 1
ATOM 2849 O O A ARG A 1 375 ? 10.469 19.099 28.544 0.50 16.08 367 ARG A O 1
ATOM 2850 O O B ARG A 1 375 ? 10.836 19.042 28.772 0.50 15.99 367 ARG A O 1
ATOM 2865 N N . HIS A 1 376 ? 11.643 18.215 26.833 1.00 16.10 368 HIS A N 1
ATOM 2866 C CA . HIS A 1 376 ? 11.436 16.801 27.209 1.00 16.41 368 HIS A CA 1
ATOM 2867 C C . HIS A 1 376 ? 12.183 16.424 28.494 1.00 16.51 368 HIS A C 1
ATOM 2868 O O . HIS A 1 376 ? 11.728 15.566 29.256 1.00 16.68 368 HIS A O 1
ATOM 2875 N N . LEU A 1 377 ? 13.334 17.062 28.719 1.00 16.21 369 LEU A N 1
ATOM 2876 C CA . LEU A 1 377 ? 14.153 16.850 29.920 1.00 16.43 369 LEU A CA 1
ATOM 2877 C C . LEU A 1 377 ? 13.572 17.560 31.156 1.00 16.78 369 LEU A C 1
ATOM 2878 O O . LEU A 1 377 ? 14.009 17.317 32.295 1.00 17.34 369 LEU A O 1
ATOM 2883 N N . GLY A 1 378 ? 12.599 18.436 30.916 1.00 17.22 370 GLY A N 1
ATOM 2884 C CA . GLY A 1 378 ? 12.025 19.294 31.961 1.00 17.86 370 GLY A CA 1
ATOM 2885 C C . GLY A 1 378 ? 12.758 20.621 32.092 1.00 18.53 370 GLY A C 1
ATOM 2886 O O . GLY A 1 378 ? 12.470 21.407 32.996 1.00 19.15 370 GLY A O 1
ATOM 2887 N N . TRP A 1 379 ? 13.705 20.868 31.185 1.00 18.01 371 TRP A N 1
ATOM 2888 C CA . TRP A 1 379 ? 14.507 22.091 31.188 1.00 18.48 371 TRP A CA 1
ATOM 2889 C C . TRP A 1 379 ? 13.836 23.183 30.338 1.00 18.32 371 TRP A C 1
ATOM 2890 O O . TRP A 1 379 ? 14.422 23.703 29.378 1.00 18.21 371 TRP A O 1
ATOM 2901 N N . THR A 1 380 ? 12.609 23.541 30.711 1.00 18.51 372 THR A N 1
ATOM 2902 C CA . THR A 1 380 ? 11.779 24.448 29.910 1.00 19.09 372 THR A CA 1
ATOM 2903 C C . THR A 1 380 ? 12.370 25.855 29.844 1.00 18.91 372 THR A C 1
ATOM 2904 O O . THR A 1 380 ? 12.196 26.550 28.844 1.00 19.51 372 THR A O 1
ATOM 2908 N N . GLU A 1 381 ? 13.063 26.266 30.908 1.00 19.24 373 GLU A N 1
ATOM 2909 C CA . GLU A 1 381 ? 13.704 27.585 30.946 1.00 19.26 373 GLU A CA 1
ATOM 2910 C C . GLU A 1 381 ? 14.764 27.723 29.853 1.00 18.97 373 GLU A C 1
ATOM 2911 O O . GLU A 1 381 ? 14.821 28.746 29.173 1.00 19.16 373 GLU A O 1
ATOM 2917 N N . ALA A 1 382 ? 15.586 26.687 29.686 1.00 18.21 374 ALA A N 1
ATOM 2918 C CA . ALA A 1 382 ? 16.609 26.680 28.631 1.00 17.61 374 ALA A CA 1
ATOM 2919 C C . ALA A 1 382 ? 15.987 26.633 27.233 1.00 17.23 374 ALA A C 1
ATOM 2920 O O . ALA A 1 382 ? 16.446 27.322 26.315 1.00 16.90 374 ALA A O 1
ATOM 2922 N N . ALA A 1 383 ? 14.951 25.812 27.070 1.00 17.13 375 ALA A N 1
ATOM 2923 C CA . ALA A 1 383 ? 14.208 25.772 25.810 1.00 16.83 375 ALA A CA 1
ATOM 2924 C C . ALA A 1 383 ? 13.650 27.146 25.445 1.00 16.90 375 ALA A C 1
ATOM 2925 O O . ALA A 1 383 ? 13.739 27.577 24.288 1.00 16.62 375 ALA A O 1
ATOM 2927 N N . ASP A 1 384 ? 13.101 27.850 26.437 1.00 16.75 376 ASP A N 1
ATOM 2928 C CA . ASP A 1 384 ? 12.545 29.187 26.203 1.00 16.99 376 ASP A CA 1
ATOM 2929 C C . ASP A 1 384 ? 13.611 30.178 25.739 1.00 16.59 376 ASP A C 1
ATOM 2930 O O . ASP A 1 384 ? 13.329 31.045 24.913 1.00 16.28 376 ASP A O 1
ATOM 2935 N N . VAL A 1 385 ? 14.823 30.041 26.277 1.00 16.30 377 VAL A N 1
ATOM 2936 C CA . VAL A 1 385 ? 15.963 30.863 25.850 1.00 16.43 377 VAL A CA 1
ATOM 2937 C C . VAL A 1 385 ? 16.226 30.674 24.348 1.00 16.00 377 VAL A C 1
ATOM 2938 O O . VAL A 1 385 ? 16.406 31.649 23.619 1.00 16.26 377 VAL A O 1
ATOM 2942 N N . ILE A 1 386 ? 16.190 29.424 23.884 1.00 15.66 378 ILE A N 1
ATOM 2943 C CA . ILE A 1 386 ? 16.402 29.144 22.455 1.00 15.44 378 ILE A CA 1
ATOM 2944 C C . ILE A 1 386 ? 15.317 29.773 21.579 1.00 15.61 378 ILE A C 1
ATOM 2945 O O . ILE A 1 386 ? 15.613 30.387 20.543 1.00 16.19 378 ILE A O 1
ATOM 2950 N N . ILE A 1 387 ? 14.058 29.632 21.992 1.00 15.32 379 ILE A N 1
ATOM 2951 C CA . ILE A 1 387 ? 12.954 30.239 21.254 1.00 15.35 379 ILE A CA 1
ATOM 2952 C C . ILE A 1 387 ? 13.131 31.753 21.184 1.00 15.86 379 ILE A C 1
ATOM 2953 O O . ILE A 1 387 ? 13.025 32.337 20.108 1.00 14.81 379 ILE A O 1
ATOM 2958 N N . SER A 1 388 ? 13.445 32.370 22.322 1.00 15.99 380 SER A N 1
ATOM 2959 C CA . SER A 1 388 ? 13.660 33.815 22.365 1.00 16.40 380 SER A CA 1
ATOM 2960 C C . SER A 1 388 ? 14.745 34.244 21.375 1.00 16.47 380 SER A C 1
ATOM 2961 O O . SER A 1 388 ? 14.526 35.159 20.577 1.00 16.94 380 SER A O 1
ATOM 2964 N N . ALA A 1 389 ? 15.896 33.574 21.437 1.00 16.57 381 ALA A N 1
ATOM 2965 C CA . ALA A 1 389 ? 17.028 33.859 20.545 1.00 16.51 381 ALA A CA 1
ATOM 2966 C C . ALA A 1 389 ? 16.628 33.730 19.069 1.00 16.70 381 ALA A C 1
ATOM 2967 O O . ALA A 1 389 ? 16.934 34.601 18.245 1.00 16.80 381 ALA A O 1
ATOM 2969 N N . MET A 1 390 ? 15.919 32.654 18.748 1.00 16.65 382 MET A N 1
ATOM 2970 C CA . MET A 1 390 ? 15.454 32.414 17.380 1.00 17.27 382 MET A CA 1
ATOM 2971 C C . MET A 1 390 ? 14.503 33.507 16.892 1.00 17.18 382 MET A C 1
ATOM 2972 O O . MET A 1 390 ? 14.656 34.016 15.781 1.00 17.27 382 MET A O 1
ATOM 2977 N N . GLU A 1 391 ? 13.531 33.872 17.728 1.00 17.56 383 GLU A N 1
ATOM 2978 C CA . GLU A 1 391 ? 12.575 34.928 17.401 1.00 18.09 383 GLU A CA 1
ATOM 2979 C C . GLU A 1 391 ? 13.286 36.245 17.099 1.00 17.71 383 GLU A C 1
ATOM 2980 O O . GLU A 1 391 ? 13.002 36.899 16.097 1.00 18.10 383 GLU A O 1
ATOM 2986 N N . LYS A 1 392 ? 14.221 36.607 17.973 1.00 17.72 384 LYS A N 1
ATOM 2987 C CA . LYS A 1 392 ? 14.990 37.846 17.837 1.00 17.95 384 LYS A CA 1
ATOM 2988 C C . LYS A 1 392 ? 15.882 37.861 16.601 1.00 18.08 384 LYS A C 1
ATOM 2989 O O . LYS A 1 392 ? 15.945 38.869 15.888 1.00 18.59 384 LYS A O 1
ATOM 2995 N N . SER A 1 393 ? 16.558 36.743 16.350 1.00 17.79 385 SER A N 1
ATOM 2996 C CA . SER A 1 393 ? 17.502 36.643 15.230 1.00 18.06 385 SER A CA 1
ATOM 2997 C C . SER A 1 393 ? 16.787 36.781 13.888 1.00 18.21 385 SER A C 1
ATOM 2998 O O . SER A 1 393 ? 17.281 37.455 12.979 1.00 18.13 385 SER A O 1
ATOM 3001 N N . ILE A 1 394 ? 15.625 36.139 13.776 1.00 18.31 386 ILE A N 1
ATOM 3002 C CA . ILE A 1 394 ? 14.792 36.234 12.580 1.00 18.80 386 ILE A CA 1
ATOM 3003 C C . ILE A 1 394 ? 14.316 37.667 12.348 1.00 19.52 386 ILE A C 1
ATOM 3004 O O . ILE A 1 394 ? 14.409 38.174 11.232 1.00 19.48 386 ILE A O 1
ATOM 3009 N N . LYS A 1 395 ? 13.839 38.324 13.407 1.00 20.11 387 LYS A N 1
ATOM 3010 C CA . LYS A 1 395 ? 13.374 39.711 13.304 1.00 21.29 387 LYS A CA 1
ATOM 3011 C C . LYS A 1 395 ? 14.501 40.690 12.947 1.00 21.52 387 LYS A C 1
ATOM 3012 O O . LYS A 1 395 ? 14.264 41.683 12.260 1.00 21.75 387 LYS A O 1
ATOM 3018 N N . GLN A 1 396 ? 15.716 40.400 13.404 1.00 21.28 388 GLN A N 1
ATOM 3019 C CA . GLN A 1 396 ? 16.892 41.200 13.051 1.00 21.63 388 GLN A CA 1
ATOM 3020 C C . GLN A 1 396 ? 17.353 40.961 11.609 1.00 21.70 388 GLN A C 1
ATOM 3021 O O . GLN A 1 396 ? 18.165 41.725 11.073 1.00 21.55 388 GLN A O 1
ATOM 3027 N N . LYS A 1 397 ? 16.840 39.890 10.997 1.00 21.57 389 LYS A N 1
ATOM 3028 C CA . LYS A 1 397 ? 17.199 39.491 9.623 1.00 21.90 389 LYS A CA 1
ATOM 3029 C C . LYS A 1 397 ? 18.680 39.136 9.476 1.00 21.70 389 LYS A C 1
ATOM 3030 O O . LYS A 1 397 ? 19.278 39.300 8.400 1.00 21.97 389 LYS A O 1
ATOM 3036 N N . ARG A 1 398 ? 19.269 38.653 10.567 1.00 21.25 390 ARG A N 1
ATOM 3037 C CA . ARG A 1 398 ? 20.633 38.140 10.548 1.00 21.03 390 ARG A CA 1
ATOM 3038 C C . ARG A 1 398 ? 20.518 36.626 10.474 1.00 20.49 390 ARG A C 1
ATOM 3039 O O . ARG A 1 398 ? 20.407 35.942 11.491 1.00 20.53 390 ARG A O 1
ATOM 3047 N N . VAL A 1 399 ? 20.522 36.123 9.245 1.00 20.02 391 VAL A N 1
ATOM 3048 C CA . VAL A 1 399 ? 20.060 34.767 8.956 1.00 19.31 391 VAL A CA 1
ATOM 3049 C C . VAL A 1 399 ? 20.879 34.104 7.858 1.00 19.07 391 VAL A C 1
ATOM 3050 O O . VAL A 1 399 ? 21.536 34.785 7.069 1.00 19.33 391 VAL A O 1
ATOM 3054 N N . THR A 1 400 ? 20.827 32.774 7.813 1.00 18.71 392 THR A N 1
ATOM 3055 C CA . THR A 1 400 ? 21.488 31.994 6.759 1.00 18.27 392 THR A CA 1
ATOM 3056 C C . THR A 1 400 ? 20.847 32.244 5.382 1.00 18.03 392 THR A C 1
ATOM 3057 O O . THR A 1 400 ? 19.715 32.734 5.281 1.00 17.62 392 THR A O 1
ATOM 3061 N N . TYR A 1 401 ? 21.584 31.912 4.322 1.00 17.95 393 TYR A N 1
ATOM 3062 C CA . TYR A 1 401 ? 21.185 32.233 2.946 1.00 18.68 393 TYR A CA 1
ATOM 3063 C C . TYR A 1 401 ? 19.756 31.824 2.572 1.00 18.60 393 TYR A C 1
ATOM 3064 O O . TYR A 1 401 ? 19.054 32.569 1.887 1.00 18.77 393 TYR A O 1
ATOM 3073 N N . ASP A 1 402 ? 19.340 30.639 3.020 1.00 18.66 394 ASP A N 1
ATOM 3074 C CA . ASP A 1 402 ? 17.999 30.122 2.741 1.00 18.76 394 ASP A CA 1
ATOM 3075 C C . ASP A 1 402 ? 16.859 31.061 3.161 1.00 18.73 394 ASP A C 1
ATOM 3076 O O . ASP A 1 402 ? 15.819 31.094 2.504 1.00 18.73 394 ASP A O 1
ATOM 3081 N N . PHE A 1 403 ? 17.057 31.813 4.248 1.00 18.89 395 PHE A N 1
ATOM 3082 C CA . PHE A 1 403 ? 16.114 32.859 4.655 1.00 18.73 395 PHE A CA 1
ATOM 3083 C C . PHE A 1 403 ? 16.457 34.187 3.971 1.00 19.23 395 PHE A C 1
ATOM 3084 O O . PHE A 1 403 ? 15.576 34.862 3.436 1.00 18.93 395 PHE A O 1
ATOM 3092 N N . ALA A 1 404 ? 17.739 34.554 4.029 1.00 19.74 396 ALA A N 1
ATOM 3093 C CA . ALA A 1 404 ? 18.234 35.850 3.546 1.00 20.98 396 ALA A CA 1
ATOM 3094 C C . ALA A 1 404 ? 17.776 36.180 2.128 1.00 21.55 396 ALA A C 1
ATOM 3095 O O . ALA A 1 404 ? 17.375 37.321 1.851 1.00 21.59 396 ALA A O 1
ATOM 3097 N N . ARG A 1 405 ? 17.814 35.175 1.249 1.00 21.82 397 ARG A N 1
ATOM 3098 C CA A ARG A 1 405 ? 17.457 35.327 -0.169 0.50 22.40 397 ARG A CA 1
ATOM 3099 C CA B ARG A 1 405 ? 17.474 35.379 -0.159 0.50 22.32 397 ARG A CA 1
ATOM 3100 C C . ARG A 1 405 ? 15.997 35.731 -0.389 1.00 22.53 397 ARG A C 1
ATOM 3101 O O . ARG A 1 405 ? 15.653 36.316 -1.416 1.00 22.90 397 ARG A O 1
ATOM 3116 N N . LEU A 1 406 ? 15.137 35.398 0.574 1.00 22.77 398 LEU A N 1
ATOM 3117 C CA . LEU A 1 406 ? 13.702 35.657 0.459 1.00 23.32 398 LEU A CA 1
ATOM 3118 C C . LEU A 1 406 ? 13.269 36.891 1.247 1.00 23.71 398 LEU A C 1
ATOM 3119 O O . LEU A 1 406 ? 12.108 37.304 1.186 1.00 23.51 398 LEU A O 1
ATOM 3124 N N . MET A 1 407 ? 14.216 37.474 1.978 1.00 24.32 399 MET A N 1
ATOM 3125 C CA . MET A 1 407 ? 13.971 38.677 2.758 1.00 25.34 399 MET A CA 1
ATOM 3126 C C . MET A 1 407 ? 14.469 39.904 2.004 1.00 26.06 399 MET A C 1
ATOM 3127 O O . MET A 1 407 ? 15.226 39.791 1.035 1.00 26.43 399 MET A O 1
ATOM 3132 N N . GLU A 1 408 ? 14.018 41.069 2.454 1.00 27.08 400 GLU A N 1
ATOM 3133 C CA . GLU A 1 408 ? 14.537 42.351 1.989 1.00 27.95 400 GLU A CA 1
ATOM 3134 C C . GLU A 1 408 ? 15.376 42.960 3.105 1.00 27.81 400 GLU A C 1
ATOM 3135 O O . GLU A 1 408 ? 14.946 42.997 4.265 1.00 27.92 400 GLU A O 1
ATOM 3141 N N . GLY A 1 409 ? 16.578 43.411 2.758 1.00 27.89 401 GLY A N 1
ATOM 3142 C CA . GLY A 1 409 ? 17.469 44.078 3.707 1.00 27.83 401 GLY A CA 1
ATOM 3143 C C . GLY A 1 409 ? 18.100 43.166 4.742 1.00 27.68 401 GLY A C 1
ATOM 3144 O O . GLY A 1 409 ? 18.478 43.616 5.820 1.00 27.91 401 GLY A O 1
ATOM 3145 N N . ALA A 1 410 ? 18.215 41.880 4.417 1.00 27.35 402 ALA A N 1
ATOM 3146 C CA . ALA A 1 410 ? 18.779 40.908 5.348 1.00 27.06 402 ALA A CA 1
ATOM 3147 C C . ALA A 1 410 ? 20.308 40.900 5.335 1.00 27.09 402 ALA A C 1
ATOM 3148 O O . ALA A 1 410 ? 20.939 41.245 4.324 1.00 27.45 402 ALA A O 1
ATOM 3150 N N . THR A 1 411 ? 20.891 40.514 6.467 1.00 26.67 403 THR A N 1
ATOM 3151 C CA . THR A 1 411 ? 22.321 40.272 6.570 1.00 26.85 403 THR A CA 1
ATOM 3152 C C . THR A 1 411 ? 22.554 38.762 6.545 1.00 26.21 403 THR A C 1
ATOM 3153 O O . THR A 1 411 ? 22.218 38.056 7.502 1.00 25.96 403 THR A O 1
ATOM 3157 N N . GLN A 1 412 ? 23.121 38.278 5.441 1.00 25.52 404 GLN A N 1
ATOM 3158 C CA . GLN A 1 412 ? 23.385 36.850 5.252 1.00 24.75 404 GLN A CA 1
ATOM 3159 C C . GLN A 1 412 ? 24.602 36.399 6.056 1.00 24.09 404 GLN A C 1
ATOM 3160 O O . GLN A 1 412 ? 25.708 36.927 5.885 1.00 23.95 404 GLN A O 1
ATOM 3166 N N . VAL A 1 413 ? 24.383 35.421 6.933 1.00 22.79 405 VAL A N 1
ATOM 3167 C CA . VAL A 1 413 ? 25.438 34.860 7.772 1.00 22.22 405 VAL A CA 1
ATOM 3168 C C . VAL A 1 413 ? 25.681 33.382 7.454 1.00 21.75 405 VAL A C 1
ATOM 3169 O O . VAL A 1 413 ? 24.820 32.704 6.883 1.00 21.69 405 VAL A O 1
ATOM 3173 N N . SER A 1 414 ? 26.858 32.897 7.835 1.00 21.06 406 SER A N 1
ATOM 3174 C CA . SER A 1 414 ? 27.206 31.489 7.697 1.00 20.85 406 SER A CA 1
ATOM 3175 C C . SER A 1 414 ? 26.425 30.643 8.705 1.00 20.70 406 SER A C 1
ATOM 3176 O O . SER A 1 414 ? 25.722 31.185 9.569 1.00 20.74 406 SER A O 1
ATOM 3179 N N . CYS A 1 415 ? 26.543 29.323 8.582 1.00 20.85 407 CYS A N 1
ATOM 3180 C CA . CYS A 1 415 ? 25.913 28.401 9.526 1.00 20.76 407 CYS A CA 1
ATOM 3181 C C . CYS A 1 415 ? 26.394 28.703 10.950 1.00 20.92 407 CYS A C 1
ATOM 3182 O O . CYS A 1 415 ? 25.589 29.029 11.836 1.00 21.23 407 CYS A O 1
ATOM 3185 N N . SER A 1 416 ? 27.708 28.639 11.153 1.00 21.01 408 SER A N 1
ATOM 3186 C CA . SER A 1 416 ? 28.314 28.961 12.446 1.00 20.89 408 SER A CA 1
ATOM 3187 C C . SER A 1 416 ? 28.045 30.408 12.864 1.00 20.76 408 SER A C 1
ATOM 3188 O O . SER A 1 416 ? 27.846 30.689 14.049 1.00 20.56 408 SER A O 1
ATOM 3191 N N . GLY A 1 417 ? 28.033 31.317 11.886 1.00 20.26 409 GLY A N 1
ATOM 3192 C CA . GLY A 1 417 ? 27.672 32.717 12.114 1.00 20.14 409 GLY A CA 1
ATOM 3193 C C . GLY A 1 417 ? 26.279 32.887 12.704 1.00 19.93 409 GLY A C 1
ATOM 3194 O O . GLY A 1 417 ? 26.073 33.734 13.575 1.00 19.84 409 GLY A O 1
ATOM 3195 N N . PHE A 1 418 ? 25.324 32.079 12.238 1.00 19.77 410 PHE A N 1
ATOM 3196 C CA . PHE A 1 418 ? 23.954 32.125 12.776 1.00 19.52 410 PHE A CA 1
ATOM 3197 C C . PHE A 1 418 ? 23.917 31.646 14.227 1.00 19.51 410 PHE A C 1
ATOM 3198 O O . PHE A 1 418 ? 23.167 32.186 15.047 1.00 19.40 410 PHE A O 1
ATOM 3206 N N . GLY A 1 419 ? 24.736 30.641 14.531 1.00 19.54 411 GLY A N 1
ATOM 3207 C CA . GLY A 1 419 ? 24.958 30.207 15.908 1.00 19.75 411 GLY A CA 1
ATOM 3208 C C . GLY A 1 419 ? 25.367 31.374 16.787 1.00 19.94 411 GLY A C 1
ATOM 3209 O O . GLY A 1 419 ? 24.812 31.571 17.872 1.00 19.62 411 GLY A O 1
ATOM 3210 N N . GLN A 1 420 ? 26.322 32.170 16.306 1.00 20.25 412 GLN A N 1
ATOM 3211 C CA . GLN A 1 420 ? 26.797 33.342 17.056 1.00 20.62 412 GLN A CA 1
ATOM 3212 C C . GLN A 1 420 ? 25.721 34.408 17.259 1.00 20.18 412 GLN A C 1
ATOM 3213 O O . GLN A 1 420 ? 25.602 34.977 18.346 1.00 20.67 412 GLN A O 1
ATOM 3219 N N . VAL A 1 421 ? 24.937 34.654 16.214 1.00 19.46 413 VAL A N 1
ATOM 3220 C CA . VAL A 1 421 ? 23.812 35.584 16.262 1.00 19.30 413 VAL A CA 1
ATOM 3221 C C . VAL A 1 421 ? 22.797 35.135 17.329 1.00 19.06 413 VAL A C 1
ATOM 3222 O O . VAL A 1 421 ? 22.326 35.946 18.127 1.00 19.20 413 VAL A O 1
ATOM 3226 N N . LEU A 1 422 ? 22.480 33.840 17.340 1.00 18.83 414 LEU A N 1
ATOM 3227 C CA . LEU A 1 422 ? 21.566 33.270 18.340 1.00 18.65 414 LEU A CA 1
ATOM 3228 C C . LEU A 1 422 ? 22.065 33.457 19.779 1.00 18.98 414 LEU A C 1
ATOM 3229 O O . LEU A 1 422 ? 21.313 33.902 20.651 1.00 19.28 414 LEU A O 1
ATOM 3234 N N . ILE A 1 423 ? 23.335 33.127 20.005 1.00 19.55 415 ILE A N 1
ATOM 3235 C CA . ILE A 1 423 ? 23.968 33.264 21.324 1.00 20.18 415 ILE A CA 1
ATOM 3236 C C . ILE A 1 423 ? 23.967 34.722 21.791 1.00 20.63 415 ILE A C 1
ATOM 3237 O O . ILE A 1 423 ? 23.649 34.994 22.948 1.00 20.23 415 ILE A O 1
ATOM 3242 N N . GLU A 1 424 ? 24.289 35.646 20.885 1.00 21.25 416 GLU A N 1
ATOM 3243 C CA . GLU A 1 424 ? 24.191 37.087 21.171 1.00 22.45 416 GLU A CA 1
ATOM 3244 C C . GLU A 1 424 ? 22.794 37.464 21.646 1.00 22.14 416 GLU A C 1
ATOM 3245 O O . GLU A 1 424 ? 22.642 38.244 22.590 1.00 22.25 416 GLU A O 1
ATOM 3251 N N . ASN A 1 425 ? 21.781 36.901 20.984 1.00 21.68 417 ASN A N 1
ATOM 3252 C CA . ASN A 1 425 ? 20.378 37.208 21.271 1.00 22.03 417 ASN A CA 1
ATOM 3253 C C . ASN A 1 425 ? 19.784 36.450 22.462 1.00 22.28 417 ASN A C 1
ATOM 3254 O O . ASN A 1 425 ? 18.568 36.467 22.676 1.00 22.35 417 ASN A O 1
ATOM 3259 N N . MET A 1 426 ? 20.655 35.809 23.236 1.00 22.67 418 MET A N 1
ATOM 3260 C CA . MET A 1 426 ? 20.281 35.212 24.515 1.00 23.37 418 MET A CA 1
ATOM 3261 C C . MET A 1 426 ? 20.436 36.228 25.652 1.00 24.60 418 MET A C 1
ATOM 3262 O O . MET A 1 426 ? 19.950 36.008 26.765 1.00 24.50 418 MET A O 1
ATOM 3267 N N . GLU A 1 427 ? 21.108 37.341 25.363 1.00 26.11 419 GLU A N 1
ATOM 3268 C CA . GLU A 1 427 ? 21.258 38.424 26.340 1.00 27.52 419 GLU A CA 1
ATOM 3269 C C . GLU A 1 427 ? 19.939 39.168 26.521 1.00 27.85 419 GLU A C 1
ATOM 3270 O O . GLU A 1 427 ? 19.665 39.709 27.597 1.00 28.67 419 GLU A O 1
#

B-factor: mean 23.23, std 6.48, range [12.58, 47.09]

Sequence (413 aa):
YQHIKVPEGGDKITVNKDFSLNVSDQPIIPYIEGDGTGFDITPVMIKVVDAAVEKAYGGKKKIIHWMEIYAGEKATKVYGPDVWLPEETLQVLKEYVVSSIKGPLLTTPVRSLNVALRQELDLYVCLRRPIQYFKGVPSPVREPEKTNMVIFRENSEDIYAGIEWAAESEQQAKKVVIKFLQEEMGVKKIRFPQTSGIGIKPVSKEGTERLVRKAIQYAIDNDRKSVTLVHKGNIMKFTEGAFRDAGYALAQKEFGAELIDGGPWMKFKNPKTGNEIVVKDSIADAFLQQILLRPAEYDVIATLNLNGDYISDALAAQQVGGIIGIAPGANLSDSVAMFEATHGTAPKYAGKDYVNPGSEILSAEMMLRRHLGWTEAADVIISAMEKSIKQKRVTYDFARRLMEGATQVSCSGFGQVLIENME

Nearest PDB structures (foldseek):
  3dms-assembly1_A  TM=1.002E+00  e=1.369E-86  Burkholderia pseudomallei
  4ajc-assembly1_A  TM=9.947E-01  e=6.875E-70  Escherichia coli
  1iso-assembly1_A-2  TM=9.919E-01  e=1.269E-69  Escherichia coli
  1cw7-assembly1_A-2  TM=9.934E-01  e=1.419E-69  Escherichia coli
  6c0e-assembly2_B  TM=9.772E-01  e=1.225E-67  Legionella pneumophila subsp. pneumophila str. Philadelphia 1

Foldseek 3Di:
DLPWDDDPPADFWDADPQLAIDHDLEHEAEEEQEFFQSVLQVVLLQLLLQLLSCLLPVPSHGYHYIYDYAAPVCCVRPHHPPRDDPVNLVCLQRSFEYEYEFHDDPVPDPVLVSLAVNVLQWKKWWFAFFPQFDFPADCLRLATAIETEGRHFFLSVVAKDAFPDPVLLVVLCCCCPVVVDPPPPCSNGDIDTDTDADLVSLLQSLVVLVVCCLVVVNAEEEEEFQCVVVVVHRVSSVVSSQVNCCPVQVWDADPNDDKTWHARPVPRHIYIYYYDYLVVVLVCCRVPNNVHYYYGYYNVSSVVVSCSSCNRSNNNQQIWIWRHDSRHIYTYQDDHSPNVCGPVQAGASNHSNLSVLVSCVSSVNPSSSVLQVQLVSVCSVQLAGGPSRNVSDPPHNHDGNSRSSVSSSVRSD

Solvent-accessible surface area: 19801 Å² total; per-residue (Å²): 120,139,84,12,184,47,29,165,56,13,71,93,2,65,50,52,209,108,110,55,43,72,38,42,46,53,0,4,0,0,33,3,32,8,16,27,1,0,128,9,1,6,74,10,0,30,115,0,0,53,24,0,3,97,107,33,38,67,41,138,40,110,0,32,42,1,45,1,29,3,0,99,68,0,16,154,48,40,18,125,115,55,64,39,4,144,19,0,35,100,0,1,138,89,10,7,0,1,1,4,0,3,14,72,48,66,203,183,44,16,33,26,27,2,22,63,121,21,64,0,10,0,0,17,22,25,6,98,53,24,144,47,4,34,32,108,39,234,82,11,110,90,2,59,0,7,0,5,6,3,3,32,23,1,70,52,35,23,66,100,66,74,49,106,39,131,115,0,108,151,29,11,122,104,42,76,128,127,119,41,44,193,197,38,177,121,48,158,85,24,47,25,44,63,48,48,23,42,153,141,5,1,58,62,0,0,92,61,0,0,66,57,0,4,77,73,64,51,158,8,0,0,0,0,0,46,4,82,130,66,136,178,27,3,0,30,2,60,80,10,0,15,57,8,0,96,179,75,36,50,5,120,90,43,144,69,25,85,108,10,87,16,137,0,93,138,71,44,75,94,0,26,0,17,23,17,48,12,77,40,0,69,110,43,3,102,129,141,12,74,91,22,15,0,0,0,0,2,2,54,19,0,40,130,3,4,90,40,0,9,44,9,6,12,4,134,15,9,15,18,0,0,2,21,19,62,45,9,2,2,4,5,4,34,47,52,10,40,106,145,81,36,50,133,47,73,28,8,0,0,0,1,0,6,0,0,16,23,0,0,93,76,12,50,6,54,96,0,0,76,25,0,42,40,0,0,72,95,0,1,114,81,78,70,0,1,99,50,7,13,149,94,23,149,79,32,82,90,27,43,0,49,20,0,2,74,6,0,34,88,17,13,154